Protein AF-A0A017SY78-F1 (afdb_monomer)

Foldseek 3Di:
DVVCVVLVVLVVVLLVQLVVFNFLLVNLVSVLVSCLPPNDDDVHVLLSVQLCVQCVVLCVDPVSVRGTRPRSVVVSVVSSVVGDDDDDDVPPPDDDDDALVVCPPPAEQEDEAEAQFPCVALPDQDADPVDGPPDPPPPSNVVSVVSVVRRVVSHNHYYHYDHDQADPVRDGTHGHPVVVVVCVVVVHDDDDDDPDPDDDDDDPDPPDDDPDDDDDDDDDDDDDDPVLLVVLLVVVLVCLVVLHPQDQQDPPRPDFQQAFFPPHHAQELVLLLQCLLFLQSSCCCVTSPDDQPPPDCPDLADDLVRLLVLLLVLVQVLCVVCVQVLLQLVDDLVVSLVVSLVSLVVSLVVVCVVVVPHDDVRSVVSSVLSSQLNSLLSVLVCVVVDHWGWDDAFAKFWDFDDQPPGTTIYIYTFGGWIHDPQETETEDEDADDDDADDPDADACSPLLVQLVRQVRCCVVCVVVNGHYWTKYFYTDDPDGGIHTRGPPSVSSNVVNNLSSNLSSLCSVSSRGAGQLDPVSVVPRSCCVSSDPCSNVRSVVCLVPDPDPSSVSSVVSRVPPPPDDDDPPDDDDDD

Nearest PDB structures (foldseek):
  3u4q-assembly1_B  TM=5.309E-01  e=1.267E-08  Bacillus subtilis
  4cej-assembly1_B  TM=5.384E-01  e=1.204E-08  Bacillus subtilis subsp. subtilis str. 168
  2pjr-assembly1_G  TM=7.571E-01  e=3.017E-03  Geobacillus stearothermophilus
  4ic1-assembly1_J  TM=6.313E-01  e=1.812E-03  Saccharolobus solfataricus P2

Structure (mmCIF, N/CA/C/O backbone):
data_AF-A0A017SY78-F1
#
_entry.id   AF-A0A017SY78-F1
#
loop_
_atom_site.group_PDB
_atom_site.id
_atom_site.type_symbol
_atom_site.label_atom_id
_atom_site.label_alt_id
_atom_site.label_comp_id
_atom_site.label_asym_id
_atom_site.label_entity_id
_atom_site.label_seq_id
_atom_site.pdbx_PDB_ins_code
_atom_site.Cartn_x
_atom_site.Cartn_y
_atom_site.Cartn_z
_atom_site.occupancy
_atom_site.B_iso_or_equiv
_atom_site.auth_seq_id
_atom_site.auth_comp_id
_atom_site.auth_asym_id
_atom_site.auth_atom_id
_atom_site.pdbx_PDB_model_num
ATOM 1 N N . MET A 1 1 ? 1.071 -18.488 -1.555 1.00 53.31 1 MET A N 1
ATOM 2 C CA . MET A 1 1 ? 2.518 -18.666 -1.246 1.00 53.31 1 MET A CA 1
ATOM 3 C C . MET A 1 1 ? 3.068 -20.098 -1.392 1.00 53.31 1 MET A C 1
ATOM 5 O O . MET A 1 1 ? 4.282 -20.227 -1.490 1.00 53.31 1 MET A O 1
ATOM 9 N N . ARG A 1 2 ? 2.257 -21.174 -1.434 1.00 58.50 2 ARG A N 1
ATOM 10 C CA . ARG A 1 2 ? 2.776 -22.561 -1.545 1.00 58.50 2 ARG A CA 1
ATOM 11 C C . ARG A 1 2 ? 3.514 -22.859 -2.867 1.00 58.50 2 ARG A C 1
ATOM 13 O O . ARG A 1 2 ? 4.493 -23.596 -2.843 1.00 58.50 2 ARG A O 1
ATOM 20 N N . ALA A 1 3 ? 3.123 -22.216 -3.972 1.00 72.38 3 ALA A N 1
ATOM 21 C CA . ALA A 1 3 ? 3.692 -22.454 -5.304 1.00 72.38 3 ALA A CA 1
ATOM 22 C C . ALA A 1 3 ? 5.183 -22.075 -5.457 1.00 72.38 3 ALA A C 1
ATOM 24 O O . ALA A 1 3 ? 5.888 -22.686 -6.250 1.00 72.38 3 ALA A O 1
ATOM 25 N N . THR A 1 4 ? 5.709 -21.117 -4.679 1.00 81.06 4 THR A N 1
ATOM 26 C CA . THR A 1 4 ? 7.106 -20.647 -4.827 1.00 81.06 4 THR A CA 1
ATOM 27 C C . THR A 1 4 ? 8.108 -21.372 -3.926 1.00 81.06 4 THR A C 1
ATOM 29 O O . THR A 1 4 ? 9.315 -21.140 -4.023 1.00 81.06 4 THR A O 1
ATOM 32 N N . LYS A 1 5 ? 7.638 -22.257 -3.035 1.00 84.69 5 LYS A N 1
ATOM 33 C CA . LYS A 1 5 ? 8.491 -22.988 -2.084 1.00 84.69 5 LYS A CA 1
ATOM 34 C C . LYS A 1 5 ? 9.565 -23.845 -2.784 1.00 84.69 5 LYS A C 1
ATOM 36 O O . LYS A 1 5 ? 10.715 -23.758 -2.350 1.00 84.69 5 LYS A O 1
ATOM 41 N N . PRO A 1 6 ? 9.267 -24.597 -3.863 1.00 89.50 6 PRO A N 1
ATOM 42 C CA . PRO A 1 6 ? 10.276 -25.423 -4.530 1.00 89.50 6 PRO A CA 1
ATOM 43 C C . PRO A 1 6 ? 11.361 -24.595 -5.233 1.00 89.50 6 PRO A C 1
ATOM 45 O O . PRO A 1 6 ? 12.546 -24.871 -5.056 1.00 89.50 6 PRO A O 1
ATOM 48 N N . ALA A 1 7 ? 10.976 -23.523 -5.937 1.00 86.56 7 ALA A N 1
ATOM 49 C CA . ALA A 1 7 ? 11.912 -22.604 -6.591 1.00 86.56 7 ALA A CA 1
ATOM 50 C C . ALA A 1 7 ? 12.882 -21.964 -5.585 1.00 86.56 7 ALA A C 1
ATOM 52 O O . ALA A 1 7 ? 14.093 -21.925 -5.798 1.00 86.56 7 ALA A O 1
ATOM 53 N N . ARG A 1 8 ? 12.356 -21.518 -4.435 1.00 88.62 8 ARG A N 1
ATOM 54 C CA . ARG A 1 8 ? 13.169 -20.967 -3.342 1.00 88.62 8 ARG A CA 1
ATOM 55 C C . ARG A 1 8 ? 14.121 -22.001 -2.749 1.00 88.62 8 ARG A C 1
ATOM 57 O O . ARG A 1 8 ? 15.247 -21.644 -2.422 1.00 88.62 8 ARG A O 1
ATOM 64 N N . GLY A 1 9 ? 13.679 -23.250 -2.608 1.00 90.75 9 GLY A N 1
ATOM 65 C CA . GLY A 1 9 ? 14.530 -24.350 -2.154 1.00 90.75 9 GLY A CA 1
ATOM 66 C C . GLY A 1 9 ? 15.686 -24.618 -3.117 1.00 90.75 9 GLY A C 1
ATOM 67 O O . GLY A 1 9 ? 16.827 -24.722 -2.679 1.00 90.75 9 GLY A O 1
ATOM 68 N N . ALA A 1 10 ? 15.415 -24.645 -4.424 1.00 90.69 10 ALA A N 1
ATOM 69 C CA . ALA A 1 10 ? 16.442 -24.823 -5.448 1.00 90.69 10 ALA A CA 1
ATOM 70 C C . ALA A 1 10 ? 17.461 -23.669 -5.454 1.00 90.69 10 ALA A C 1
ATOM 72 O O . ALA A 1 10 ? 18.665 -23.915 -5.473 1.00 90.69 10 ALA A O 1
ATOM 73 N N . LEU A 1 11 ? 16.991 -22.418 -5.359 1.00 94.50 11 LEU A N 1
ATOM 74 C CA . LEU A 1 11 ? 17.868 -21.248 -5.254 1.00 94.50 11 LEU A CA 1
ATOM 75 C C . LEU A 1 11 ? 18.733 -21.305 -3.987 1.00 94.50 11 LEU A C 1
ATOM 77 O O . LEU A 1 11 ? 19.927 -21.028 -4.042 1.00 94.50 11 LEU A O 1
ATOM 81 N N . TRP A 1 12 ? 18.145 -21.699 -2.854 1.00 93.88 12 TRP A N 1
ATOM 82 C CA . TRP A 1 12 ? 18.879 -21.875 -1.601 1.00 93.88 12 TRP A CA 1
ATOM 83 C C . TRP A 1 12 ? 19.937 -22.977 -1.701 1.00 93.88 12 TRP A C 1
ATOM 85 O O . TRP A 1 12 ? 21.027 -22.818 -1.165 1.00 93.88 12 TRP A O 1
ATOM 95 N N . GLY A 1 13 ? 19.644 -24.067 -2.414 1.00 93.44 13 GLY A N 1
ATOM 96 C CA . GLY A 1 13 ? 20.604 -25.139 -2.673 1.00 93.44 13 GLY A CA 1
ATOM 97 C C . GLY A 1 13 ? 21.842 -24.646 -3.422 1.00 93.44 13 GLY A C 1
ATOM 98 O O . GLY A 1 13 ? 22.957 -24.943 -3.006 1.00 93.44 13 GLY A O 1
ATOM 99 N N . VAL A 1 14 ? 21.652 -23.834 -4.468 1.00 95.19 14 VAL A N 1
ATOM 100 C CA . VAL A 1 14 ? 22.762 -23.194 -5.193 1.00 95.19 14 VAL A CA 1
ATOM 101 C C . VAL A 1 14 ? 23.525 -22.226 -4.289 1.00 95.19 14 VAL A C 1
ATOM 103 O O . VAL A 1 14 ? 24.747 -22.286 -4.227 1.00 95.19 14 VAL A O 1
ATOM 106 N N . ALA A 1 15 ? 22.819 -21.355 -3.561 1.00 93.44 15 ALA A N 1
ATOM 107 C CA . ALA A 1 15 ? 23.455 -20.379 -2.678 1.00 93.44 15 ALA A CA 1
ATOM 108 C C . ALA A 1 15 ? 24.309 -21.060 -1.600 1.00 93.44 15 ALA A C 1
ATOM 110 O O . ALA A 1 15 ? 25.441 -20.652 -1.359 1.00 93.44 15 ALA A O 1
ATOM 111 N N . ARG A 1 16 ? 23.789 -22.133 -0.994 1.00 94.00 16 ARG A N 1
ATOM 112 C CA . ARG A 1 16 ? 24.523 -22.939 -0.020 1.00 94.00 16 ARG A CA 1
ATOM 113 C C . ARG A 1 16 ? 25.763 -23.573 -0.647 1.00 94.00 16 ARG A C 1
ATOM 115 O O . ARG A 1 16 ? 26.831 -23.462 -0.065 1.00 94.00 16 ARG A O 1
ATOM 122 N N . LEU A 1 17 ? 25.638 -24.149 -1.845 1.00 94.12 17 LEU A N 1
ATOM 123 C CA . LEU A 1 17 ? 26.770 -24.721 -2.575 1.00 94.12 17 LEU A CA 1
ATOM 124 C C . LEU A 1 17 ? 27.873 -23.682 -2.830 1.00 94.12 17 LEU A C 1
ATOM 126 O O . LEU A 1 17 ? 29.045 -24.005 -2.689 1.00 94.12 17 LEU A O 1
ATOM 130 N N . CYS A 1 18 ? 27.524 -22.432 -3.147 1.00 94.50 18 CYS A N 1
ATOM 131 C CA . CYS A 1 18 ? 28.513 -21.361 -3.280 1.00 94.50 18 CYS A CA 1
ATOM 132 C C . CYS A 1 18 ? 29.163 -20.992 -1.932 1.00 94.50 18 CYS A C 1
ATOM 134 O O . CYS A 1 18 ? 30.381 -20.859 -1.861 1.00 94.50 18 CYS A O 1
ATOM 136 N N . VAL A 1 19 ? 28.376 -20.848 -0.859 1.00 93.62 19 VAL A N 1
ATOM 137 C CA . VAL A 1 19 ? 28.879 -20.473 0.481 1.00 93.62 19 VAL A CA 1
ATOM 138 C C . VAL A 1 19 ? 29.765 -21.561 1.091 1.00 93.62 19 VAL A C 1
ATOM 140 O O . VAL A 1 19 ? 30.759 -21.252 1.739 1.00 93.62 19 VAL A O 1
ATOM 143 N N . GLU A 1 20 ? 29.442 -22.831 0.857 1.00 95.62 20 GLU A N 1
ATOM 144 C CA . GLU A 1 20 ? 30.219 -23.989 1.320 1.00 95.62 20 GLU A CA 1
ATOM 145 C C . GLU A 1 20 ? 31.474 -24.247 0.464 1.00 95.62 20 GLU A C 1
ATOM 147 O O . GLU A 1 20 ? 32.174 -25.234 0.679 1.00 95.62 20 GLU A O 1
ATOM 152 N N . GLY A 1 21 ? 31.778 -23.379 -0.507 1.00 96.44 21 GLY A N 1
ATOM 153 C CA . GLY A 1 21 ? 32.965 -23.517 -1.347 1.00 96.44 21 GLY A CA 1
ATOM 154 C C . GLY A 1 21 ? 32.853 -24.642 -2.375 1.00 96.44 21 GLY A C 1
ATOM 155 O O . GLY A 1 21 ? 33.855 -25.249 -2.734 1.00 96.44 21 GLY A O 1
ATOM 156 N N . GLY A 1 22 ? 31.651 -24.940 -2.868 1.00 97.25 22 GLY A N 1
ATOM 157 C CA . GLY A 1 22 ? 31.447 -25.911 -3.938 1.00 97.25 22 GLY A CA 1
ATOM 158 C C . GLY A 1 22 ? 32.247 -25.545 -5.198 1.00 97.25 22 GLY A C 1
ATOM 159 O O . GLY A 1 22 ? 32.396 -24.361 -5.509 1.00 97.25 22 GLY A O 1
ATOM 160 N N . PRO A 1 23 ? 32.779 -26.528 -5.943 1.00 98.06 23 PRO A N 1
ATOM 161 C CA . PRO A 1 23 ? 33.560 -26.257 -7.139 1.00 98.06 23 PRO A CA 1
ATOM 162 C C . PRO A 1 23 ? 32.682 -25.848 -8.333 1.00 98.06 23 PRO A C 1
ATOM 164 O O . PRO A 1 23 ? 31.511 -26.234 -8.414 1.00 98.06 23 PRO A O 1
ATOM 167 N N . LEU A 1 24 ? 33.262 -25.158 -9.323 1.00 97.81 24 LEU A N 1
ATOM 168 C CA . LEU A 1 24 ? 32.583 -24.739 -10.562 1.00 97.81 24 LEU A CA 1
ATOM 169 C C . LEU A 1 24 ? 31.828 -25.893 -11.241 1.00 97.81 24 LEU A C 1
ATOM 171 O O . LEU A 1 24 ? 30.668 -25.733 -11.630 1.00 97.81 24 LEU A O 1
ATOM 175 N N . ARG A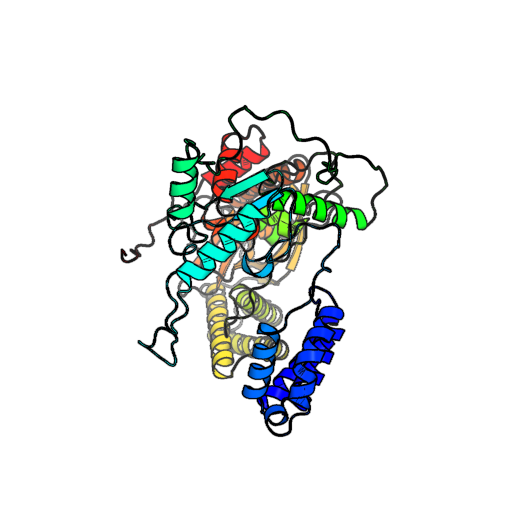 1 25 ? 32.449 -27.079 -11.300 1.00 97.69 25 ARG A N 1
ATOM 176 C CA . ARG A 1 25 ? 31.850 -28.300 -11.869 1.00 97.69 25 ARG A CA 1
ATOM 177 C C . ARG A 1 25 ? 30.569 -28.773 -11.169 1.00 97.69 25 ARG A C 1
ATOM 179 O O . ARG A 1 25 ? 29.834 -29.565 -11.742 1.00 97.69 25 ARG A O 1
ATOM 186 N N . GLN A 1 26 ? 30.301 -28.317 -9.943 1.00 97.56 26 GLN A N 1
ATOM 187 C CA . GLN A 1 26 ? 29.054 -28.579 -9.214 1.00 97.56 26 GLN A CA 1
ATOM 188 C C . GLN A 1 26 ? 28.109 -27.371 -9.256 1.00 97.56 26 GLN A C 1
ATOM 190 O O . GLN A 1 26 ? 26.899 -27.543 -9.425 1.00 97.56 26 GLN A O 1
ATOM 195 N N . ILE A 1 27 ? 28.651 -26.153 -9.148 1.00 97.44 27 ILE A N 1
ATOM 196 C CA . ILE A 1 27 ? 27.871 -24.909 -9.153 1.00 97.44 27 ILE A CA 1
ATOM 197 C C . ILE A 1 27 ? 27.130 -24.722 -10.480 1.00 97.44 27 ILE A C 1
ATOM 199 O O . ILE A 1 27 ? 25.926 -24.455 -10.468 1.00 97.44 27 ILE A O 1
ATOM 203 N N . TRP A 1 28 ? 27.800 -24.902 -11.625 1.00 97.19 28 TRP A N 1
ATOM 204 C CA . TRP A 1 28 ? 27.160 -24.685 -12.925 1.00 97.19 28 TRP A CA 1
ATOM 205 C C . TRP A 1 28 ? 25.981 -25.641 -13.189 1.00 97.19 28 TRP A C 1
ATOM 207 O O . TRP A 1 28 ? 24.894 -25.147 -13.495 1.00 97.19 28 TRP A O 1
ATOM 217 N N . PRO A 1 29 ? 26.097 -26.975 -13.017 1.00 97.06 29 PRO A N 1
ATOM 218 C CA . PRO A 1 29 ? 24.952 -27.873 -13.174 1.00 97.06 29 PRO A CA 1
ATOM 219 C C . PRO A 1 29 ? 23.761 -27.522 -12.271 1.00 97.06 29 PRO A C 1
ATOM 221 O O . PRO A 1 29 ? 22.610 -27.585 -12.715 1.00 97.06 29 PRO A O 1
ATOM 224 N N . ALA A 1 30 ? 24.020 -27.107 -11.025 1.00 96.94 30 ALA A N 1
ATOM 225 C CA . ALA A 1 30 ? 22.972 -26.694 -10.096 1.00 96.94 30 ALA A CA 1
ATOM 226 C C . ALA A 1 30 ? 22.263 -25.410 -10.572 1.00 96.94 30 ALA A C 1
ATOM 228 O O . ALA A 1 30 ? 21.029 -25.362 -10.599 1.00 96.94 30 ALA A O 1
ATOM 229 N N . LEU A 1 31 ? 23.027 -24.410 -11.027 1.00 96.50 31 LEU A N 1
ATOM 230 C CA . LEU A 1 31 ? 22.507 -23.182 -11.640 1.00 96.50 31 LEU A CA 1
ATOM 231 C C . LEU A 1 31 ? 21.716 -23.460 -12.922 1.00 96.50 31 LEU A C 1
ATOM 233 O O . LEU A 1 31 ? 20.608 -22.950 -13.076 1.00 96.50 31 LEU A O 1
ATOM 237 N N . ARG A 1 32 ? 22.234 -24.302 -13.822 1.00 95.62 32 ARG A N 1
ATOM 238 C CA . ARG A 1 32 ? 21.558 -24.691 -15.069 1.00 95.62 32 ARG A CA 1
ATOM 239 C C . ARG A 1 32 ? 20.220 -25.367 -14.784 1.00 95.62 32 ARG A C 1
ATOM 241 O O . ARG A 1 32 ? 19.211 -25.039 -15.404 1.00 95.62 32 ARG A O 1
ATOM 248 N N . SER A 1 33 ? 20.194 -26.279 -13.813 1.00 96.25 33 SER A N 1
ATOM 249 C CA . SER A 1 33 ? 18.973 -26.958 -13.374 1.00 96.25 33 SER A CA 1
ATOM 250 C C . SER A 1 33 ? 17.948 -25.990 -12.769 1.00 96.25 33 SER A C 1
ATOM 252 O O . SER A 1 33 ? 16.753 -26.117 -13.043 1.00 96.25 33 SER A O 1
ATOM 254 N N . LEU A 1 34 ? 18.397 -25.026 -11.956 1.00 95.94 34 LEU A N 1
ATOM 255 C CA . LEU A 1 34 ? 17.548 -23.958 -11.422 1.00 95.94 34 LEU A CA 1
ATOM 256 C C . LEU A 1 34 ? 16.959 -23.111 -12.559 1.00 95.94 34 LEU A C 1
ATOM 258 O O . LEU A 1 34 ? 15.746 -22.910 -12.599 1.00 95.94 34 LEU A O 1
ATOM 262 N N . ALA A 1 35 ? 17.809 -22.661 -13.485 1.00 94.06 35 ALA A N 1
ATOM 263 C CA . ALA A 1 35 ? 17.426 -21.810 -14.602 1.00 94.06 35 ALA A CA 1
ATOM 264 C C . ALA A 1 35 ? 16.384 -22.480 -15.500 1.00 94.06 35 ALA A C 1
ATOM 266 O O . ALA A 1 35 ? 15.338 -21.894 -15.753 1.00 94.06 35 ALA A O 1
ATOM 267 N N . ARG A 1 36 ? 16.623 -23.736 -15.895 1.00 94.88 36 ARG A N 1
ATOM 268 C CA . ARG A 1 36 ? 15.716 -24.494 -16.766 1.00 94.88 36 ARG A CA 1
ATOM 269 C C . ARG A 1 36 ? 14.320 -24.680 -16.171 1.00 94.88 36 ARG A C 1
ATOM 271 O O . ARG A 1 36 ? 13.343 -24.682 -16.905 1.00 94.88 36 ARG A O 1
ATOM 278 N N . ARG A 1 37 ? 14.226 -24.890 -14.854 1.00 94.62 37 ARG A N 1
ATOM 279 C CA . ARG A 1 37 ? 12.957 -25.237 -14.192 1.00 94.62 37 ARG A CA 1
ATOM 280 C C . ARG A 1 37 ? 12.163 -24.035 -13.700 1.00 94.62 37 ARG A C 1
ATOM 282 O O . ARG A 1 37 ? 10.947 -24.135 -13.586 1.00 94.62 37 ARG A O 1
ATOM 289 N N . TRP A 1 38 ? 12.839 -22.949 -13.331 1.00 94.25 38 TRP A N 1
ATOM 290 C CA . TRP A 1 38 ? 12.217 -21.892 -12.530 1.00 94.25 38 TRP A CA 1
ATOM 291 C C . TRP A 1 38 ? 12.416 -20.480 -13.073 1.00 94.25 38 TRP A C 1
ATOM 293 O O . TRP A 1 38 ? 11.776 -19.564 -12.559 1.00 94.25 38 TRP A O 1
ATOM 303 N N . LEU A 1 39 ? 13.289 -20.275 -14.066 1.00 90.25 39 LEU A N 1
ATOM 304 C CA . LEU A 1 39 ? 13.539 -18.954 -14.638 1.00 90.25 39 LEU A CA 1
ATOM 305 C C . LEU A 1 39 ? 12.921 -18.834 -16.030 1.00 90.25 39 LEU A C 1
ATOM 307 O O . LEU A 1 39 ? 13.012 -19.741 -16.852 1.00 90.25 39 LEU A O 1
ATOM 311 N N . ILE A 1 40 ? 12.340 -17.668 -16.304 1.00 88.00 40 ILE A N 1
ATOM 312 C CA . ILE A 1 40 ? 11.944 -17.271 -17.654 1.00 88.00 40 ILE A CA 1
ATOM 313 C C . ILE A 1 40 ? 13.179 -16.647 -18.303 1.00 88.00 40 ILE A C 1
ATOM 315 O O . ILE A 1 40 ? 13.631 -15.583 -17.880 1.00 88.00 40 ILE A O 1
ATOM 319 N N . LEU A 1 41 ? 13.754 -17.332 -19.291 1.00 83.75 41 LEU A N 1
ATOM 320 C CA . LEU A 1 41 ? 14.970 -16.890 -19.971 1.00 83.75 41 LEU A CA 1
ATOM 321 C C . LEU A 1 41 ? 14.626 -16.180 -21.290 1.00 83.75 41 LEU A C 1
ATOM 323 O O . LEU A 1 41 ? 13.850 -16.722 -22.083 1.00 83.75 41 LEU A O 1
ATOM 327 N N . PRO A 1 42 ? 15.215 -15.006 -21.577 1.00 75.00 42 PRO A N 1
ATOM 328 C CA . PRO A 1 42 ? 15.055 -14.361 -22.874 1.00 75.00 42 PRO A CA 1
ATOM 329 C C . PRO A 1 42 ? 15.690 -15.235 -23.967 1.00 75.00 42 PRO A C 1
ATOM 331 O O . PRO A 1 42 ? 16.898 -15.438 -23.993 1.00 75.00 42 PRO A O 1
ATOM 334 N N . GLY A 1 43 ? 14.869 -15.777 -24.871 1.00 78.25 43 GLY A N 1
ATOM 335 C CA . GLY A 1 43 ? 15.313 -16.748 -25.882 1.00 78.25 43 GLY A CA 1
ATOM 336 C C . GLY A 1 43 ? 15.237 -18.220 -25.448 1.00 78.25 43 GLY A C 1
ATOM 337 O O . GLY A 1 43 ? 15.692 -19.088 -26.191 1.00 78.25 43 GLY A O 1
ATOM 338 N N . GLY A 1 44 ? 14.648 -18.513 -24.283 1.00 86.88 44 GLY A N 1
ATOM 339 C CA . GLY A 1 44 ? 14.310 -19.872 -23.852 1.00 86.88 44 GLY A CA 1
ATOM 340 C C . GLY A 1 44 ? 15.517 -20.801 -23.672 1.00 86.88 44 GLY A C 1
ATOM 341 O O . GLY A 1 44 ? 16.589 -20.378 -23.237 1.00 86.88 44 GLY A O 1
ATOM 342 N N . GLU A 1 45 ? 15.341 -22.087 -24.002 1.00 87.88 45 GLU A N 1
ATOM 343 C CA . GLU A 1 45 ? 16.385 -23.115 -23.843 1.00 87.88 45 GLU A CA 1
ATOM 344 C C . GLU A 1 45 ? 17.630 -22.849 -24.704 1.00 87.88 45 GLU A C 1
ATOM 346 O O . GLU A 1 45 ? 18.739 -23.160 -24.275 1.00 87.88 45 GLU A O 1
ATOM 351 N N . ALA A 1 46 ? 17.486 -22.201 -25.865 1.00 86.56 46 ALA A N 1
ATOM 352 C CA . ALA A 1 46 ? 18.613 -21.896 -26.749 1.00 86.56 46 ALA A CA 1
ATOM 353 C C . ALA A 1 46 ? 19.671 -21.007 -26.071 1.00 86.56 46 ALA A C 1
ATOM 355 O O . ALA A 1 46 ? 20.870 -21.203 -26.271 1.00 86.56 46 ALA A O 1
ATOM 356 N N . MET A 1 47 ? 19.244 -20.060 -25.226 1.00 87.12 47 MET A N 1
ATOM 357 C CA . MET A 1 47 ? 20.164 -19.250 -24.421 1.00 87.12 47 MET A CA 1
ATOM 358 C C . MET A 1 47 ? 20.930 -20.120 -23.422 1.00 87.12 47 MET A C 1
ATOM 360 O O . MET A 1 47 ? 22.147 -19.997 -23.290 1.00 87.12 47 MET A O 1
ATOM 364 N N . LEU A 1 48 ? 20.227 -21.016 -22.726 1.00 90.88 48 LEU A N 1
ATOM 365 C CA . LEU A 1 48 ? 20.837 -21.883 -21.725 1.00 90.88 48 LEU A CA 1
ATOM 366 C C . LEU A 1 48 ? 21.849 -22.852 -22.353 1.00 90.88 48 LEU A C 1
ATOM 368 O O . LEU A 1 48 ? 22.902 -23.090 -21.763 1.00 90.88 48 LEU A O 1
ATOM 372 N N . GLU A 1 49 ? 21.572 -23.361 -23.554 1.00 91.12 49 GLU A N 1
ATOM 373 C CA . GLU A 1 49 ? 22.505 -24.210 -24.302 1.00 91.12 49 GLU A CA 1
ATOM 374 C C . GLU A 1 49 ? 23.726 -23.442 -24.819 1.00 91.12 49 GLU A C 1
ATOM 376 O O . GLU A 1 49 ? 24.846 -23.950 -24.732 1.00 91.12 49 GLU A O 1
ATOM 381 N N . ALA A 1 50 ? 23.557 -22.201 -25.283 1.00 89.44 50 ALA A N 1
ATOM 382 C CA . ALA A 1 50 ? 24.685 -21.357 -25.682 1.00 89.44 50 ALA A CA 1
ATOM 383 C C . ALA A 1 50 ? 25.635 -21.100 -24.500 1.00 89.44 50 ALA A C 1
ATOM 385 O O . ALA A 1 50 ? 26.851 -21.255 -24.617 1.00 89.44 50 ALA A O 1
ATOM 386 N N . VAL A 1 51 ? 25.075 -20.787 -23.328 1.00 91.06 51 VAL A N 1
ATOM 387 C CA . VAL A 1 51 ? 25.853 -20.622 -22.094 1.00 91.06 51 VAL A CA 1
ATOM 388 C C . VAL A 1 51 ? 26.509 -21.939 -21.677 1.00 91.06 51 VAL A C 1
ATOM 390 O O . VAL A 1 51 ? 27.684 -21.953 -21.314 1.00 91.06 51 VAL A O 1
ATOM 393 N N . ASN A 1 52 ? 25.787 -23.060 -21.760 1.00 94.62 52 ASN A N 1
ATOM 394 C CA . ASN A 1 52 ? 26.340 -24.372 -21.438 1.00 94.62 52 ASN A CA 1
ATOM 395 C C . ASN A 1 52 ? 27.507 -24.746 -22.361 1.00 94.62 52 ASN A C 1
ATOM 397 O O . ASN A 1 52 ? 28.496 -25.288 -21.886 1.00 94.62 52 ASN A O 1
ATOM 401 N N . THR A 1 53 ? 27.422 -24.417 -23.649 1.00 94.31 53 THR A N 1
ATOM 402 C CA . THR A 1 53 ? 28.498 -24.646 -24.625 1.00 94.31 53 THR A CA 1
ATOM 403 C C . THR A 1 53 ? 29.771 -23.890 -24.238 1.00 94.31 53 THR A C 1
ATOM 405 O O . THR A 1 53 ? 30.865 -24.432 -24.358 1.00 94.31 53 THR A O 1
ATOM 408 N N . ALA A 1 54 ? 29.636 -22.670 -23.707 1.00 94.31 54 ALA A N 1
ATOM 409 C CA . ALA A 1 54 ? 30.768 -21.880 -23.227 1.00 94.31 54 ALA A CA 1
ATOM 410 C C . ALA A 1 54 ? 31.325 -22.372 -21.873 1.00 94.31 54 ALA A C 1
ATOM 412 O O . ALA A 1 54 ? 32.535 -22.354 -21.661 1.00 94.31 54 ALA A O 1
ATOM 413 N N . LEU A 1 55 ? 30.461 -22.818 -20.952 1.00 95.81 55 LEU A N 1
ATOM 414 C CA . LEU A 1 55 ? 30.857 -23.218 -19.593 1.00 95.81 55 LEU A CA 1
ATOM 415 C C . LEU A 1 55 ? 31.288 -24.680 -19.456 1.00 95.81 55 LEU A C 1
ATOM 417 O O . LEU A 1 55 ? 32.072 -24.989 -18.558 1.00 95.81 55 LEU A O 1
ATOM 421 N N . ALA A 1 56 ? 30.795 -25.587 -20.300 1.00 96.00 56 ALA A N 1
ATOM 422 C CA . ALA A 1 56 ? 31.089 -27.014 -20.186 1.00 96.00 56 ALA A CA 1
ATOM 423 C C . ALA A 1 56 ? 32.598 -27.325 -20.258 1.00 96.00 56 ALA A C 1
ATOM 425 O O . ALA A 1 56 ? 33.066 -28.036 -19.365 1.00 96.00 56 ALA A O 1
ATOM 426 N N . PRO A 1 57 ? 33.388 -26.744 -21.190 1.00 97.06 57 PRO A N 1
ATOM 427 C CA . PRO A 1 57 ? 34.837 -26.953 -21.217 1.00 97.06 57 PRO A CA 1
ATOM 428 C C . PRO A 1 57 ? 35.528 -26.485 -19.929 1.00 97.06 57 PRO A C 1
ATOM 430 O O . PRO A 1 57 ? 36.404 -27.172 -19.408 1.00 97.06 57 PRO A O 1
ATOM 433 N N . LEU A 1 58 ? 35.085 -25.354 -19.365 1.00 96.94 58 LEU A N 1
ATOM 434 C CA . LEU A 1 58 ? 35.630 -24.801 -18.119 1.00 96.94 58 LEU A CA 1
ATOM 435 C C . LEU A 1 58 ? 35.296 -25.667 -16.899 1.00 96.94 58 LEU A C 1
ATOM 437 O O . LEU A 1 58 ? 36.075 -25.725 -15.953 1.00 96.94 58 LEU A O 1
ATOM 441 N N . CYS A 1 59 ? 34.153 -26.357 -16.913 1.00 96.75 59 CYS A N 1
ATOM 442 C CA . CYS A 1 59 ? 33.777 -27.295 -15.855 1.00 96.75 59 CYS A CA 1
ATOM 443 C C . CYS A 1 59 ? 34.621 -28.577 -15.887 1.00 96.75 59 CYS A C 1
ATOM 445 O O . CYS A 1 59 ? 34.838 -29.183 -14.838 1.00 96.75 59 CYS A O 1
ATOM 447 N N . THR A 1 60 ? 35.065 -28.998 -17.075 1.00 95.88 60 THR A N 1
ATOM 448 C CA . THR A 1 60 ? 35.913 -30.186 -17.265 1.00 95.88 60 THR A CA 1
ATOM 449 C C . THR A 1 60 ? 37.406 -29.896 -17.137 1.00 95.88 60 THR A C 1
ATOM 451 O O . THR A 1 60 ? 38.185 -30.823 -16.931 1.00 95.88 60 THR A O 1
ATOM 454 N N . ASP A 1 61 ? 37.814 -28.632 -17.244 1.00 97.31 61 ASP A N 1
ATOM 455 C CA . ASP A 1 61 ? 39.205 -28.227 -17.069 1.00 97.31 61 ASP A CA 1
ATOM 456 C C . ASP A 1 61 ? 39.671 -28.490 -15.619 1.00 97.31 61 ASP A C 1
ATOM 458 O O . ASP A 1 61 ? 38.996 -28.080 -14.670 1.00 97.31 61 ASP A O 1
ATOM 462 N N . PRO A 1 62 ? 40.820 -29.156 -15.401 1.00 94.75 62 PRO A N 1
ATOM 463 C CA . PRO A 1 62 ? 41.268 -29.533 -14.061 1.00 94.75 62 PRO A CA 1
ATOM 464 C C . PRO A 1 62 ? 41.639 -28.330 -13.175 1.00 94.75 62 PRO A C 1
ATOM 466 O O . PRO A 1 62 ? 41.515 -28.409 -11.951 1.00 94.75 62 PRO A O 1
ATOM 469 N N . LYS A 1 63 ? 42.064 -27.206 -13.764 1.00 94.50 63 LYS A N 1
ATOM 470 C CA . LYS A 1 63 ? 42.423 -25.980 -13.036 1.00 94.50 63 LYS A CA 1
ATOM 471 C C . LYS A 1 63 ? 41.216 -25.065 -12.841 1.00 94.50 63 LYS A C 1
ATOM 473 O O . LYS A 1 63 ? 41.015 -24.543 -11.752 1.00 94.50 63 LYS A O 1
ATOM 478 N N . VAL A 1 64 ? 40.397 -24.871 -13.871 1.00 94.62 64 VAL A N 1
ATOM 479 C CA . VAL A 1 64 ? 39.248 -23.949 -13.808 1.00 94.62 64 VAL A CA 1
ATOM 480 C C . VAL A 1 64 ? 38.035 -24.610 -13.148 1.00 94.62 64 VAL A C 1
ATOM 482 O O . VAL A 1 64 ? 37.338 -23.988 -12.347 1.00 94.62 64 VAL A O 1
ATOM 485 N N . GLY A 1 65 ? 37.814 -25.901 -13.389 1.00 94.06 65 GLY A N 1
ATOM 486 C CA . GLY A 1 65 ? 36.712 -26.671 -12.809 1.00 94.06 65 GLY A CA 1
ATOM 487 C C . GLY A 1 65 ? 36.828 -26.889 -11.295 1.00 94.06 65 GLY A C 1
ATOM 488 O O . GLY A 1 65 ? 35.877 -27.376 -10.672 1.00 94.06 65 GLY A O 1
ATOM 489 N N . THR A 1 66 ? 37.977 -26.551 -10.697 1.00 95.94 66 THR A N 1
ATOM 490 C CA . THR A 1 66 ? 38.253 -26.597 -9.251 1.00 95.94 66 THR A CA 1
ATOM 491 C C . THR A 1 66 ? 38.143 -25.237 -8.561 1.00 95.94 66 THR A C 1
ATOM 493 O O . THR A 1 66 ? 38.260 -25.202 -7.339 1.00 95.94 66 THR A O 1
ATOM 496 N N . LEU A 1 67 ? 37.851 -24.145 -9.284 1.00 96.81 67 LEU A N 1
ATOM 497 C CA . LEU A 1 67 ? 37.489 -22.868 -8.657 1.00 96.81 67 LEU A CA 1
ATOM 498 C C . LEU A 1 67 ? 36.336 -23.091 -7.673 1.00 96.81 67 LEU A C 1
ATOM 500 O O . LEU A 1 67 ? 35.407 -23.829 -8.000 1.00 96.81 67 LEU A O 1
ATOM 504 N N . LEU A 1 68 ? 36.400 -22.473 -6.492 1.00 97.69 68 LEU A N 1
ATOM 505 C CA . LEU A 1 68 ? 35.469 -22.709 -5.385 1.00 97.69 68 LEU A CA 1
ATOM 506 C C . LEU A 1 68 ? 34.592 -21.483 -5.120 1.00 97.69 68 LEU A C 1
ATOM 508 O O . LEU A 1 68 ? 35.040 -20.346 -5.273 1.00 97.69 68 LEU A O 1
ATOM 512 N N . GLY A 1 69 ? 33.356 -21.727 -4.684 1.00 95.50 69 GLY A N 1
ATOM 513 C CA . GLY A 1 69 ? 32.460 -20.721 -4.115 1.00 95.50 69 GLY A CA 1
ATOM 514 C C . GLY A 1 69 ? 32.290 -19.466 -4.973 1.00 95.50 69 GLY A C 1
ATOM 515 O O . GLY A 1 69 ? 31.810 -19.542 -6.105 1.00 95.50 69 GLY A O 1
ATOM 516 N N . GLU A 1 70 ? 32.673 -18.308 -4.431 1.00 93.44 70 GLU A N 1
ATOM 517 C CA . GLU A 1 70 ? 32.568 -17.008 -5.109 1.00 93.44 70 GLU A CA 1
ATOM 518 C C . GLU A 1 70 ? 33.414 -16.941 -6.388 1.00 93.44 70 GLU A C 1
ATOM 520 O O . GLU A 1 70 ? 32.906 -16.533 -7.426 1.00 93.44 70 GLU A O 1
ATOM 525 N N . ALA A 1 71 ? 34.646 -17.462 -6.381 1.00 95.19 71 ALA A N 1
ATOM 526 C CA . ALA A 1 71 ? 35.509 -17.453 -7.566 1.00 95.19 71 ALA A CA 1
ATOM 527 C C . ALA A 1 71 ? 34.928 -18.280 -8.729 1.00 95.19 71 ALA A C 1
ATOM 529 O O . ALA A 1 71 ? 35.071 -17.918 -9.901 1.00 95.19 71 ALA A O 1
ATOM 530 N N . ALA A 1 72 ? 34.249 -19.389 -8.415 1.00 96.31 72 ALA A N 1
ATOM 531 C CA . ALA A 1 72 ? 33.507 -20.167 -9.404 1.00 96.31 72 ALA A CA 1
ATOM 532 C C . ALA A 1 72 ? 32.294 -19.401 -9.940 1.00 96.31 72 ALA A C 1
ATOM 534 O O . ALA A 1 72 ? 32.055 -19.398 -11.149 1.00 96.31 72 ALA A O 1
ATOM 535 N N . LEU A 1 73 ? 31.537 -18.744 -9.059 1.00 95.12 73 LEU A N 1
ATOM 536 C CA . LEU A 1 73 ? 30.385 -17.940 -9.456 1.00 95.12 73 LEU A CA 1
ATOM 537 C C . LEU A 1 73 ? 30.805 -16.764 -10.348 1.00 95.12 73 LEU A C 1
ATOM 539 O O . LEU A 1 73 ? 30.188 -16.542 -11.388 1.00 95.12 73 LEU A O 1
ATOM 543 N N . ASP A 1 74 ? 31.898 -16.085 -10.015 1.00 94.94 74 ASP A N 1
ATOM 544 C CA . ASP A 1 74 ? 32.477 -15.023 -10.834 1.00 94.94 74 ASP A CA 1
ATOM 545 C C . ASP A 1 74 ? 32.890 -15.530 -12.214 1.00 94.94 74 ASP A C 1
ATOM 547 O O . ASP A 1 74 ? 32.683 -14.847 -13.216 1.00 94.94 74 ASP A O 1
ATOM 551 N N . GLN A 1 75 ? 33.433 -16.748 -12.304 1.00 95.88 75 GLN A N 1
ATOM 552 C CA . GLN A 1 75 ? 33.746 -17.351 -13.597 1.00 95.88 75 GLN A CA 1
ATOM 553 C C . GLN A 1 75 ? 32.481 -17.608 -14.427 1.00 95.88 75 GLN A C 1
ATOM 555 O O . GLN A 1 75 ? 32.490 -17.372 -15.640 1.00 95.88 75 GLN A O 1
ATOM 560 N N . VAL A 1 76 ? 31.382 -18.037 -13.795 1.00 95.00 76 VAL A N 1
ATOM 561 C CA . VAL A 1 76 ? 30.073 -18.159 -14.456 1.00 95.00 76 VAL A CA 1
ATOM 562 C C . VAL A 1 76 ? 29.596 -16.797 -14.954 1.00 95.00 76 VAL A C 1
ATOM 564 O O . VAL A 1 76 ? 29.243 -16.677 -16.125 1.00 95.00 76 VAL A O 1
ATOM 567 N N . VAL A 1 77 ? 29.644 -15.761 -14.113 1.00 94.94 77 VAL A N 1
ATOM 568 C CA . VAL A 1 77 ? 29.241 -14.389 -14.467 1.00 94.94 77 VAL A CA 1
ATOM 569 C C . VAL A 1 77 ? 30.079 -13.842 -15.625 1.00 94.94 77 VAL A C 1
ATOM 571 O O . VAL A 1 77 ? 29.521 -13.364 -16.613 1.00 94.94 77 VAL A O 1
ATOM 574 N N . ARG A 1 78 ? 31.409 -13.982 -15.573 1.00 93.50 78 ARG A N 1
ATOM 575 C CA . ARG A 1 78 ? 32.309 -13.592 -16.672 1.00 93.50 78 ARG A CA 1
ATOM 576 C C . ARG A 1 78 ? 31.956 -14.309 -17.972 1.00 93.50 78 ARG A C 1
ATOM 578 O O . ARG A 1 78 ? 31.878 -13.674 -19.022 1.00 93.50 78 ARG A O 1
ATOM 585 N N . THR A 1 79 ? 31.694 -15.612 -17.903 1.00 92.50 79 THR A N 1
ATOM 586 C CA . THR A 1 79 ? 31.332 -16.402 -19.088 1.00 92.50 79 THR A CA 1
ATOM 587 C C . THR A 1 79 ? 29.975 -15.980 -19.648 1.00 92.50 79 THR A C 1
ATOM 589 O O . THR A 1 79 ? 29.830 -15.871 -20.860 1.00 92.50 79 THR A O 1
ATOM 592 N N . LEU A 1 80 ? 29.000 -15.665 -18.791 1.00 89.75 80 LEU A N 1
ATOM 593 C CA . LEU A 1 80 ? 27.702 -15.121 -19.201 1.00 89.75 80 LEU A CA 1
ATOM 594 C C . LEU A 1 80 ? 27.841 -13.769 -19.918 1.00 89.75 80 LEU A C 1
ATOM 596 O O . LEU A 1 80 ? 27.210 -13.571 -20.952 1.00 89.75 80 LEU A O 1
ATOM 600 N N . HIS A 1 81 ? 28.690 -12.862 -19.423 1.00 88.56 81 HIS A N 1
ATOM 601 C CA . HIS A 1 81 ? 28.957 -11.576 -20.082 1.00 88.56 81 HIS A CA 1
ATOM 602 C C . HIS A 1 81 ? 29.703 -11.724 -21.420 1.00 88.56 81 HIS A C 1
ATOM 604 O O . HIS A 1 81 ? 29.492 -10.940 -22.353 1.00 88.56 81 HIS A O 1
ATOM 610 N N . ALA A 1 82 ? 30.570 -12.732 -21.531 1.00 87.69 82 ALA A N 1
ATOM 611 C CA . ALA A 1 82 ? 31.320 -13.024 -22.749 1.00 87.69 82 ALA A CA 1
ATOM 612 C C . ALA A 1 82 ? 30.509 -13.822 -23.783 1.00 87.69 82 ALA A C 1
ATOM 614 O O . ALA A 1 82 ? 30.789 -13.729 -24.979 1.00 87.69 82 ALA A O 1
ATOM 615 N N . ALA A 1 83 ? 29.498 -14.579 -23.350 1.00 86.88 83 ALA A N 1
ATOM 616 C CA . ALA A 1 83 ? 28.679 -15.391 -24.236 1.00 86.88 83 ALA A CA 1
ATOM 617 C C . ALA A 1 83 ? 28.019 -14.525 -25.320 1.00 86.88 83 ALA A C 1
ATOM 619 O O . ALA A 1 83 ? 27.570 -13.396 -25.090 1.00 86.88 83 ALA A O 1
ATOM 620 N N . ARG A 1 84 ? 27.979 -15.055 -26.541 1.00 84.38 84 ARG A N 1
ATOM 621 C CA . ARG A 1 84 ? 27.308 -14.435 -27.684 1.00 84.38 84 ARG A CA 1
ATOM 622 C C . ARG A 1 84 ? 26.288 -15.420 -28.219 1.00 84.38 84 ARG A C 1
ATOM 624 O O . ARG A 1 84 ? 26.609 -16.582 -28.450 1.00 84.38 84 ARG A O 1
ATOM 631 N N . MET A 1 85 ? 25.058 -14.953 -28.406 1.00 80.75 85 MET A N 1
ATOM 632 C CA . MET A 1 85 ? 24.024 -15.733 -29.071 1.00 80.75 85 MET A CA 1
ATOM 633 C C . MET A 1 85 ? 23.999 -15.362 -30.552 1.00 80.75 85 MET A C 1
ATOM 635 O O . MET A 1 85 ? 23.810 -14.182 -30.860 1.00 80.75 85 MET A O 1
ATOM 639 N N . PRO A 1 86 ? 24.156 -16.325 -31.472 1.00 72.06 86 PRO A N 1
ATOM 640 C CA . PRO A 1 86 ? 23.917 -16.050 -32.878 1.00 72.06 86 PRO A CA 1
ATOM 641 C C . PRO A 1 86 ? 22.441 -15.669 -33.066 1.00 72.06 86 PRO A C 1
ATOM 643 O O . PRO A 1 86 ? 21.543 -16.359 -32.579 1.00 72.06 86 PRO A O 1
ATOM 646 N N . ARG A 1 87 ? 22.184 -14.554 -33.754 1.00 71.69 87 ARG A N 1
ATOM 647 C CA . ARG A 1 87 ? 20.842 -14.140 -34.182 1.00 71.69 87 ARG A CA 1
ATOM 648 C C . ARG A 1 87 ? 20.861 -13.860 -35.679 1.00 71.69 87 ARG A C 1
ATOM 650 O O . ARG A 1 87 ? 21.600 -12.987 -36.121 1.00 71.69 87 ARG A O 1
ATOM 657 N N . GLY A 1 88 ? 20.031 -14.596 -36.417 1.00 71.31 88 GLY A N 1
ATOM 658 C CA . GLY A 1 88 ? 19.967 -14.545 -37.879 1.00 71.31 88 GLY A CA 1
ATOM 659 C C . GLY A 1 88 ? 21.148 -15.232 -38.570 1.00 71.31 88 GLY A C 1
ATOM 660 O O . GLY A 1 88 ? 22.124 -15.640 -37.935 1.00 71.31 88 GLY A O 1
ATOM 661 N N . ARG A 1 89 ? 21.040 -15.378 -39.888 1.00 73.62 89 ARG A N 1
ATOM 662 C CA . ARG A 1 89 ? 22.100 -15.835 -40.788 1.00 73.62 89 ARG A CA 1
ATOM 663 C C . ARG A 1 89 ? 22.376 -14.758 -41.830 1.00 73.62 89 ARG A C 1
ATOM 665 O O . ARG A 1 89 ? 21.487 -14.013 -42.239 1.00 73.62 89 ARG A O 1
ATOM 672 N N . CYS A 1 90 ? 23.625 -14.684 -42.281 1.00 67.44 90 CYS A N 1
ATOM 673 C CA . CYS A 1 90 ? 23.953 -13.868 -43.445 1.00 67.44 90 CYS A CA 1
ATOM 674 C C . CYS A 1 90 ? 23.170 -14.405 -44.654 1.00 67.44 90 CYS A C 1
ATOM 676 O O . CYS A 1 90 ? 23.255 -15.598 -44.946 1.00 67.44 90 CYS A O 1
ATOM 678 N N . GLY A 1 91 ? 22.398 -13.540 -45.315 1.00 70.00 91 GLY A N 1
ATOM 679 C CA . GLY A 1 91 ? 21.515 -13.907 -46.427 1.00 70.00 91 GLY A CA 1
ATOM 680 C C . GLY A 1 91 ? 20.030 -14.019 -46.069 1.00 70.00 91 GLY A C 1
ATOM 681 O O . GLY A 1 91 ? 19.211 -14.101 -46.981 1.00 70.00 91 GLY A O 1
ATOM 682 N N . ASP A 1 92 ? 19.663 -13.965 -44.785 1.00 79.38 92 ASP A N 1
ATOM 683 C CA . ASP A 1 92 ? 18.256 -13.832 -44.398 1.00 79.38 92 ASP A CA 1
ATOM 684 C C . ASP A 1 92 ? 17.688 -12.492 -44.904 1.00 79.38 92 ASP A C 1
ATOM 686 O O . ASP A 1 92 ? 18.408 -11.493 -45.002 1.00 79.38 92 ASP A O 1
ATOM 690 N N . ALA A 1 93 ? 16.384 -12.452 -45.202 1.00 82.31 93 ALA A N 1
ATOM 691 C CA . ALA A 1 93 ? 15.674 -11.236 -45.603 1.00 82.31 93 ALA A CA 1
ATOM 692 C C . ALA A 1 93 ? 15.534 -10.261 -44.415 1.00 82.31 93 ALA A C 1
ATOM 694 O O . ALA A 1 93 ? 14.471 -10.130 -43.811 1.00 82.31 93 ALA A O 1
ATOM 695 N N . ALA A 1 94 ? 16.636 -9.607 -44.054 1.00 84.38 94 ALA A N 1
ATOM 696 C CA . ALA A 1 94 ? 16.757 -8.748 -42.886 1.00 84.38 94 ALA A CA 1
ATOM 697 C C . ALA A 1 94 ? 17.631 -7.517 -43.169 1.00 84.38 94 ALA A C 1
ATOM 699 O O . ALA A 1 94 ? 18.387 -7.459 -44.139 1.00 84.38 94 ALA A O 1
ATOM 700 N N . VAL A 1 95 ? 17.543 -6.521 -42.285 1.00 87.94 95 VAL A N 1
ATOM 701 C CA . VAL A 1 95 ? 18.441 -5.362 -42.299 1.00 87.94 95 VAL A CA 1
ATOM 702 C C . VAL A 1 95 ? 19.757 -5.751 -41.632 1.00 87.94 95 VAL A C 1
ATOM 704 O O . VAL A 1 95 ? 19.771 -6.165 -40.472 1.00 87.94 95 VAL A O 1
ATOM 707 N N . PHE A 1 96 ? 20.868 -5.584 -42.347 1.00 87.31 96 PHE A N 1
ATOM 708 C CA . PHE A 1 96 ? 22.196 -5.729 -41.762 1.00 87.31 96 PHE A CA 1
ATOM 709 C C . PHE A 1 96 ? 22.492 -4.543 -40.834 1.00 87.31 96 PHE A C 1
ATOM 711 O O . PHE A 1 96 ? 22.481 -3.390 -41.264 1.00 87.31 96 PHE A O 1
ATOM 718 N N . VAL A 1 97 ? 22.776 -4.834 -39.564 1.00 90.81 97 VAL A N 1
ATOM 719 C CA . VAL A 1 97 ? 23.222 -3.852 -38.569 1.00 90.81 97 VAL A CA 1
ATOM 720 C C . VAL A 1 97 ? 24.542 -4.344 -37.991 1.00 90.81 97 VAL A C 1
ATOM 722 O O . VAL A 1 97 ? 24.587 -5.375 -37.322 1.00 90.81 97 VAL A O 1
ATOM 725 N N . GLY A 1 98 ? 25.619 -3.614 -38.259 1.00 89.62 98 GLY A N 1
ATOM 726 C CA . GLY A 1 98 ? 26.965 -3.989 -37.846 1.00 89.62 98 GLY A CA 1
ATOM 727 C C . GLY A 1 98 ? 27.943 -2.828 -37.962 1.00 89.62 98 GLY A C 1
ATOM 728 O O . GLY A 1 98 ? 27.567 -1.706 -38.301 1.00 89.62 98 GLY A O 1
ATOM 729 N N . THR A 1 99 ? 29.209 -3.097 -37.663 1.00 90.69 99 THR A N 1
ATOM 730 C CA . THR A 1 99 ? 30.290 -2.122 -37.832 1.00 90.69 99 THR A CA 1
ATOM 731 C C . THR A 1 99 ? 30.749 -2.063 -39.295 1.00 90.69 99 THR A C 1
ATOM 733 O O . THR A 1 99 ? 30.599 -3.051 -40.019 1.00 90.69 99 THR A O 1
ATOM 736 N N . PRO A 1 100 ? 31.373 -0.957 -39.745 1.00 88.50 100 PRO A N 1
ATOM 737 C CA . PRO A 1 100 ? 31.943 -0.863 -41.095 1.00 88.50 100 PRO A CA 1
ATOM 738 C C . PRO A 1 100 ? 32.890 -2.026 -41.419 1.00 88.50 100 PRO A C 1
ATOM 740 O O . PRO A 1 100 ? 32.794 -2.645 -42.473 1.00 88.50 100 PRO A O 1
ATOM 743 N N . ARG A 1 101 ? 33.711 -2.434 -40.443 1.00 86.94 101 ARG A N 1
ATOM 744 C CA . ARG A 1 101 ? 34.603 -3.595 -40.562 1.00 86.94 101 ARG A CA 1
ATOM 745 C C . ARG A 1 101 ? 33.856 -4.911 -40.811 1.00 86.94 101 ARG A C 1
ATOM 747 O O . ARG A 1 101 ? 34.360 -5.770 -41.527 1.00 86.94 101 ARG A O 1
ATOM 754 N N . GLN A 1 102 ? 32.680 -5.098 -40.208 1.00 88.00 102 GLN A N 1
ATOM 755 C CA . GLN A 1 102 ? 31.842 -6.282 -40.438 1.00 88.00 102 GLN A CA 1
ATOM 756 C C . GLN A 1 102 ? 31.144 -6.250 -41.803 1.00 88.00 102 GLN A C 1
ATOM 758 O O . GLN A 1 102 ? 30.786 -7.304 -42.316 1.00 88.00 102 GLN A O 1
ATOM 763 N N . ALA A 1 103 ? 30.960 -5.064 -42.388 1.00 87.50 103 ALA A N 1
ATOM 764 C CA . ALA A 1 103 ? 30.364 -4.888 -43.709 1.00 87.50 103 ALA A CA 1
ATOM 765 C C . ALA A 1 103 ? 31.342 -5.166 -44.865 1.00 87.50 103 ALA A C 1
ATOM 767 O O . ALA A 1 103 ? 30.937 -5.155 -46.025 1.00 87.50 103 ALA A O 1
ATOM 768 N N . ARG A 1 104 ? 32.627 -5.410 -44.577 1.00 84.19 104 ARG A N 1
ATOM 769 C CA . ARG A 1 104 ? 33.669 -5.578 -45.594 1.00 84.19 104 ARG A CA 1
ATOM 770 C C . ARG A 1 104 ? 33.321 -6.681 -46.600 1.00 84.19 104 ARG A C 1
ATOM 772 O O . ARG A 1 104 ? 33.159 -7.841 -46.229 1.00 84.19 104 ARG A O 1
ATOM 779 N N . GLY A 1 105 ? 33.302 -6.318 -47.884 1.00 84.62 105 GLY A N 1
ATOM 780 C CA . GLY A 1 105 ? 33.000 -7.235 -48.988 1.00 84.62 105 GLY A CA 1
ATOM 781 C C . GLY A 1 105 ? 31.504 -7.487 -49.202 1.00 84.62 105 GLY A C 1
ATOM 782 O O . GLY A 1 105 ? 31.145 -8.313 -50.039 1.00 84.62 105 GLY A O 1
ATOM 783 N N . LEU A 1 106 ? 30.636 -6.789 -48.467 1.00 87.94 106 LEU A N 1
ATOM 784 C CA . LEU A 1 106 ? 29.193 -6.793 -48.677 1.00 87.94 106 LEU A CA 1
ATOM 785 C C . LEU A 1 106 ? 28.795 -5.536 -49.452 1.00 87.94 106 LEU A C 1
ATOM 787 O O . LEU A 1 106 ? 29.320 -4.457 -49.208 1.00 87.94 106 LEU A O 1
ATOM 791 N N . SER A 1 107 ? 27.827 -5.667 -50.359 1.00 89.81 107 SER A N 1
ATOM 792 C CA . SER A 1 107 ? 27.269 -4.523 -51.091 1.00 89.81 107 SER A CA 1
ATOM 793 C C . SER A 1 107 ? 25.786 -4.376 -50.793 1.00 89.81 107 SER A C 1
ATOM 795 O O . SER A 1 107 ? 25.057 -5.372 -50.781 1.00 89.81 107 SER A O 1
ATOM 797 N N . PHE A 1 108 ? 25.334 -3.141 -50.589 1.00 89.69 108 PHE A N 1
ATOM 798 C CA . PHE A 1 108 ? 23.960 -2.845 -50.193 1.00 89.69 108 PHE A CA 1
ATOM 799 C C . PHE A 1 108 ? 23.308 -1.876 -51.176 1.00 89.69 108 PHE A C 1
ATOM 801 O O . PHE A 1 108 ? 23.939 -0.955 -51.696 1.00 89.69 108 PHE A O 1
ATOM 808 N N . ALA A 1 109 ? 22.010 -2.059 -51.436 1.00 92.25 109 ALA A N 1
ATOM 809 C CA . ALA A 1 109 ? 21.248 -1.081 -52.210 1.00 92.25 109 ALA A CA 1
ATOM 810 C C . ALA A 1 109 ? 21.185 0.266 -51.473 1.00 92.25 109 ALA A C 1
ATOM 812 O O . ALA A 1 109 ? 21.339 1.316 -52.093 1.00 92.25 109 ALA A O 1
ATOM 813 N N . ALA A 1 110 ? 21.013 0.232 -50.152 1.00 95.06 110 ALA A N 1
ATOM 814 C CA . ALA A 1 110 ? 21.013 1.407 -49.300 1.00 95.06 110 ALA A CA 1
ATOM 815 C C . ALA A 1 110 ? 21.829 1.155 -48.028 1.00 95.06 110 ALA A C 1
ATOM 817 O O . ALA A 1 110 ? 21.722 0.083 -47.434 1.00 95.06 110 ALA A O 1
ATOM 818 N N . THR A 1 111 ? 22.584 2.164 -47.599 1.00 94.44 111 THR A N 1
ATOM 819 C CA . THR A 1 111 ? 23.431 2.126 -46.403 1.00 94.44 111 THR A CA 1
ATOM 820 C C . THR A 1 111 ? 23.147 3.348 -45.547 1.00 94.44 111 THR A C 1
ATOM 822 O O . THR A 1 111 ? 23.097 4.476 -46.042 1.00 94.44 111 THR A O 1
ATOM 825 N N . ARG A 1 112 ? 22.989 3.136 -44.238 1.00 95.94 112 ARG A N 1
ATOM 826 C CA . ARG A 1 112 ? 22.893 4.217 -43.260 1.00 95.94 112 ARG A CA 1
ATOM 827 C C . ARG A 1 112 ? 24.014 4.103 -42.240 1.00 95.94 112 ARG A C 1
ATOM 829 O O . ARG A 1 112 ? 24.068 3.130 -41.497 1.00 95.94 112 ARG A O 1
ATOM 836 N N . VAL A 1 113 ? 24.860 5.125 -42.172 1.00 94.06 113 VAL A N 1
ATOM 837 C CA . VAL A 1 113 ? 25.905 5.248 -41.156 1.00 94.06 113 VAL A CA 1
ATOM 838 C C . VAL A 1 113 ? 25.351 6.064 -39.989 1.00 94.06 113 VAL A C 1
ATOM 840 O O . VAL A 1 113 ? 24.921 7.214 -40.142 1.00 94.06 113 VAL A O 1
ATOM 843 N N . LEU A 1 114 ? 25.295 5.426 -38.823 1.00 93.81 114 LEU A N 1
ATOM 844 C CA . LEU A 1 114 ? 24.762 5.995 -37.588 1.00 93.81 114 LEU A CA 1
ATOM 845 C C . LEU A 1 114 ? 25.905 6.469 -36.689 1.00 93.81 114 LEU A C 1
ATOM 847 O O . LEU A 1 114 ? 26.964 5.851 -36.654 1.00 93.81 114 LEU A O 1
ATOM 851 N N . GLY A 1 115 ? 25.655 7.522 -35.909 1.00 91.25 115 GLY A N 1
ATOM 852 C CA . GLY A 1 115 ? 26.553 7.928 -34.828 1.00 91.25 115 GLY A CA 1
ATOM 853 C C . GLY A 1 115 ? 27.854 8.588 -35.283 1.00 91.25 115 GLY A C 1
ATOM 854 O O . GLY A 1 115 ? 28.844 8.485 -34.568 1.00 91.25 115 GLY A O 1
ATOM 855 N N . LEU A 1 116 ? 27.857 9.282 -36.427 1.00 93.06 116 LEU A N 1
ATOM 856 C CA . LEU A 1 116 ? 28.994 10.078 -36.909 1.00 93.06 116 LEU A CA 1
ATOM 857 C C . LEU A 1 116 ? 29.208 11.331 -36.050 1.00 93.06 116 LEU A C 1
ATOM 859 O O . LEU A 1 116 ? 28.974 12.450 -36.497 1.00 93.06 116 LEU A O 1
ATOM 863 N N . ALA A 1 117 ? 29.617 11.137 -34.803 1.00 92.88 117 ALA A N 1
ATOM 864 C CA . ALA A 1 117 ? 29.955 12.190 -33.857 1.00 92.88 117 ALA A CA 1
ATOM 865 C C . ALA A 1 117 ? 31.476 12.281 -33.663 1.00 92.88 117 ALA A C 1
ATOM 867 O O . ALA A 1 117 ? 32.203 11.309 -33.887 1.00 92.88 117 ALA A O 1
ATOM 868 N N . GLU A 1 118 ? 31.947 13.447 -33.233 1.00 90.19 118 GLU A N 1
ATOM 869 C CA . GLU A 1 118 ? 33.338 13.661 -32.833 1.00 90.19 118 GLU A CA 1
ATOM 870 C C . GLU A 1 118 ? 33.763 12.653 -31.748 1.00 90.19 118 GLU A C 1
ATOM 872 O O . GLU A 1 118 ? 32.972 12.286 -30.875 1.00 90.19 118 GLU A O 1
ATOM 877 N N . GLY A 1 119 ? 34.992 12.138 -31.852 1.00 87.25 119 GLY A N 1
ATOM 878 C CA . GLY A 1 119 ? 35.542 11.104 -30.965 1.00 87.25 119 GLY A CA 1
ATOM 879 C C . GLY A 1 119 ? 34.986 9.688 -31.180 1.00 87.25 119 GLY A C 1
ATOM 880 O O . GLY A 1 119 ? 35.578 8.729 -30.688 1.00 87.25 119 GLY A O 1
ATOM 881 N N . VAL A 1 120 ? 33.883 9.534 -31.927 1.00 88.69 120 VAL A N 1
ATOM 882 C CA . VAL A 1 120 ? 33.365 8.228 -32.380 1.00 88.69 120 VAL A CA 1
ATOM 883 C C . VAL A 1 120 ? 33.947 7.870 -33.742 1.00 88.69 120 VAL A C 1
ATOM 885 O O . VAL A 1 120 ? 34.349 6.728 -33.955 1.00 88.69 120 VAL A O 1
ATOM 888 N N . LEU A 1 121 ? 34.000 8.843 -34.658 1.00 87.81 121 LEU A N 1
ATOM 889 C CA . LEU A 1 121 ? 34.694 8.700 -35.930 1.00 87.81 121 LEU A CA 1
ATOM 890 C C . LEU A 1 121 ? 35.441 9.991 -36.325 1.00 87.81 121 LEU A C 1
ATOM 892 O O . LEU A 1 121 ? 34.790 11.028 -36.479 1.00 87.81 121 LEU A O 1
ATOM 896 N N . PRO A 1 122 ? 36.758 9.922 -36.586 1.00 85.06 122 PRO A N 1
ATOM 897 C CA . PRO A 1 122 ? 37.625 8.807 -36.205 1.00 85.06 122 PRO A CA 1
ATOM 898 C C . PRO A 1 122 ? 37.553 8.556 -34.691 1.00 85.06 122 PRO A C 1
ATOM 900 O O . PRO A 1 122 ? 37.337 9.488 -33.913 1.00 85.06 122 PRO A O 1
ATOM 903 N N . ALA A 1 123 ? 37.673 7.292 -34.283 1.00 85.31 123 ALA A N 1
ATOM 904 C CA . ALA A 1 123 ? 37.720 6.957 -32.867 1.00 85.31 123 ALA A CA 1
ATOM 905 C C . ALA A 1 123 ? 38.983 7.565 -32.244 1.00 85.31 123 ALA A C 1
ATOM 907 O O . ALA A 1 123 ? 40.040 7.589 -32.882 1.00 85.31 123 ALA A O 1
ATOM 908 N N . ALA A 1 124 ? 38.885 8.043 -31.003 1.00 83.12 124 ALA A N 1
ATOM 909 C CA . ALA A 1 124 ? 40.079 8.416 -30.253 1.00 83.12 124 ALA A CA 1
ATOM 910 C C . ALA A 1 124 ? 41.025 7.200 -30.148 1.00 83.12 124 ALA A C 1
ATOM 912 O O . ALA A 1 124 ? 40.540 6.072 -30.002 1.00 83.12 124 ALA A O 1
ATOM 913 N N . PRO A 1 125 ? 42.353 7.391 -30.240 1.00 79.50 125 PRO A N 1
ATOM 914 C CA . PRO A 1 125 ? 43.295 6.296 -30.054 1.00 79.50 125 PRO A CA 1
ATOM 915 C C . PRO A 1 125 ? 43.108 5.699 -28.655 1.00 79.50 125 PRO A C 1
ATOM 917 O O . PRO A 1 125 ? 43.190 6.405 -27.652 1.00 79.50 125 PRO A O 1
ATOM 920 N N . GLU A 1 126 ? 42.816 4.401 -28.596 1.00 76.69 126 GLU A N 1
ATOM 921 C CA . GLU A 1 126 ? 42.715 3.665 -27.338 1.00 76.69 126 GLU A CA 1
ATOM 922 C C . GLU A 1 126 ? 44.131 3.319 -26.865 1.00 76.69 126 GLU A C 1
ATOM 924 O O . GLU A 1 126 ? 44.893 2.672 -27.589 1.00 76.69 126 GLU A O 1
ATOM 929 N N . GLU A 1 127 ? 44.503 3.778 -25.670 1.00 75.19 127 GLU A N 1
ATOM 930 C CA . GLU A 1 127 ? 45.754 3.362 -25.039 1.00 75.19 127 GLU A CA 1
ATOM 931 C C . GLU A 1 127 ? 45.592 1.958 -24.456 1.00 75.19 127 GLU A C 1
ATOM 933 O O . GLU A 1 127 ? 44.650 1.687 -23.709 1.00 75.19 127 GLU A O 1
ATOM 938 N N . ASP A 1 128 ? 46.525 1.061 -24.780 1.00 74.06 128 ASP A N 1
ATOM 939 C CA . ASP A 1 128 ? 46.572 -0.258 -24.155 1.00 74.06 128 ASP A CA 1
ATOM 940 C C . ASP A 1 128 ? 46.945 -0.091 -22.668 1.00 74.06 128 ASP A C 1
ATOM 942 O O . ASP A 1 128 ? 48.052 0.369 -22.366 1.00 74.06 128 ASP A O 1
ATOM 946 N N . PRO A 1 129 ? 46.067 -0.477 -21.722 1.00 73.62 129 PRO A N 1
ATOM 947 C CA . PRO A 1 129 ? 46.322 -0.290 -20.297 1.00 73.62 129 PRO A CA 1
ATOM 948 C C . PRO A 1 129 ? 47.480 -1.153 -19.773 1.00 73.62 129 PRO A C 1
ATOM 950 O O . PRO A 1 129 ? 48.021 -0.868 -18.706 1.00 73.62 129 PRO A O 1
ATOM 953 N N . VAL A 1 130 ? 47.862 -2.215 -20.491 1.00 78.50 130 VAL A N 1
ATOM 954 C CA . VAL A 1 130 ? 48.996 -3.084 -20.148 1.00 78.50 130 VAL A CA 1
ATOM 955 C C . VAL A 1 130 ? 50.304 -2.536 -20.727 1.00 78.50 130 VAL A C 1
ATOM 957 O O . VAL A 1 130 ? 51.369 -2.755 -20.149 1.00 78.50 130 VAL A O 1
ATOM 960 N N . LEU A 1 131 ? 50.242 -1.804 -21.844 1.00 78.62 131 LEU A N 1
ATOM 961 C CA . LEU A 1 131 ? 51.402 -1.259 -22.556 1.00 78.62 131 LEU A CA 1
ATOM 962 C C . LEU A 1 131 ? 51.264 0.257 -22.808 1.00 78.62 131 LEU A C 1
ATOM 964 O O . LEU A 1 131 ? 51.203 0.690 -23.964 1.00 78.62 131 LEU A O 1
ATOM 968 N N . PRO A 1 132 ? 51.274 1.086 -21.747 1.00 71.00 132 PRO A N 1
ATOM 969 C CA . PRO A 1 132 ? 51.117 2.531 -21.877 1.00 71.00 132 PRO A CA 1
ATOM 970 C C . PRO A 1 132 ? 52.262 3.144 -22.697 1.00 71.00 132 PRO A C 1
ATOM 972 O O . PRO A 1 132 ? 53.430 2.781 -22.544 1.00 71.00 132 PRO A O 1
ATOM 975 N N . GLY A 1 133 ? 51.935 4.072 -23.598 1.00 66.69 133 GLY A N 1
ATOM 976 C CA . GLY A 1 133 ? 52.912 4.785 -24.432 1.00 66.69 133 GLY A CA 1
ATOM 977 C C . GLY A 1 133 ? 53.494 3.991 -25.611 1.00 66.69 133 GLY A C 1
ATOM 978 O O . GLY A 1 133 ? 54.206 4.565 -26.435 1.00 66.69 133 GLY A O 1
ATOM 979 N N . ARG A 1 134 ? 53.178 2.696 -25.757 1.00 59.00 134 ARG A N 1
ATOM 980 C CA . ARG A 1 134 ? 53.418 1.957 -27.004 1.00 59.00 134 ARG A CA 1
ATOM 981 C C . ARG A 1 134 ? 52.142 1.968 -27.829 1.00 59.00 134 ARG A C 1
ATOM 983 O O . ARG A 1 134 ? 51.346 1.038 -27.767 1.00 59.00 134 ARG A O 1
ATOM 990 N N . ALA A 1 135 ? 51.974 3.013 -28.637 1.00 55.09 135 ALA A N 1
ATOM 991 C CA . ALA A 1 135 ? 51.025 2.964 -29.737 1.00 55.09 135 ALA A CA 1
ATOM 992 C C . ALA A 1 135 ? 51.398 1.757 -30.610 1.00 55.09 135 ALA A C 1
ATOM 994 O O . ALA A 1 135 ? 52.428 1.763 -31.288 1.00 55.09 135 ALA A O 1
ATOM 995 N N . TYR A 1 136 ? 50.604 0.685 -30.572 1.00 55.69 136 TYR A N 1
ATOM 996 C CA . TYR A 1 136 ? 50.666 -0.298 -31.643 1.00 55.69 136 TYR A CA 1
ATOM 997 C C . TYR A 1 136 ? 50.452 0.479 -32.944 1.00 55.69 136 TYR A C 1
ATOM 999 O O . TYR A 1 136 ? 49.461 1.190 -33.078 1.00 55.69 136 TYR A O 1
ATOM 1007 N N . ALA A 1 137 ? 51.414 0.380 -33.865 1.00 52.56 137 ALA A N 1
ATOM 1008 C CA . ALA A 1 137 ? 51.556 1.173 -35.092 1.00 52.56 137 ALA A CA 1
ATOM 1009 C C . ALA A 1 137 ? 50.440 0.963 -36.139 1.00 52.56 137 ALA A C 1
ATOM 1011 O O . ALA A 1 137 ? 50.638 1.161 -37.336 1.00 52.56 137 ALA A O 1
ATOM 1012 N N . VAL A 1 138 ? 49.267 0.519 -35.705 1.00 63.16 138 VAL A N 1
ATOM 1013 C CA . VAL A 1 138 ? 48.066 0.492 -36.514 1.00 63.16 138 VAL A CA 1
ATOM 1014 C C . VAL A 1 138 ? 47.336 1.792 -36.225 1.00 63.16 138 VAL A C 1
ATOM 1016 O O . VAL A 1 138 ? 46.705 1.926 -35.181 1.00 63.16 138 VAL A O 1
ATOM 1019 N N . ASP A 1 139 ? 47.446 2.742 -37.151 1.00 77.19 139 ASP A N 1
ATOM 1020 C CA . ASP A 1 139 ? 46.680 3.986 -37.151 1.00 77.19 139 ASP A CA 1
ATOM 1021 C C . ASP A 1 139 ? 45.180 3.650 -37.216 1.00 77.19 139 ASP A C 1
ATOM 1023 O O . ASP A 1 139 ? 44.578 3.470 -38.278 1.00 77.19 139 ASP A O 1
ATOM 1027 N N . ARG A 1 140 ? 44.606 3.414 -36.035 1.00 78.44 140 ARG A N 1
ATOM 1028 C CA . ARG A 1 140 ? 43.228 2.981 -35.837 1.00 78.44 140 ARG A CA 1
ATOM 1029 C C . ARG A 1 140 ? 42.237 4.012 -36.392 1.00 78.44 140 ARG A C 1
ATOM 1031 O O . ARG A 1 140 ? 41.352 3.573 -37.129 1.00 78.44 140 ARG A O 1
ATOM 1038 N N . PRO A 1 141 ? 42.416 5.331 -36.154 1.00 83.50 141 PRO A N 1
ATOM 1039 C CA . PRO A 1 141 ? 41.689 6.381 -36.865 1.00 83.50 141 PRO A CA 1
ATOM 1040 C C . PRO A 1 141 ? 41.671 6.184 -38.382 1.00 83.50 141 PRO A C 1
ATOM 1042 O O . PRO A 1 141 ? 40.598 6.159 -38.986 1.00 83.50 141 PRO A O 1
ATOM 1045 N N . LEU A 1 142 ? 42.840 5.983 -38.996 1.00 85.56 142 LEU A N 1
ATOM 1046 C CA . LEU A 1 142 ? 42.944 5.807 -40.443 1.00 85.56 142 LEU A CA 1
ATOM 1047 C C . LEU A 1 142 ? 42.262 4.522 -40.928 1.00 85.56 142 LEU A C 1
ATOM 1049 O O . LEU A 1 142 ? 41.602 4.521 -41.967 1.00 85.56 142 LEU A O 1
ATOM 1053 N N . LEU A 1 143 ? 42.382 3.422 -40.180 1.00 85.69 143 LEU A N 1
ATOM 1054 C CA . LEU A 1 143 ? 41.662 2.190 -40.500 1.00 85.69 143 LEU A CA 1
ATOM 1055 C C . LEU A 1 143 ? 40.145 2.375 -40.437 1.00 85.69 143 LEU A C 1
ATOM 1057 O O . LEU A 1 143 ? 39.452 1.902 -41.333 1.00 85.69 143 LEU A O 1
ATOM 1061 N N . ASP A 1 144 ? 39.625 3.046 -39.411 1.00 86.00 144 ASP A N 1
ATOM 1062 C CA . ASP A 1 144 ? 38.185 3.267 -39.272 1.00 86.00 144 ASP A CA 1
ATOM 1063 C C . ASP A 1 144 ? 37.651 4.163 -40.411 1.00 86.00 144 ASP A C 1
ATOM 1065 O O . ASP A 1 144 ? 36.577 3.885 -40.954 1.00 86.00 144 ASP A O 1
ATOM 1069 N N . LEU A 1 145 ? 38.432 5.160 -40.855 1.00 89.31 145 LEU A N 1
ATOM 1070 C CA . LEU A 1 145 ? 38.134 5.953 -42.057 1.00 89.31 145 LEU A CA 1
ATOM 1071 C C . LEU A 1 145 ? 38.123 5.096 -43.331 1.00 89.31 145 LEU A C 1
ATOM 1073 O O . LEU A 1 145 ? 37.183 5.194 -44.119 1.00 89.31 145 LEU A O 1
ATOM 1077 N N . HIS A 1 146 ? 39.111 4.217 -43.523 1.00 89.44 146 HIS A N 1
ATOM 1078 C CA . HIS A 1 146 ? 39.153 3.319 -44.681 1.00 89.44 146 HIS A CA 1
ATOM 1079 C C . HIS A 1 146 ? 37.996 2.312 -44.705 1.00 89.44 146 HIS A C 1
ATOM 1081 O O . HIS A 1 146 ? 37.454 2.019 -45.772 1.00 89.44 146 HIS A O 1
ATOM 1087 N N . GLU A 1 147 ? 37.607 1.758 -43.556 1.00 89.25 147 GLU A N 1
ATOM 1088 C CA . GLU A 1 147 ? 36.481 0.820 -43.495 1.00 89.25 147 GLU A CA 1
ATOM 1089 C C . GLU A 1 147 ? 35.148 1.525 -43.798 1.00 89.25 147 GLU A C 1
ATOM 1091 O O . GLU A 1 147 ? 34.261 0.932 -44.413 1.00 89.25 147 GLU A O 1
ATOM 1096 N N . ILE A 1 148 ? 35.010 2.806 -43.441 1.00 89.44 148 ILE A N 1
ATOM 1097 C CA . ILE A 1 148 ? 33.825 3.599 -43.792 1.00 89.44 148 ILE A CA 1
ATOM 1098 C C . ILE A 1 148 ? 33.825 4.025 -45.252 1.00 89.44 148 ILE A C 1
ATOM 1100 O O . ILE A 1 148 ? 32.784 3.892 -45.891 1.00 89.44 148 ILE A O 1
ATOM 1104 N N . ASP A 1 149 ? 34.957 4.469 -45.804 1.00 90.31 149 ASP A N 1
ATOM 1105 C CA . ASP A 1 149 ? 35.078 4.761 -47.239 1.00 90.31 149 ASP A CA 1
ATOM 1106 C C . ASP A 1 149 ? 34.655 3.546 -48.077 1.00 90.31 149 ASP A C 1
ATOM 1108 O O . ASP A 1 149 ? 33.853 3.679 -49.001 1.00 90.31 149 ASP A O 1
ATOM 1112 N N . ARG A 1 150 ? 35.081 2.337 -47.692 1.00 87.00 150 ARG A N 1
ATOM 1113 C CA . ARG A 1 150 ? 34.630 1.098 -48.343 1.00 87.00 150 ARG A CA 1
ATOM 1114 C C . ARG A 1 150 ? 33.124 0.888 -48.233 1.00 87.00 150 ARG A C 1
ATOM 1116 O O . ARG A 1 150 ? 32.472 0.704 -49.256 1.00 87.00 150 ARG A O 1
ATOM 1123 N N . ALA A 1 151 ? 32.557 0.971 -47.027 1.00 87.56 151 ALA A N 1
ATOM 1124 C CA . ALA A 1 151 ? 31.114 0.811 -46.831 1.00 87.56 151 ALA A CA 1
ATOM 1125 C C . ALA A 1 151 ? 30.297 1.839 -47.642 1.00 87.56 151 ALA A C 1
ATOM 1127 O O . ALA A 1 151 ? 29.227 1.526 -48.169 1.00 87.56 151 ALA A O 1
ATOM 1128 N N . VAL A 1 152 ? 30.815 3.062 -47.778 1.00 89.44 152 VAL A N 1
ATOM 1129 C CA . VAL A 1 152 ? 30.235 4.119 -48.612 1.00 89.44 152 VAL A CA 1
ATOM 1130 C C . VAL A 1 152 ? 30.314 3.753 -50.096 1.00 89.44 152 VAL A C 1
ATOM 1132 O O . VAL A 1 152 ? 29.289 3.801 -50.775 1.00 89.44 152 VAL A O 1
ATOM 1135 N N . ARG A 1 153 ? 31.480 3.335 -50.601 1.00 89.94 153 ARG A N 1
ATOM 1136 C CA . ARG A 1 153 ? 31.675 2.956 -52.014 1.00 89.94 153 ARG A CA 1
ATOM 1137 C C . ARG A 1 153 ? 30.866 1.732 -52.434 1.00 89.94 153 ARG A C 1
ATOM 1139 O O . ARG A 1 153 ? 30.396 1.679 -53.566 1.00 89.94 153 ARG A O 1
ATOM 1146 N N . ASP A 1 154 ? 30.651 0.788 -51.523 1.00 89.81 154 ASP A N 1
ATOM 1147 C CA . ASP A 1 154 ? 29.871 -0.428 -51.778 1.00 89.81 154 ASP A CA 1
ATOM 1148 C C . ASP A 1 154 ? 28.340 -0.188 -51.742 1.00 89.81 154 ASP A C 1
ATOM 1150 O O . ASP A 1 154 ? 27.538 -1.111 -51.951 1.00 89.81 154 ASP A O 1
ATOM 1154 N N . THR A 1 155 ? 27.907 1.058 -51.506 1.00 91.69 155 THR A N 1
ATOM 1155 C CA . THR A 1 155 ? 26.498 1.474 -51.498 1.00 91.69 155 THR A CA 1
ATOM 1156 C C . THR A 1 155 ? 26.012 1.823 -52.905 1.00 91.69 155 THR A C 1
ATOM 1158 O O . THR A 1 155 ? 26.524 2.736 -53.543 1.00 91.69 155 THR A O 1
ATOM 1161 N N . ARG A 1 156 ? 24.969 1.139 -53.396 1.00 93.25 156 ARG A N 1
ATOM 1162 C CA . ARG A 1 156 ? 24.558 1.240 -54.813 1.00 93.25 156 ARG A CA 1
ATOM 1163 C C . ARG A 1 156 ? 23.543 2.335 -55.139 1.00 93.25 156 ARG A C 1
ATOM 1165 O O . ARG A 1 156 ? 23.524 2.802 -56.272 1.00 93.25 156 ARG A O 1
ATOM 1172 N N . ARG A 1 157 ? 22.632 2.681 -54.221 1.00 93.88 157 ARG A N 1
ATOM 1173 C CA . ARG A 1 157 ? 21.528 3.624 -54.505 1.00 93.88 157 ARG A CA 1
ATOM 1174 C C . ARG A 1 157 ? 21.428 4.761 -53.506 1.00 93.88 157 ARG A C 1
ATOM 1176 O O . ARG A 1 157 ? 21.276 5.907 -53.912 1.00 93.88 157 ARG A O 1
ATOM 1183 N N . THR A 1 158 ? 21.451 4.461 -52.210 1.00 93.50 158 THR A N 1
ATOM 1184 C CA . THR A 1 158 ? 21.129 5.468 -51.190 1.00 93.50 158 THR A CA 1
ATOM 1185 C C . THR A 1 158 ? 22.090 5.399 -50.020 1.00 93.50 158 THR A C 1
ATOM 1187 O O . THR A 1 158 ? 22.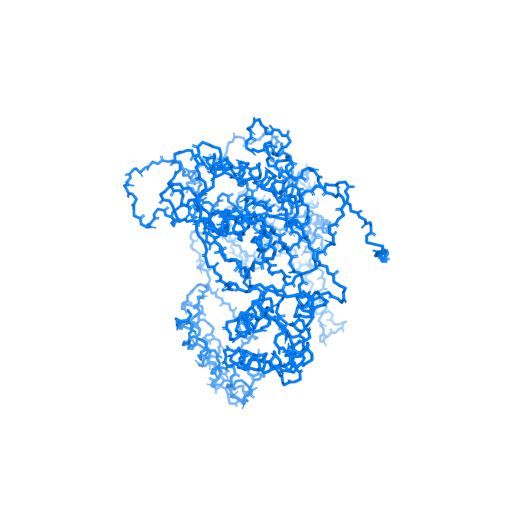155 4.385 -49.334 1.00 93.50 158 THR A O 1
ATOM 1190 N N . LEU A 1 159 ? 22.783 6.504 -49.761 1.00 92.12 159 LEU A N 1
ATOM 1191 C CA . LEU A 1 159 ? 23.624 6.681 -48.586 1.00 92.12 159 LEU A CA 1
ATOM 1192 C C . LEU A 1 159 ? 22.989 7.706 -47.646 1.00 92.12 159 LEU A C 1
ATOM 1194 O O . LEU A 1 159 ? 22.644 8.810 -48.066 1.00 92.12 159 LEU A O 1
ATOM 1198 N N . VAL A 1 160 ? 22.868 7.351 -46.369 1.00 92.94 160 VAL A N 1
ATOM 1199 C CA . VAL A 1 160 ? 22.431 8.262 -45.307 1.00 92.94 160 VAL A CA 1
ATOM 1200 C C . VAL A 1 160 ? 23.506 8.327 -44.234 1.00 92.94 160 VAL A C 1
ATOM 1202 O O . VAL A 1 160 ? 23.873 7.310 -43.654 1.00 92.94 160 VAL A O 1
ATOM 1205 N N . LEU A 1 161 ? 23.977 9.531 -43.933 1.00 91.88 161 LEU A N 1
ATOM 1206 C CA . LEU A 1 161 ? 24.948 9.789 -42.876 1.00 91.88 161 LEU A CA 1
ATOM 1207 C C . LEU A 1 161 ? 24.253 10.550 -41.745 1.00 91.88 161 LEU A C 1
ATOM 1209 O O . LEU A 1 161 ? 23.498 11.485 -42.004 1.00 91.88 161 LEU A O 1
ATOM 1213 N N . SER A 1 162 ? 24.448 10.133 -40.494 1.00 93.06 162 SER A N 1
ATOM 1214 C CA . SER A 1 162 ? 23.746 10.751 -39.363 1.00 93.06 162 SER A CA 1
ATOM 1215 C C . SER A 1 162 ? 24.563 10.774 -38.078 1.00 93.06 162 SER A C 1
ATOM 1217 O O . SER A 1 162 ? 25.305 9.839 -37.779 1.00 93.06 162 SER A O 1
ATOM 1219 N N . ALA A 1 163 ? 24.367 11.835 -37.296 1.00 92.00 163 ALA A N 1
ATOM 1220 C CA . ALA A 1 163 ? 24.991 12.069 -36.001 1.00 92.00 163 ALA A CA 1
ATOM 1221 C C . ALA A 1 163 ? 23.919 12.448 -34.970 1.00 92.00 163 ALA A C 1
ATOM 1223 O O . ALA A 1 163 ? 22.997 13.203 -35.284 1.00 92.00 163 ALA A O 1
ATOM 1224 N N . ALA A 1 164 ? 24.026 11.934 -33.743 1.00 89.31 164 ALA A N 1
ATOM 1225 C CA . ALA A 1 164 ? 23.173 12.373 -32.641 1.00 89.31 164 ALA A CA 1
ATOM 1226 C C . ALA A 1 164 ? 23.744 13.666 -32.044 1.00 89.31 164 ALA A C 1
ATOM 1228 O O . ALA A 1 164 ? 24.931 13.711 -31.738 1.00 89.31 164 ALA A O 1
ATOM 1229 N N . ARG A 1 165 ? 22.906 14.697 -31.858 1.00 85.56 165 ARG A N 1
ATOM 1230 C CA . ARG A 1 165 ? 23.320 15.965 -31.222 1.00 85.56 165 ARG A CA 1
ATOM 1231 C C . ARG A 1 165 ? 23.388 15.892 -29.700 1.00 85.56 165 ARG A C 1
ATOM 1233 O O . ARG A 1 165 ? 24.006 16.755 -29.091 1.00 85.56 165 ARG A O 1
ATOM 1240 N N . LEU A 1 166 ? 22.734 14.897 -29.106 1.00 84.50 166 LEU A N 1
ATOM 1241 C CA . LEU A 1 166 ? 22.678 14.681 -27.666 1.00 84.50 166 LEU A CA 1
ATOM 1242 C C . LEU A 1 166 ? 23.059 13.231 -27.358 1.00 84.50 166 LEU A C 1
ATOM 1244 O O . LEU A 1 166 ? 22.632 12.310 -28.060 1.00 84.50 166 LEU A O 1
ATOM 1248 N N . GLY A 1 167 ? 23.879 13.040 -26.329 1.00 79.94 167 GLY A N 1
ATOM 1249 C CA . GLY A 1 167 ? 24.141 11.741 -25.725 1.00 79.94 167 GLY A CA 1
ATOM 1250 C C . GLY A 1 167 ? 22.940 11.226 -24.929 1.00 79.94 167 GLY A C 1
ATOM 1251 O O . GLY A 1 167 ? 21.957 11.932 -24.715 1.00 79.94 167 GLY A O 1
ATOM 1252 N N . VAL A 1 168 ? 23.027 9.975 -24.471 1.00 77.69 168 VAL A N 1
ATOM 1253 C CA . VAL A 1 168 ? 22.001 9.355 -23.604 1.00 77.69 168 VAL A CA 1
ATOM 1254 C C . VAL A 1 168 ? 21.904 10.070 -22.247 1.00 77.69 168 VAL A C 1
ATOM 1256 O O . VAL A 1 168 ? 20.857 10.074 -21.614 1.00 77.69 168 VAL A O 1
ATOM 1259 N N . ASP A 1 169 ? 22.993 10.706 -21.831 1.00 75.38 169 ASP A N 1
ATOM 1260 C CA . ASP A 1 169 ? 23.129 11.576 -20.662 1.00 75.38 169 ASP A CA 1
ATOM 1261 C C . ASP A 1 169 ? 22.660 13.023 -20.909 1.00 75.38 169 ASP A C 1
ATOM 1263 O O . ASP A 1 169 ? 22.715 13.851 -20.005 1.00 75.38 169 ASP A O 1
ATOM 1267 N N . GLY A 1 170 ? 22.212 13.346 -22.127 1.00 77.75 170 GLY A N 1
ATOM 1268 C CA . GLY A 1 170 ? 21.841 14.702 -22.526 1.00 77.75 170 GLY A CA 1
ATOM 1269 C C . GLY A 1 170 ? 23.029 15.612 -22.847 1.00 77.75 170 GLY A C 1
ATOM 1270 O O . GLY A 1 170 ? 22.811 16.774 -23.187 1.00 77.75 170 GLY A O 1
ATOM 1271 N N . ALA A 1 171 ? 24.272 15.118 -22.793 1.00 77.19 171 ALA A N 1
ATOM 1272 C CA . ALA A 1 171 ? 25.440 15.913 -23.152 1.00 77.19 171 ALA A CA 1
ATOM 1273 C C . ALA A 1 171 ? 25.427 16.254 -24.649 1.00 77.19 171 ALA A C 1
ATOM 1275 O O . ALA A 1 171 ? 25.124 15.402 -25.492 1.00 77.19 171 ALA A O 1
ATOM 1276 N N . ALA A 1 172 ? 25.770 17.496 -24.993 1.00 84.94 172 ALA A N 1
ATOM 1277 C CA . ALA A 1 172 ? 25.879 17.910 -26.385 1.00 84.94 172 ALA A CA 1
ATOM 1278 C C . ALA A 1 172 ? 26.998 17.131 -27.094 1.00 84.94 172 ALA A C 1
ATOM 1280 O O . ALA A 1 172 ? 28.085 16.941 -26.554 1.00 84.94 172 ALA A O 1
ATOM 1281 N N . ARG A 1 173 ? 26.726 16.690 -28.322 1.00 87.44 173 ARG A N 1
ATOM 1282 C CA . ARG A 1 173 ? 27.682 16.004 -29.194 1.00 87.44 173 ARG A CA 1
ATOM 1283 C C . ARG A 1 173 ? 27.840 16.762 -30.499 1.00 87.44 173 ARG A C 1
ATOM 1285 O O . ARG A 1 173 ? 26.854 17.163 -31.123 1.00 87.44 173 ARG A O 1
ATOM 1292 N N . MET A 1 174 ? 29.090 16.913 -30.916 1.00 90.94 174 MET A N 1
ATOM 1293 C CA . MET A 1 174 ? 29.435 17.530 -32.188 1.00 90.94 174 MET A CA 1
ATOM 1294 C C . MET A 1 174 ? 29.397 16.495 -33.320 1.00 90.94 174 MET A C 1
ATOM 1296 O O . MET A 1 174 ? 29.758 15.333 -33.100 1.00 90.94 174 MET A O 1
ATOM 1300 N N . PRO A 1 175 ? 28.954 16.877 -34.531 1.00 90.31 175 PRO A N 1
ATOM 1301 C CA . PRO A 1 175 ? 29.135 16.065 -35.728 1.00 90.31 175 PRO A CA 1
ATOM 1302 C C . PRO A 1 175 ? 30.606 15.711 -35.968 1.00 90.31 175 PRO A C 1
ATOM 1304 O O . PRO A 1 175 ? 31.493 16.524 -35.734 1.00 90.31 175 PRO A O 1
ATOM 1307 N N . SER A 1 176 ? 30.853 14.508 -36.480 1.00 92.12 176 SER A N 1
ATOM 1308 C CA . SER A 1 176 ? 32.177 14.072 -36.924 1.00 92.12 176 SER A CA 1
ATOM 1309 C C . SER A 1 176 ? 32.704 14.982 -38.047 1.00 92.12 176 SER A C 1
ATOM 1311 O O . SER A 1 176 ? 31.915 15.354 -38.927 1.00 92.12 176 SER A O 1
ATOM 1313 N N . PRO A 1 177 ? 34.024 15.256 -38.101 1.00 87.69 177 PRO A N 1
ATOM 1314 C CA . PRO A 1 177 ? 34.657 15.932 -39.234 1.00 87.69 177 PRO A CA 1
ATOM 1315 C C . PRO A 1 177 ? 34.319 15.287 -40.583 1.00 87.69 177 PRO A C 1
ATOM 1317 O O . PRO A 1 177 ? 34.062 15.995 -41.548 1.00 87.69 177 PRO A O 1
ATOM 1320 N N . VAL A 1 178 ? 34.183 13.957 -40.631 1.00 87.19 178 VAL A N 1
ATOM 1321 C CA . VAL A 1 178 ? 33.805 13.218 -41.849 1.00 87.19 178 VAL A CA 1
ATOM 1322 C C . VAL A 1 178 ? 32.432 13.653 -42.363 1.00 87.19 178 VAL A C 1
ATOM 1324 O O . VAL A 1 178 ? 32.230 13.817 -43.563 1.00 87.19 178 VAL A O 1
ATOM 1327 N N . LEU A 1 179 ? 31.465 13.862 -41.463 1.00 89.69 179 LEU A N 1
ATOM 1328 C CA . LEU A 1 179 ? 30.130 14.313 -41.858 1.00 89.69 179 LEU A CA 1
ATOM 1329 C C . LEU A 1 179 ? 30.166 15.750 -42.395 1.00 89.69 179 LEU A C 1
ATOM 1331 O O . LEU A 1 179 ? 29.461 16.053 -43.356 1.00 89.69 179 LEU A O 1
ATOM 1335 N N . LEU A 1 180 ? 30.988 16.610 -41.786 1.00 84.69 180 LEU A N 1
ATOM 1336 C CA . LEU A 1 180 ? 31.180 17.998 -42.208 1.00 84.69 180 LEU A CA 1
ATOM 1337 C C . LEU A 1 180 ? 31.860 18.077 -43.581 1.00 84.69 180 LEU A C 1
ATOM 1339 O O . LEU A 1 180 ? 31.401 18.826 -44.439 1.00 84.69 180 LEU A O 1
ATOM 1343 N N . GLU A 1 181 ? 32.890 17.266 -43.820 1.00 85.38 181 GLU A N 1
ATOM 1344 C CA . GLU A 1 181 ? 33.578 17.180 -45.111 1.00 85.38 181 GLU A CA 1
ATOM 1345 C C . GLU A 1 181 ? 32.655 16.677 -46.221 1.00 85.38 181 GLU A C 1
ATOM 1347 O O . GLU A 1 181 ? 32.617 17.265 -47.299 1.00 85.38 181 GLU A O 1
ATOM 1352 N N . VAL A 1 182 ? 31.851 15.638 -45.963 1.00 84.62 182 VAL A N 1
ATOM 1353 C CA . VAL A 1 182 ? 30.875 15.142 -46.946 1.00 84.62 182 VAL A CA 1
ATOM 1354 C C . VAL A 1 182 ? 29.799 16.191 -47.234 1.00 84.62 182 VAL A C 1
ATOM 1356 O O . VAL A 1 182 ? 29.438 16.398 -48.392 1.00 84.62 182 VAL A O 1
ATOM 1359 N N . ALA A 1 183 ? 29.288 16.868 -46.204 1.00 77.50 183 ALA A N 1
ATOM 1360 C CA . ALA A 1 183 ? 28.318 17.949 -46.363 1.00 77.50 183 ALA A CA 1
ATOM 1361 C C . ALA A 1 183 ? 28.888 19.087 -47.229 1.00 77.50 183 ALA A C 1
ATOM 1363 O O . ALA A 1 183 ? 28.246 19.505 -48.196 1.00 77.50 183 ALA A O 1
ATOM 1364 N N . ALA A 1 184 ? 30.124 19.509 -46.946 1.00 78.88 184 ALA A N 1
ATOM 1365 C CA . ALA A 1 184 ? 30.838 20.520 -47.717 1.00 78.88 184 ALA A CA 1
ATOM 1366 C C . ALA A 1 184 ? 31.078 20.080 -49.170 1.00 78.88 184 ALA A C 1
ATOM 1368 O O . ALA A 1 184 ? 30.753 20.823 -50.094 1.00 78.88 184 ALA A O 1
ATOM 1369 N N . ALA A 1 185 ? 31.570 18.857 -49.389 1.00 79.56 185 ALA A N 1
ATOM 1370 C CA . ALA A 1 185 ? 31.840 18.312 -50.720 1.00 79.56 185 ALA A CA 1
ATOM 1371 C C . ALA A 1 185 ? 30.574 18.180 -51.582 1.00 79.56 185 ALA A C 1
ATOM 1373 O O . ALA A 1 185 ? 30.630 18.339 -52.799 1.00 79.56 185 ALA A O 1
ATOM 1374 N N . LEU A 1 186 ? 29.423 17.906 -50.961 1.00 80.88 186 LEU A N 1
ATOM 1375 C CA . LEU A 1 186 ? 28.130 17.818 -51.644 1.00 80.88 186 LEU A CA 1
ATOM 1376 C C . LEU A 1 186 ? 27.409 19.168 -51.768 1.00 80.88 186 LEU A C 1
ATOM 1378 O O . LEU A 1 186 ? 26.337 19.211 -52.375 1.00 80.88 186 LEU A O 1
ATOM 1382 N N . GLY A 1 187 ? 27.938 20.242 -51.172 1.00 82.81 187 GLY A N 1
ATOM 1383 C CA . GLY A 1 187 ? 27.259 21.537 -51.090 1.00 82.81 187 GLY A CA 1
ATOM 1384 C C . GLY A 1 187 ? 25.909 21.456 -50.369 1.00 82.81 187 GLY A C 1
ATOM 1385 O O . GLY A 1 187 ? 24.960 22.135 -50.754 1.00 82.81 187 GLY A O 1
ATOM 1386 N N . ARG A 1 188 ? 25.783 20.571 -49.372 1.00 81.69 188 ARG A N 1
ATOM 1387 C CA . ARG A 1 188 ? 24.536 20.325 -48.634 1.00 81.69 188 ARG A CA 1
ATOM 1388 C C . ARG A 1 188 ? 24.680 20.734 -47.181 1.00 81.69 188 ARG A C 1
ATOM 1390 O O . ARG A 1 188 ? 25.650 20.377 -46.525 1.00 81.69 188 ARG A O 1
ATOM 1397 N N . GLU A 1 189 ? 23.661 21.398 -46.651 1.00 77.81 189 GLU A N 1
ATOM 1398 C CA . GLU A 1 189 ? 23.570 21.651 -45.215 1.00 77.81 189 GLU A CA 1
ATOM 1399 C C . GLU A 1 189 ? 23.191 20.377 -44.445 1.00 77.81 189 GLU A C 1
ATOM 1401 O O . GLU A 1 189 ? 22.440 19.521 -44.927 1.00 77.81 189 GLU A O 1
ATOM 1406 N N . ILE A 1 190 ? 23.693 20.256 -43.213 1.00 78.94 190 ILE A N 1
ATOM 1407 C CA . ILE A 1 190 ? 23.328 19.156 -42.316 1.00 78.94 190 ILE A CA 1
ATOM 1408 C C . ILE A 1 190 ? 21.944 19.445 -41.731 1.00 78.94 190 ILE A C 1
ATOM 1410 O O . ILE A 1 190 ? 21.787 20.278 -40.840 1.00 78.94 190 ILE A O 1
ATOM 1414 N N . ALA A 1 191 ? 20.935 18.719 -42.209 1.00 80.62 191 ALA A N 1
ATOM 1415 C CA . ALA A 1 191 ? 19.565 18.863 -41.732 1.00 80.62 191 ALA A CA 1
ATOM 1416 C C . ALA A 1 191 ? 19.424 18.451 -40.253 1.00 80.62 191 ALA A C 1
ATOM 1418 O O . ALA A 1 191 ? 19.551 17.274 -39.894 1.00 80.62 191 ALA A O 1
ATOM 1419 N N . VAL A 1 192 ? 19.094 19.412 -39.388 1.00 72.94 192 VAL A N 1
ATOM 1420 C CA . VAL A 1 192 ? 18.845 19.175 -37.960 1.00 72.94 192 VAL A CA 1
ATOM 1421 C C . VAL A 1 192 ? 17.390 18.767 -37.752 1.00 72.94 192 VAL A C 1
ATOM 1423 O O . VAL A 1 192 ? 16.477 19.571 -37.911 1.00 72.94 192 VAL A O 1
ATOM 1426 N N . HIS A 1 193 ? 17.173 17.518 -37.347 1.00 69.81 193 HIS A N 1
ATOM 1427 C CA . HIS A 1 193 ? 15.848 17.023 -36.983 1.00 69.81 193 HIS A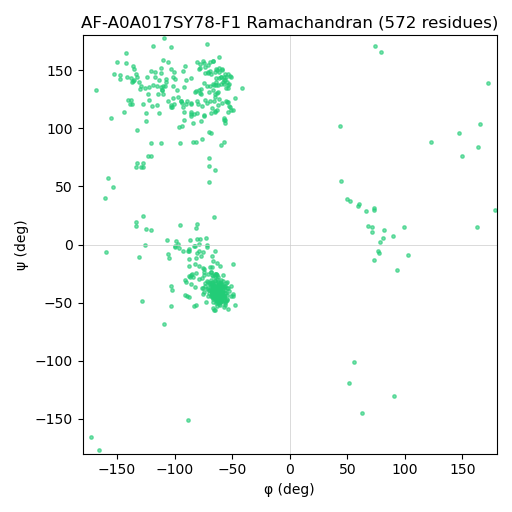 CA 1
ATOM 1428 C C . HIS A 1 193 ? 15.696 17.117 -35.461 1.00 69.81 193 HIS A C 1
ATOM 1430 O O . HIS A 1 193 ? 16.265 16.313 -34.723 1.00 69.81 193 HIS A O 1
ATOM 1436 N N . GLY A 1 194 ? 14.987 18.143 -34.986 1.00 48.94 194 GLY A N 1
ATOM 1437 C CA . GLY A 1 194 ? 14.657 18.291 -33.569 1.00 48.94 194 GLY A CA 1
ATOM 1438 C C . GLY A 1 194 ? 13.648 17.227 -33.137 1.00 48.94 194 GLY A C 1
ATOM 1439 O O . GLY A 1 194 ? 12.679 16.973 -33.848 1.00 48.94 194 GLY A O 1
ATOM 1440 N N . GLY A 1 195 ? 13.864 16.614 -31.971 1.00 46.16 195 GLY A N 1
ATOM 1441 C CA . GLY A 1 195 ? 12.927 15.688 -31.324 1.00 46.16 195 GLY A CA 1
ATOM 1442 C C . GLY A 1 195 ? 11.680 16.393 -30.784 1.00 46.16 195 GLY A C 1
ATOM 1443 O O . GLY A 1 195 ? 11.379 16.289 -29.602 1.00 46.16 195 GLY A O 1
ATOM 1444 N N . GLY A 1 196 ? 10.988 17.150 -31.633 1.00 39.22 196 GLY A N 1
ATOM 1445 C CA . GLY A 1 196 ? 9.675 17.706 -31.346 1.00 39.22 196 GLY A CA 1
ATOM 1446 C C . GLY A 1 196 ? 8.600 16.720 -31.782 1.00 39.22 196 GLY A C 1
ATOM 1447 O O . GLY A 1 196 ? 8.547 16.319 -32.947 1.00 39.22 196 GLY A O 1
ATOM 1448 N N . ALA A 1 197 ? 7.731 16.336 -30.851 1.00 43.94 197 ALA A N 1
ATOM 1449 C CA . ALA A 1 197 ? 6.439 15.773 -31.201 1.00 43.94 197 ALA A CA 1
ATOM 1450 C C . ALA A 1 197 ? 5.717 16.737 -32.164 1.00 43.94 197 ALA A C 1
ATOM 1452 O O . ALA A 1 197 ? 5.538 17.905 -31.846 1.00 43.94 197 ALA A O 1
ATOM 1453 N N . GLY A 1 198 ? 5.357 16.224 -33.344 1.00 47.56 198 GLY A N 1
ATOM 1454 C CA . GLY A 1 198 ? 4.321 16.724 -34.253 1.00 47.56 198 GLY A CA 1
ATOM 1455 C C . GLY A 1 198 ? 4.238 18.231 -34.523 1.00 47.56 198 GLY A C 1
ATOM 1456 O O . GLY A 1 198 ? 3.572 18.960 -33.799 1.00 47.56 198 GLY A O 1
ATOM 1457 N N . GLY A 1 199 ? 4.736 18.663 -35.683 1.00 43.16 199 GLY A N 1
ATOM 1458 C CA . GLY A 1 199 ? 4.309 19.929 -36.284 1.00 43.16 199 GLY A CA 1
ATOM 1459 C C . GLY A 1 199 ? 5.240 20.412 -37.390 1.00 43.16 199 GLY A C 1
ATOM 1460 O O . GLY A 1 199 ? 6.303 20.942 -37.101 1.00 43.16 199 GLY A O 1
ATOM 1461 N N . GLY A 1 200 ? 4.837 20.248 -38.654 1.00 32.41 200 GLY A N 1
ATOM 1462 C CA . GLY A 1 200 ? 5.528 20.856 -39.799 1.00 32.41 200 GLY A CA 1
ATOM 1463 C C . GLY A 1 200 ? 5.476 19.990 -41.052 1.00 32.41 200 GLY A C 1
ATOM 1464 O O . GLY A 1 200 ? 6.257 19.056 -41.199 1.00 32.41 200 GLY A O 1
ATOM 1465 N N . GLY A 1 201 ? 4.511 20.267 -41.932 1.00 43.00 201 GLY A N 1
ATOM 1466 C CA . GLY A 1 201 ? 4.274 19.537 -43.175 1.00 43.00 201 GLY A CA 1
ATOM 1467 C C . GLY A 1 201 ? 5.445 19.586 -44.159 1.00 43.00 201 GLY A C 1
ATOM 1468 O O . GLY A 1 201 ? 6.102 20.608 -44.313 1.00 43.00 201 GLY A O 1
ATOM 1469 N N . GLY A 1 202 ? 5.662 18.470 -44.857 1.00 33.16 202 GLY A N 1
ATOM 1470 C CA . GLY A 1 202 ? 6.639 18.409 -45.947 1.00 33.16 202 GLY A CA 1
ATOM 1471 C C . GLY A 1 202 ? 7.086 17.016 -46.394 1.00 33.16 202 GLY A C 1
ATOM 1472 O O . GLY A 1 202 ? 8.098 16.919 -47.065 1.00 33.16 202 GLY A O 1
ATOM 1473 N N . ALA A 1 203 ? 6.396 15.928 -46.032 1.00 35.66 203 ALA A N 1
ATOM 1474 C CA . ALA A 1 203 ? 6.654 14.598 -46.605 1.00 35.66 203 ALA A CA 1
ATOM 1475 C C . ALA A 1 203 ? 5.426 13.678 -46.463 1.00 35.66 203 ALA A C 1
ATOM 1477 O O . ALA A 1 203 ? 5.479 12.607 -45.858 1.00 35.66 203 ALA A O 1
ATOM 1478 N N . ARG A 1 204 ? 4.271 14.103 -46.993 1.00 38.03 204 ARG A N 1
ATOM 1479 C CA . ARG A 1 204 ? 3.123 13.204 -47.201 1.00 38.03 204 ARG A CA 1
ATOM 1480 C C . ARG A 1 204 ? 3.349 12.434 -48.501 1.00 38.03 204 ARG A C 1
ATOM 1482 O O . ARG A 1 204 ? 2.937 12.885 -49.560 1.00 38.03 204 ARG A O 1
ATOM 1489 N N . GLY A 1 205 ? 4.034 11.298 -48.418 1.00 35.94 205 GLY A N 1
ATOM 1490 C CA . GLY A 1 205 ? 4.234 10.451 -49.595 1.00 35.94 205 GLY A CA 1
ATOM 1491 C C . GLY A 1 205 ? 5.072 9.196 -49.382 1.00 35.94 205 GLY A C 1
ATOM 1492 O O . GLY A 1 205 ? 5.758 8.798 -50.308 1.00 35.94 205 GLY A O 1
ATOM 1493 N N . ALA A 1 206 ? 5.089 8.593 -48.188 1.00 37.16 206 ALA A N 1
ATOM 1494 C CA . ALA A 1 206 ? 5.746 7.291 -47.982 1.00 37.16 206 ALA A CA 1
ATOM 1495 C C . ALA A 1 206 ? 5.264 6.562 -46.711 1.00 37.16 206 ALA A C 1
ATOM 1497 O O . ALA A 1 206 ? 6.057 5.983 -45.974 1.00 37.16 206 ALA A O 1
ATOM 1498 N N . ARG A 1 207 ? 3.961 6.606 -46.410 1.00 37.72 207 ARG A N 1
ATOM 1499 C CA . ARG A 1 207 ? 3.347 5.699 -45.424 1.00 37.72 207 ARG A CA 1
ATOM 1500 C C . ARG A 1 207 ? 2.258 4.888 -46.110 1.00 37.72 207 ARG A C 1
ATOM 1502 O O . ARG A 1 207 ? 1.077 5.179 -45.985 1.00 37.72 207 ARG A O 1
ATOM 1509 N N . GLY A 1 208 ? 2.702 3.903 -46.876 1.00 37.62 208 GLY A N 1
ATOM 1510 C CA . GLY A 1 208 ? 1.888 2.809 -47.380 1.00 37.62 208 GLY A CA 1
ATOM 1511 C C . GLY A 1 208 ? 2.757 1.559 -47.380 1.00 37.62 208 GLY A C 1
ATOM 1512 O O . GLY A 1 208 ? 3.754 1.523 -48.096 1.00 37.62 208 GLY A O 1
ATOM 1513 N N . GLY A 1 209 ? 2.408 0.583 -46.542 1.00 34.25 209 GLY A N 1
ATOM 1514 C CA . GLY A 1 209 ? 3.054 -0.730 -46.487 1.00 34.25 209 GLY A CA 1
ATOM 1515 C C . GLY A 1 209 ? 3.616 -1.075 -45.111 1.00 34.25 209 GLY A C 1
ATOM 1516 O O . GLY A 1 209 ? 4.783 -0.814 -44.836 1.00 34.25 209 GLY A O 1
ATOM 1517 N N . GLY A 1 210 ? 2.783 -1.681 -44.263 1.00 29.00 210 GLY A N 1
ATOM 1518 C CA . GLY A 1 210 ? 3.205 -2.292 -43.005 1.00 29.00 210 GLY A CA 1
ATOM 1519 C C . GLY A 1 210 ? 2.121 -2.232 -41.939 1.00 29.00 210 GLY A C 1
ATOM 1520 O O . GLY A 1 210 ? 2.202 -1.405 -41.033 1.00 29.00 210 GLY A O 1
ATOM 1521 N N . ASP A 1 211 ? 1.111 -3.093 -42.054 1.00 37.72 211 ASP A N 1
ATOM 1522 C CA . ASP A 1 211 ? 0.152 -3.358 -40.984 1.00 37.72 211 ASP A CA 1
ATOM 1523 C C . ASP A 1 211 ? 0.902 -3.822 -39.726 1.00 37.72 211 ASP A C 1
ATOM 1525 O O . ASP A 1 211 ? 1.455 -4.919 -39.669 1.00 37.72 211 ASP A O 1
ATOM 1529 N N . GLY A 1 212 ? 0.965 -2.946 -38.725 1.00 31.03 212 GLY A N 1
ATOM 1530 C CA . GLY A 1 212 ? 1.576 -3.226 -37.421 1.00 31.03 212 GLY A CA 1
ATOM 1531 C C . GLY A 1 212 ? 1.114 -2.303 -36.291 1.00 31.03 212 GLY A C 1
ATOM 1532 O O . GLY A 1 212 ? 1.427 -2.548 -35.132 1.00 31.03 212 GLY A O 1
ATOM 1533 N N . HIS A 1 213 ? 0.319 -1.277 -36.600 1.00 29.62 213 HIS A N 1
ATOM 1534 C CA . HIS A 1 213 ? -0.365 -0.447 -35.611 1.00 29.62 213 HIS A CA 1
ATOM 1535 C C . HIS A 1 213 ? -1.846 -0.354 -35.978 1.00 29.62 213 HIS A C 1
ATOM 1537 O O . HIS A 1 213 ? -2.348 0.696 -36.372 1.00 29.62 213 HIS A O 1
ATOM 1543 N N . ALA A 1 214 ? -2.542 -1.488 -35.893 1.00 27.98 214 ALA A N 1
ATOM 1544 C CA . ALA A 1 214 ? -3.994 -1.480 -35.877 1.00 27.98 214 ALA A CA 1
ATOM 1545 C C . ALA A 1 214 ? -4.450 -0.987 -34.498 1.00 27.98 214 ALA A C 1
ATOM 1547 O O . ALA A 1 214 ? -4.273 -1.664 -33.486 1.00 27.98 214 ALA A O 1
ATOM 1548 N N . ALA A 1 215 ? -5.017 0.217 -34.482 1.00 31.03 215 ALA A N 1
ATOM 1549 C CA . ALA A 1 215 ? -5.894 0.677 -33.421 1.00 31.03 215 ALA A CA 1
ATOM 1550 C C . ALA A 1 215 ? -6.994 -0.375 -33.206 1.00 31.03 215 ALA A C 1
ATOM 1552 O O . ALA A 1 215 ? -7.767 -0.664 -34.120 1.00 31.03 215 ALA A O 1
ATOM 1553 N N . VAL A 1 216 ? -7.061 -0.967 -32.013 1.00 29.72 216 VAL A N 1
ATOM 1554 C CA . VAL A 1 216 ? -8.140 -1.896 -31.662 1.00 29.72 216 VAL A CA 1
ATOM 1555 C C . VAL A 1 216 ? -9.330 -1.076 -31.173 1.00 29.72 216 VAL A C 1
ATOM 1557 O O . VAL A 1 216 ? -9.471 -0.778 -29.989 1.00 29.72 216 VAL A O 1
ATOM 1560 N N . GLY A 1 217 ? -10.165 -0.680 -32.134 1.00 27.55 217 GLY A N 1
ATOM 1561 C CA . GLY A 1 217 ? -11.547 -0.267 -31.918 1.00 27.55 217 GLY A CA 1
ATOM 1562 C C . GLY A 1 217 ? -12.468 -1.479 -31.729 1.00 27.55 217 GLY A C 1
ATOM 1563 O O . GLY A 1 217 ? -12.195 -2.576 -32.208 1.00 27.55 217 GLY A O 1
ATOM 1564 N N . ALA A 1 218 ? -13.543 -1.252 -30.980 1.00 32.25 218 ALA A N 1
ATOM 1565 C CA . ALA A 1 218 ? -14.502 -2.215 -30.449 1.00 32.25 218 ALA A CA 1
ATOM 1566 C C . ALA A 1 218 ? -15.163 -3.173 -31.461 1.00 32.25 218 ALA A C 1
ATOM 1568 O O . ALA A 1 218 ? -15.533 -2.781 -32.563 1.00 32.25 218 ALA A O 1
ATOM 1569 N N . SER A 1 219 ? -15.445 -4.402 -31.017 1.00 30.16 219 SER A N 1
ATOM 1570 C CA . SER A 1 219 ? -16.799 -4.994 -30.952 1.00 30.16 219 SER A CA 1
ATOM 1571 C C . SER A 1 219 ? -16.714 -6.481 -30.585 1.00 30.16 219 SER A C 1
ATOM 1573 O O . SER A 1 219 ? -15.841 -7.202 -31.054 1.00 30.16 219 SER A O 1
ATOM 1575 N N . GLY A 1 220 ? -17.614 -6.941 -29.716 1.00 28.20 220 GLY A N 1
ATOM 1576 C CA . GLY A 1 220 ? -17.717 -8.351 -29.341 1.00 28.20 220 GLY A CA 1
ATOM 1577 C C . GLY A 1 220 ? -18.536 -8.528 -28.073 1.00 28.20 220 GLY A C 1
ATOM 1578 O O . GLY A 1 220 ? -17.981 -8.574 -26.981 1.00 28.20 220 GLY A O 1
ATOM 1579 N N . GLY A 1 221 ? -19.861 -8.565 -28.225 1.00 35.09 221 GLY A N 1
ATOM 1580 C CA . GLY A 1 221 ? -20.787 -8.888 -27.147 1.00 35.09 221 GLY A CA 1
ATOM 1581 C C . GLY A 1 221 ? -20.699 -10.366 -26.765 1.00 35.09 221 GLY A C 1
ATOM 1582 O O . GLY A 1 221 ? -20.754 -11.242 -27.625 1.00 35.09 221 GLY A O 1
ATOM 1583 N N . GLY A 1 222 ? -20.590 -10.621 -25.466 1.00 27.94 222 GLY A N 1
ATOM 1584 C CA . GLY A 1 222 ? -20.663 -11.939 -24.847 1.00 27.94 222 GLY A CA 1
ATOM 1585 C C . GLY A 1 222 ? -20.774 -11.774 -23.331 1.00 27.94 222 GLY A C 1
ATOM 1586 O O . GLY A 1 222 ? -20.076 -10.946 -22.753 1.00 27.94 222 GLY A O 1
ATOM 1587 N N . ALA A 1 223 ? -21.709 -12.492 -22.708 1.00 30.67 223 ALA A N 1
ATOM 1588 C CA . ALA A 1 223 ? -22.073 -12.368 -21.293 1.00 30.67 223 ALA A CA 1
ATOM 1589 C C . ALA A 1 223 ? -20.889 -12.631 -20.327 1.00 30.67 223 ALA A C 1
ATOM 1591 O O . ALA A 1 223 ? -20.006 -13.424 -20.660 1.00 30.67 223 ALA A O 1
ATOM 1592 N N . PRO A 1 224 ? -20.851 -12.011 -19.127 1.00 37.03 224 PRO A N 1
ATOM 1593 C CA . PRO A 1 224 ? -19.642 -11.976 -18.316 1.00 37.03 224 PRO A CA 1
ATOM 1594 C C . PRO A 1 224 ? -19.498 -13.214 -17.420 1.00 37.03 224 PRO A C 1
ATOM 1596 O O . PRO A 1 224 ? -20.317 -13.478 -16.541 1.00 37.03 224 PRO A O 1
ATOM 1599 N N . GLY A 1 225 ? -18.393 -13.932 -17.615 1.00 33.91 225 GLY A N 1
ATOM 1600 C CA . GLY A 1 225 ? -17.720 -14.736 -16.593 1.00 33.91 225 GLY A CA 1
ATOM 1601 C C . GLY A 1 225 ? -16.394 -14.075 -16.194 1.00 33.91 225 GLY A C 1
ATOM 1602 O O . GLY A 1 225 ? -16.016 -13.050 -16.758 1.00 33.91 225 GLY A O 1
ATOM 1603 N N . ALA A 1 226 ? -15.675 -14.661 -15.232 1.00 38.22 226 ALA A N 1
ATOM 1604 C CA . ALA A 1 226 ? -14.454 -14.126 -14.606 1.00 38.22 226 ALA A CA 1
ATOM 1605 C C . ALA A 1 226 ? -13.338 -13.628 -15.564 1.00 38.22 226 ALA A C 1
ATOM 1607 O O . ALA A 1 226 ? -12.487 -12.849 -15.142 1.00 38.22 226 ALA A O 1
ATOM 1608 N N . GLU A 1 227 ? -13.371 -14.002 -16.846 1.00 39.66 227 GLU A N 1
ATOM 1609 C CA . GLU A 1 227 ? -12.486 -13.508 -17.914 1.00 39.66 227 GLU A CA 1
ATOM 1610 C C . GLU A 1 227 ? -12.648 -12.000 -18.209 1.00 39.66 227 GLU A C 1
ATOM 1612 O O . GLU A 1 227 ? -11.700 -11.342 -18.640 1.00 39.66 227 GLU A O 1
ATOM 1617 N N . GLY A 1 228 ? -13.813 -11.403 -17.922 1.00 41.62 228 GLY A N 1
ATOM 1618 C CA . GLY A 1 228 ? -14.071 -9.981 -18.195 1.00 41.62 228 GLY A CA 1
ATOM 1619 C C . GLY A 1 228 ? -13.198 -9.010 -17.386 1.00 41.62 228 GLY A C 1
ATOM 1620 O O . GLY A 1 228 ? -12.843 -7.938 -17.879 1.00 41.62 228 GLY A O 1
ATOM 1621 N N . ALA A 1 229 ? -12.800 -9.393 -16.169 1.00 43.22 229 ALA A N 1
ATOM 1622 C CA . ALA A 1 229 ? -11.935 -8.574 -15.317 1.00 43.22 229 ALA A CA 1
ATOM 1623 C C . ALA A 1 229 ? -10.478 -8.554 -15.814 1.00 43.22 229 ALA A C 1
ATOM 1625 O O . ALA A 1 229 ? -9.799 -7.533 -15.705 1.00 43.22 229 ALA A O 1
ATOM 1626 N N . GLU A 1 230 ? -10.009 -9.659 -16.398 1.00 44.81 230 GLU A N 1
ATOM 1627 C CA . GLU A 1 230 ? -8.639 -9.801 -16.899 1.00 44.81 230 GLU A CA 1
ATOM 1628 C C . GLU A 1 230 ? -8.447 -9.013 -18.208 1.00 44.81 230 GLU A C 1
ATOM 1630 O O . GLU A 1 230 ? -7.490 -8.249 -18.342 1.00 44.81 230 GLU A O 1
ATOM 1635 N N . VAL A 1 231 ? -9.440 -9.060 -19.107 1.00 46.31 231 VAL A N 1
ATOM 1636 C CA . VAL A 1 231 ? -9.471 -8.257 -20.345 1.00 46.31 231 VAL A CA 1
ATOM 1637 C C . VAL A 1 231 ? -9.604 -6.753 -20.054 1.00 46.31 231 VAL A C 1
ATOM 1639 O O . VAL A 1 231 ? -9.020 -5.922 -20.755 1.00 46.31 231 VAL A O 1
ATOM 1642 N N . ALA A 1 232 ? -10.346 -6.370 -19.009 1.00 52.19 232 ALA A N 1
ATOM 1643 C CA . ALA A 1 232 ? -10.431 -4.978 -18.567 1.00 52.19 232 ALA A CA 1
ATOM 1644 C C . ALA A 1 232 ? -9.092 -4.476 -17.998 1.00 52.19 232 ALA A C 1
ATOM 1646 O O . ALA A 1 232 ? -8.670 -3.363 -18.317 1.00 52.19 232 ALA A O 1
ATOM 1647 N N . ALA A 1 233 ? -8.392 -5.303 -17.214 1.00 52.06 233 ALA A N 1
ATOM 1648 C CA . ALA A 1 233 ? -7.080 -4.967 -16.670 1.00 52.06 233 ALA A CA 1
ATOM 1649 C C . ALA A 1 233 ? -6.026 -4.772 -17.773 1.00 52.06 233 ALA A C 1
ATOM 1651 O O . ALA A 1 233 ? -5.238 -3.833 -17.692 1.00 52.06 233 ALA A O 1
ATOM 1652 N N . GLU A 1 234 ? -6.039 -5.594 -18.826 1.00 50.34 234 GLU A N 1
ATOM 1653 C CA . GLU A 1 234 ? -5.102 -5.488 -19.954 1.00 50.34 234 GLU A CA 1
ATOM 1654 C C . GLU A 1 234 ? -5.329 -4.213 -20.791 1.00 50.34 234 GLU A C 1
ATOM 1656 O O . GLU A 1 234 ? -4.376 -3.507 -21.130 1.00 50.34 234 GLU A O 1
ATOM 1661 N N . LYS A 1 235 ? -6.593 -3.835 -21.033 1.00 53.09 235 LYS A N 1
ATOM 1662 C CA . LYS A 1 235 ? -6.945 -2.566 -21.700 1.00 53.09 235 LYS A CA 1
ATOM 1663 C C . LYS A 1 235 ? -6.584 -1.340 -20.859 1.00 53.09 235 LYS A C 1
ATOM 1665 O O . LYS A 1 235 ? -6.077 -0.356 -21.393 1.00 53.09 235 LYS A O 1
ATOM 1670 N N . VAL A 1 236 ? -6.802 -1.397 -19.545 1.00 53.50 236 VAL A N 1
ATOM 1671 C CA . VAL A 1 236 ? -6.399 -0.323 -18.624 1.00 53.50 236 VAL A CA 1
ATOM 1672 C C . VAL A 1 236 ? -4.874 -0.230 -18.520 1.00 53.50 236 VAL A C 1
ATOM 1674 O O . VAL A 1 236 ? -4.339 0.873 -18.466 1.00 53.50 236 VAL A O 1
ATOM 1677 N N . LEU A 1 237 ? -4.153 -1.354 -18.566 1.00 52.94 237 LEU A N 1
ATOM 1678 C CA . LEU A 1 237 ? -2.688 -1.388 -18.621 1.00 52.94 237 LEU A CA 1
ATOM 1679 C C . LEU A 1 237 ? -2.135 -0.740 -19.891 1.00 52.94 237 LEU A C 1
ATOM 1681 O O . LEU A 1 237 ? -1.167 0.011 -19.798 1.00 52.94 237 LEU A O 1
ATOM 1685 N N . ALA A 1 238 ? -2.757 -0.982 -21.047 1.00 50.62 238 ALA A N 1
ATOM 1686 C CA . ALA A 1 238 ? -2.395 -0.315 -22.296 1.00 50.62 238 ALA A CA 1
ATOM 1687 C C . ALA A 1 238 ? -2.620 1.210 -22.214 1.00 50.62 238 ALA A C 1
ATOM 1689 O O . ALA A 1 238 ? -1.723 1.979 -22.547 1.00 50.62 238 ALA A O 1
ATOM 1690 N N . LEU A 1 239 ? -3.757 1.653 -21.659 1.00 50.91 239 LEU A N 1
ATOM 1691 C CA . LEU A 1 239 ? -4.071 3.078 -21.450 1.00 50.91 239 LEU A CA 1
ATOM 1692 C C . LEU A 1 239 ? -3.155 3.761 -20.414 1.00 50.91 239 LEU A C 1
ATOM 1694 O O . LEU A 1 239 ? -2.806 4.933 -20.553 1.00 50.91 239 LEU A O 1
ATOM 1698 N N . LEU A 1 240 ? -2.752 3.035 -19.368 1.00 52.06 240 LEU A N 1
ATOM 1699 C CA . LEU A 1 240 ? -1.789 3.500 -18.367 1.00 52.06 240 LEU A CA 1
ATOM 1700 C C . LEU A 1 240 ? -0.366 3.593 -18.940 1.00 52.06 240 LEU A C 1
ATOM 1702 O O . LEU A 1 240 ? 0.363 4.522 -18.597 1.00 52.06 240 LEU A O 1
ATOM 1706 N N . ALA A 1 241 ? 0.030 2.659 -19.812 1.00 47.47 241 ALA A N 1
ATOM 1707 C CA . ALA A 1 241 ? 1.350 2.635 -20.446 1.00 47.47 241 ALA A CA 1
ATOM 1708 C C . ALA A 1 241 ? 1.569 3.801 -21.426 1.00 47.47 241 ALA A C 1
ATOM 1710 O O . ALA A 1 241 ? 2.702 4.244 -21.604 1.00 47.47 241 ALA A O 1
ATOM 1711 N N . GLU A 1 242 ? 0.494 4.343 -22.001 1.00 48.44 242 GLU A N 1
ATOM 1712 C CA . GLU A 1 242 ? 0.519 5.549 -22.839 1.00 48.44 242 GLU A CA 1
ATOM 1713 C C . GLU A 1 242 ? 0.545 6.857 -22.020 1.00 48.44 242 GLU A C 1
ATOM 1715 O O . GLU A 1 242 ? 0.508 7.950 -22.582 1.00 48.44 242 GLU A O 1
ATOM 1720 N N . GLY A 1 243 ? 0.633 6.772 -20.685 1.00 44.69 243 GLY A N 1
ATOM 1721 C CA . GLY A 1 243 ? 0.763 7.932 -19.795 1.00 44.69 243 GLY A CA 1
ATOM 1722 C C . GLY A 1 243 ? -0.503 8.788 -19.675 1.00 44.69 243 GLY A C 1
ATOM 1723 O O . GLY A 1 243 ? -0.439 9.880 -19.110 1.00 44.69 243 GLY A O 1
ATOM 1724 N N . GLY A 1 244 ? -1.640 8.303 -20.189 1.00 47.94 244 GLY A N 1
ATOM 1725 C CA . GLY A 1 244 ? -2.816 9.124 -20.480 1.00 47.94 244 GLY A CA 1
ATOM 1726 C C . GLY A 1 244 ? -4.124 8.682 -19.833 1.00 47.94 244 GLY A C 1
ATOM 1727 O O . GLY A 1 244 ? -5.178 9.161 -20.251 1.00 47.94 244 GLY A O 1
ATOM 1728 N N . TRP A 1 245 ? -4.125 7.777 -18.846 1.00 57.94 245 TRP A N 1
ATOM 1729 C CA . TRP A 1 245 ? -5.405 7.371 -18.263 1.00 57.94 245 TRP A CA 1
ATOM 1730 C C . TRP A 1 245 ? -5.975 8.426 -17.308 1.00 57.94 245 TRP A C 1
ATOM 1732 O O . TRP A 1 245 ? -5.706 8.456 -16.107 1.00 57.94 245 TRP A O 1
ATOM 1742 N N . GLU A 1 246 ? -6.774 9.306 -17.904 1.00 54.16 246 GLU A N 1
ATOM 1743 C CA . GLU A 1 246 ? -7.554 10.369 -17.272 1.00 54.16 246 GLU A CA 1
ATOM 1744 C C . GLU A 1 246 ? -8.992 10.385 -17.803 1.00 54.16 246 GLU A C 1
ATOM 1746 O O . GLU A 1 246 ? -9.703 11.378 -17.685 1.00 54.16 246 GLU A O 1
ATOM 1751 N N . GLY A 1 247 ? -9.447 9.288 -18.404 1.00 53.12 247 GLY A N 1
ATOM 1752 C CA . GLY A 1 247 ? -10.842 9.133 -18.803 1.00 53.12 247 GLY A CA 1
ATOM 1753 C C . GLY A 1 247 ? -11.717 8.773 -17.608 1.00 53.12 247 GLY A C 1
ATOM 1754 O O . GLY A 1 247 ? -11.259 8.148 -16.652 1.00 53.12 247 GLY A O 1
ATOM 1755 N N . GLU A 1 248 ? -12.985 9.168 -17.643 1.00 58.50 248 GLU A N 1
ATOM 1756 C CA . GLU A 1 248 ? -14.002 8.364 -16.965 1.00 58.50 248 GLU A CA 1
ATOM 1757 C C . GLU A 1 248 ? -14.026 6.980 -17.598 1.00 58.50 248 GLU A C 1
ATOM 1759 O O . GLU A 1 248 ? -13.746 6.818 -18.791 1.00 58.50 248 GLU A O 1
ATOM 1764 N N . ILE A 1 249 ? -14.353 5.973 -16.801 1.00 60.59 249 ILE A N 1
ATOM 1765 C CA . ILE A 1 249 ? -14.582 4.650 -17.359 1.00 60.59 249 ILE A CA 1
ATOM 1766 C C . ILE A 1 249 ? -15.936 4.722 -18.042 1.00 60.59 249 ILE A C 1
ATOM 1768 O O . ILE A 1 249 ? -16.950 4.914 -17.371 1.00 60.59 249 ILE A O 1
ATOM 1772 N N . ALA A 1 250 ? -15.913 4.648 -19.373 1.00 55.91 250 ALA A N 1
ATOM 1773 C CA . ALA A 1 250 ? -17.089 4.860 -20.195 1.00 55.91 250 ALA A CA 1
ATOM 1774 C C . ALA A 1 250 ? -18.259 3.971 -19.712 1.00 55.91 250 ALA A C 1
ATOM 1776 O O . ALA A 1 250 ? -18.018 2.859 -19.227 1.00 55.91 250 ALA A O 1
ATOM 1777 N N . PRO A 1 251 ? -19.518 4.439 -19.786 1.00 54.84 251 PRO A N 1
ATOM 1778 C CA . PRO A 1 251 ? -20.667 3.701 -19.251 1.00 54.84 251 PRO A CA 1
ATOM 1779 C C . PRO A 1 251 ? -20.833 2.299 -19.859 1.00 54.84 251 PRO A C 1
ATOM 1781 O O . PRO A 1 251 ? -21.388 1.416 -19.217 1.00 54.84 251 PRO A O 1
ATOM 1784 N N . ASP A 1 252 ? -20.338 2.109 -21.082 1.00 53.16 252 ASP A N 1
ATOM 1785 C CA . ASP A 1 252 ? -20.327 0.876 -21.871 1.00 53.16 252 ASP A CA 1
ATOM 1786 C C . ASP A 1 252 ? -19.108 -0.029 -21.606 1.00 53.16 252 ASP A C 1
ATOM 1788 O O . ASP A 1 252 ? -19.023 -1.135 -22.146 1.00 53.16 252 ASP A O 1
ATOM 1792 N N . ALA A 1 253 ? -18.163 0.401 -20.766 1.00 58.94 253 ALA A N 1
ATOM 1793 C CA . ALA A 1 253 ? -17.079 -0.452 -20.301 1.00 58.94 253 ALA A CA 1
ATOM 1794 C C . ALA A 1 253 ? -17.630 -1.609 -19.442 1.00 58.94 253 ALA A C 1
ATOM 1796 O O . ALA A 1 253 ? -18.623 -1.419 -18.729 1.00 58.94 253 ALA A O 1
ATOM 1797 N N . PRO A 1 254 ? -16.977 -2.791 -19.467 1.00 62.75 254 PRO A N 1
ATOM 1798 C CA . PRO A 1 254 ? -17.398 -3.944 -18.674 1.00 62.75 254 PRO A CA 1
ATOM 1799 C C . PRO A 1 254 ? -17.601 -3.562 -17.206 1.00 62.75 254 PRO A C 1
ATOM 1801 O O . PRO A 1 254 ? -16.863 -2.731 -16.670 1.00 62.75 254 PRO A O 1
ATOM 1804 N N . ASP A 1 255 ? -18.604 -4.168 -16.566 1.00 72.81 255 ASP A N 1
ATOM 1805 C CA . ASP A 1 255 ? -18.944 -3.870 -15.178 1.00 72.81 255 ASP A CA 1
ATOM 1806 C C . ASP A 1 255 ? -17.743 -4.100 -14.264 1.00 72.81 255 ASP A C 1
ATOM 1808 O O . ASP A 1 255 ? -17.315 -5.227 -14.008 1.00 72.81 255 ASP A O 1
ATOM 1812 N N . LEU A 1 256 ? -17.190 -2.994 -13.769 1.00 79.31 256 LEU A N 1
ATOM 1813 C CA . LEU A 1 256 ? -16.152 -3.034 -12.759 1.00 79.31 256 LEU A CA 1
ATOM 1814 C C . LEU A 1 256 ? -16.806 -3.302 -11.404 1.00 79.31 256 LEU A C 1
ATOM 1816 O O . LEU A 1 256 ? -17.755 -2.601 -11.039 1.00 79.31 256 LEU A O 1
ATOM 1820 N N . PRO A 1 257 ? -16.301 -4.275 -10.631 1.00 85.38 257 PRO A N 1
ATOM 1821 C CA . PRO A 1 257 ? -16.788 -4.508 -9.285 1.00 85.38 257 PRO A CA 1
ATOM 1822 C C . PRO A 1 257 ? -16.341 -3.339 -8.408 1.00 85.38 257 PRO A C 1
ATOM 1824 O O . PRO A 1 257 ? -15.201 -3.299 -7.952 1.00 85.38 257 PRO A O 1
ATOM 1827 N N . LEU A 1 258 ? -17.223 -2.358 -8.211 1.00 91.62 258 LEU A N 1
ATOM 1828 C CA . LEU A 1 258 ? -16.967 -1.182 -7.382 1.00 91.62 258 LEU A CA 1
ATOM 1829 C C . LEU A 1 258 ? -17.432 -1.451 -5.946 1.00 91.62 258 LEU A C 1
ATOM 1831 O O . LEU A 1 258 ? -18.641 -1.477 -5.695 1.00 91.62 258 LEU A O 1
ATOM 1835 N N . PRO A 1 259 ? -16.504 -1.650 -4.991 1.00 93.44 259 PRO A N 1
ATOM 1836 C CA . PRO A 1 259 ? -16.862 -1.894 -3.603 1.00 93.44 259 PRO A CA 1
ATOM 1837 C C . PRO A 1 259 ? -17.727 -0.767 -3.039 1.00 93.44 259 PRO A C 1
ATOM 1839 O O . PRO A 1 259 ? -17.497 0.411 -3.305 1.00 93.44 259 PRO A O 1
ATOM 1842 N N . GLY A 1 260 ? -18.706 -1.142 -2.226 1.00 92.94 260 GLY A N 1
ATOM 1843 C CA . GLY A 1 260 ? -19.622 -0.241 -1.539 1.00 92.94 260 GLY A CA 1
ATOM 1844 C C . GLY A 1 260 ? -20.921 0.036 -2.289 1.00 92.94 260 GLY A C 1
ATOM 1845 O O . GLY A 1 260 ? -21.906 0.371 -1.635 1.00 92.94 260 GLY A O 1
ATOM 1846 N N . LEU A 1 261 ? -20.976 -0.144 -3.613 1.00 93.81 261 LEU A N 1
ATOM 1847 C CA . LEU A 1 261 ? -22.225 0.012 -4.366 1.00 93.81 261 LEU A CA 1
ATOM 1848 C C . LEU A 1 261 ? -23.189 -1.176 -4.143 1.00 93.81 261 LEU A C 1
ATOM 1850 O O . LEU A 1 261 ? -22.750 -2.279 -3.793 1.00 93.81 261 LEU A O 1
ATOM 1854 N N . PRO A 1 262 ? -24.510 -0.989 -4.348 1.00 90.19 262 PRO A N 1
ATOM 1855 C CA . PRO A 1 262 ? -25.487 -2.073 -4.255 1.00 90.19 262 PRO A CA 1
ATOM 1856 C C . PRO A 1 262 ? -25.114 -3.278 -5.131 1.00 90.19 262 PRO A C 1
ATOM 1858 O O . PRO A 1 262 ? -24.663 -3.124 -6.263 1.00 90.19 262 PRO A O 1
ATOM 1861 N N . GLY A 1 263 ? -25.287 -4.490 -4.598 1.00 87.88 263 GLY A N 1
ATOM 1862 C CA . GLY A 1 263 ? -24.930 -5.735 -5.293 1.00 87.88 263 GLY A CA 1
ATOM 1863 C C . GLY A 1 263 ? -23.433 -6.075 -5.305 1.00 87.88 263 GLY A C 1
ATOM 1864 O O . GLY A 1 263 ? -23.077 -7.183 -5.691 1.00 87.88 263 GLY A O 1
ATOM 1865 N N . GLN A 1 264 ? -22.560 -5.177 -4.836 1.00 92.62 264 GLN A N 1
ATOM 1866 C CA . GLN A 1 264 ? -21.120 -5.414 -4.693 1.00 92.62 264 GLN A CA 1
ATOM 1867 C C . GLN A 1 264 ? -20.744 -5.684 -3.228 1.00 92.62 264 GLN A C 1
ATOM 1869 O O . GLN A 1 264 ? -21.553 -5.499 -2.311 1.00 92.62 264 GLN A O 1
ATOM 1874 N N . ARG A 1 265 ? -19.502 -6.127 -2.983 1.00 94.44 265 ARG A N 1
ATOM 1875 C CA . ARG A 1 265 ? -18.964 -6.234 -1.613 1.00 94.44 265 ARG A CA 1
ATOM 1876 C C . ARG A 1 265 ? -18.931 -4.861 -0.936 1.00 94.44 265 ARG A C 1
ATOM 1878 O O . ARG A 1 265 ? -18.756 -3.856 -1.620 1.00 94.44 265 ARG A O 1
ATOM 1885 N N . ALA A 1 266 ? -19.026 -4.812 0.390 1.00 96.19 266 ALA A N 1
ATOM 1886 C CA . ALA A 1 266 ? -18.836 -3.567 1.131 1.00 96.19 266 ALA A CA 1
ATOM 1887 C C . ALA A 1 266 ? -17.426 -2.982 0.897 1.00 96.19 266 ALA A C 1
ATOM 1889 O O . ALA A 1 266 ? -16.444 -3.724 0.756 1.00 96.19 266 ALA A O 1
ATOM 1890 N N . ILE A 1 267 ? -17.333 -1.651 0.839 1.00 96.75 267 ILE A N 1
ATOM 1891 C CA . ILE A 1 267 ? -16.055 -0.935 0.816 1.00 96.75 267 ILE A CA 1
ATOM 1892 C C . ILE A 1 267 ? -15.506 -0.869 2.237 1.00 96.75 267 ILE A C 1
ATOM 1894 O O . ILE A 1 267 ? -16.230 -0.553 3.179 1.00 96.75 267 ILE A O 1
ATOM 1898 N N . THR A 1 268 ? -14.232 -1.190 2.423 1.00 96.38 268 THR A N 1
ATOM 1899 C CA . THR A 1 268 ? -13.628 -1.105 3.756 1.00 96.38 268 THR A CA 1
ATOM 1900 C C . THR A 1 268 ? -13.298 0.343 4.125 1.00 96.38 268 THR A C 1
ATOM 1902 O O . THR A 1 268 ? -13.032 1.168 3.250 1.00 96.38 268 THR A O 1
ATOM 1905 N N . VAL A 1 269 ? -13.229 0.669 5.420 1.00 93.88 269 VAL A N 1
ATOM 1906 C CA . VAL A 1 269 ? -12.779 2.004 5.880 1.00 93.88 269 VAL A CA 1
ATOM 1907 C C . VAL A 1 269 ? -11.395 2.370 5.316 1.00 93.88 269 VAL A C 1
ATOM 1909 O O . VAL A 1 269 ? -11.160 3.513 4.931 1.00 93.88 269 VAL A O 1
ATOM 1912 N N . ALA A 1 270 ? -10.482 1.401 5.201 1.00 91.62 270 ALA A N 1
ATOM 1913 C CA . ALA A 1 270 ? -9.164 1.622 4.602 1.00 91.62 270 ALA A CA 1
ATOM 1914 C C . ALA A 1 270 ? -9.248 1.956 3.101 1.00 91.62 270 ALA A C 1
ATOM 1916 O O . ALA A 1 270 ? -8.536 2.833 2.622 1.00 91.62 270 ALA A O 1
ATOM 1917 N N . GLU A 1 271 ? -10.139 1.294 2.364 1.00 94.69 271 GLU A N 1
ATOM 1918 C CA . GLU A 1 271 ? -10.382 1.589 0.950 1.00 94.69 271 GLU A CA 1
ATOM 1919 C C . GLU A 1 271 ? -11.055 2.948 0.745 1.00 94.69 271 GLU A C 1
ATOM 1921 O O . GLU A 1 271 ? -10.734 3.649 -0.213 1.00 94.69 271 GLU A O 1
ATOM 1926 N N . LEU A 1 272 ? -11.935 3.360 1.662 1.00 95.69 272 LEU A N 1
ATOM 1927 C CA . LEU A 1 272 ? -12.496 4.711 1.669 1.00 95.69 272 LEU A CA 1
ATOM 1928 C C . LEU A 1 272 ? -11.420 5.775 1.878 1.00 95.69 272 LEU A C 1
ATOM 1930 O O . LEU A 1 272 ? -11.426 6.778 1.172 1.00 95.69 272 LEU A O 1
ATOM 1934 N N . LEU A 1 273 ? -10.476 5.553 2.798 1.00 93.38 273 LEU A N 1
ATOM 1935 C CA . LEU A 1 273 ? -9.311 6.430 2.952 1.00 93.38 273 LEU A CA 1
ATOM 1936 C C . LEU A 1 273 ? -8.435 6.437 1.693 1.00 93.38 273 LEU A C 1
ATOM 1938 O O . LEU A 1 273 ? -7.885 7.477 1.326 1.00 93.38 273 LEU A O 1
ATOM 1942 N N . ASP A 1 274 ? -8.304 5.298 1.008 1.00 93.38 274 ASP A N 1
ATOM 1943 C CA . ASP A 1 274 ? -7.584 5.238 -0.261 1.00 93.38 274 ASP A CA 1
ATOM 1944 C C . ASP A 1 274 ? -8.270 6.087 -1.335 1.00 93.38 274 ASP A C 1
ATOM 1946 O O . ASP A 1 274 ? -7.575 6.878 -1.977 1.00 93.38 274 ASP A O 1
ATOM 1950 N N . LEU A 1 275 ? -9.597 5.974 -1.467 1.00 95.31 275 LEU A N 1
ATOM 1951 C CA . LEU A 1 275 ? -10.437 6.731 -2.401 1.00 95.31 275 LEU A CA 1
ATOM 1952 C C . LEU A 1 275 ? -10.429 8.231 -2.080 1.00 95.31 275 LEU A C 1
ATOM 1954 O O . LEU A 1 275 ? -10.226 9.044 -2.975 1.00 95.31 275 LEU A O 1
ATOM 1958 N N . LEU A 1 276 ? -10.580 8.595 -0.805 1.00 95.06 276 LEU A N 1
ATOM 1959 C CA . LEU A 1 276 ? -10.486 9.972 -0.322 1.00 95.06 276 LEU A CA 1
ATOM 1960 C C . LEU A 1 276 ? -9.091 10.562 -0.565 1.00 95.06 276 LEU A C 1
ATOM 1962 O O . LEU A 1 276 ? -8.955 11.716 -0.962 1.00 95.06 276 LEU A O 1
ATOM 1966 N N . GLY A 1 277 ? -8.036 9.784 -0.321 1.00 93.06 277 GLY A N 1
ATOM 1967 C CA . GLY A 1 277 ? -6.659 10.204 -0.554 1.00 93.06 277 GLY A CA 1
ATOM 1968 C C . GLY A 1 277 ? -6.383 10.435 -2.038 1.00 93.06 277 GLY A C 1
ATOM 1969 O O . GLY A 1 277 ? -5.986 11.522 -2.440 1.00 93.06 277 GLY A O 1
ATOM 1970 N N . CYS A 1 278 ? -6.615 9.420 -2.867 1.00 93.75 278 CYS A N 1
ATOM 1971 C CA . CYS A 1 278 ? -6.420 9.495 -4.308 1.00 93.75 278 CYS A CA 1
ATOM 1972 C C . CYS A 1 278 ? -7.323 8.462 -5.005 1.00 93.75 278 CYS A C 1
ATOM 1974 O O . CYS A 1 278 ? -7.022 7.265 -4.946 1.00 93.75 278 CYS A O 1
ATOM 1976 N N . PRO A 1 279 ? -8.383 8.887 -5.715 1.00 94.81 279 PRO A N 1
ATOM 1977 C CA . PRO A 1 279 ? -9.278 7.969 -6.411 1.00 94.81 279 PRO A CA 1
ATOM 1978 C C . PRO A 1 279 ? -8.565 7.062 -7.413 1.00 94.81 279 PRO A C 1
ATOM 1980 O O . PRO A 1 279 ? -8.877 5.875 -7.501 1.00 94.81 279 PRO A O 1
ATOM 1983 N N . GLN A 1 280 ? -7.532 7.577 -8.086 1.00 91.62 280 GLN A N 1
ATOM 1984 C CA . GLN A 1 280 ? -6.673 6.764 -8.945 1.00 91.62 280 GLN A CA 1
ATOM 1985 C C . GLN A 1 280 ? -5.953 5.640 -8.182 1.00 91.62 280 GLN A C 1
ATOM 1987 O O . GLN A 1 280 ? -5.821 4.525 -8.686 1.00 91.62 280 GLN A O 1
ATOM 1992 N N . ARG A 1 281 ? -5.486 5.896 -6.953 1.00 91.50 281 ARG A N 1
ATOM 1993 C CA . ARG A 1 281 ? -4.860 4.860 -6.118 1.00 91.50 281 ARG A CA 1
ATOM 1994 C C . ARG A 1 281 ? -5.869 3.773 -5.763 1.00 91.50 281 ARG A C 1
ATOM 1996 O O . ARG A 1 281 ? -5.534 2.603 -5.901 1.00 91.50 281 ARG A O 1
ATOM 2003 N N . PHE A 1 282 ? -7.074 4.159 -5.344 1.00 94.00 282 PHE A N 1
ATOM 2004 C CA . PHE A 1 282 ? -8.155 3.218 -5.040 1.00 94.00 282 PHE A CA 1
ATOM 2005 C C . PHE A 1 282 ? -8.522 2.352 -6.246 1.00 94.00 282 PHE A C 1
ATOM 2007 O O . PHE A 1 282 ? -8.694 1.144 -6.114 1.00 94.00 282 PHE A O 1
ATOM 2014 N N . LEU A 1 283 ? -8.590 2.945 -7.434 1.00 91.12 283 LEU A N 1
ATOM 2015 C CA . LEU A 1 283 ? -8.852 2.212 -8.665 1.00 91.12 283 LEU A CA 1
ATOM 2016 C C . LEU A 1 283 ? -7.778 1.161 -8.945 1.00 91.12 283 LEU A C 1
ATOM 2018 O O . LEU A 1 283 ? -8.100 0.008 -9.214 1.00 91.12 283 LEU A O 1
ATOM 2022 N N . LEU A 1 284 ? -6.502 1.528 -8.817 1.00 87.62 284 LEU A N 1
ATOM 2023 C CA . LEU A 1 284 ? -5.397 0.593 -9.008 1.00 87.62 284 LEU A CA 1
ATOM 2024 C C . LEU A 1 284 ? -5.421 -0.533 -7.962 1.00 87.62 284 LEU A C 1
ATOM 2026 O O . LEU A 1 284 ? -5.352 -1.701 -8.333 1.00 87.62 284 LEU A O 1
ATOM 2030 N N . SER A 1 285 ? -5.530 -0.220 -6.669 1.00 88.38 285 SER A N 1
ATOM 2031 C CA . SER A 1 285 ? -5.432 -1.229 -5.606 1.00 88.38 285 SER A CA 1
ATOM 2032 C C . SER A 1 285 ? -6.738 -1.981 -5.338 1.00 88.38 285 SER A C 1
ATOM 2034 O O . SER A 1 285 ? -6.744 -3.210 -5.324 1.00 88.38 285 SER A O 1
ATOM 2036 N N . GLY A 1 286 ? -7.829 -1.256 -5.097 1.00 85.88 286 GLY A N 1
ATOM 2037 C CA . GLY A 1 286 ? -9.098 -1.780 -4.587 1.00 85.88 286 GLY A CA 1
ATOM 2038 C C . GLY A 1 286 ? -10.043 -2.322 -5.657 1.00 85.88 286 GLY A C 1
ATOM 2039 O O . GLY A 1 286 ? -10.839 -3.214 -5.356 1.00 85.88 286 GLY A O 1
ATOM 2040 N N . VAL A 1 287 ? -9.942 -1.820 -6.894 1.00 88.44 287 VAL A N 1
ATOM 2041 C CA . VAL A 1 287 ? -10.786 -2.254 -8.025 1.00 88.44 287 VAL A CA 1
ATOM 2042 C C . VAL A 1 287 ? -10.016 -3.187 -8.959 1.00 88.44 287 VAL A C 1
ATOM 2044 O O . VAL A 1 287 ? -10.466 -4.295 -9.231 1.00 88.44 287 VAL A O 1
ATOM 2047 N N . LEU A 1 288 ? -8.833 -2.774 -9.419 1.00 84.62 288 LEU A N 1
ATOM 2048 C CA . LEU A 1 288 ? -8.030 -3.530 -10.389 1.00 84.62 288 LEU A CA 1
ATOM 2049 C C . LEU A 1 288 ? -7.076 -4.546 -9.739 1.00 84.62 288 LEU A C 1
ATOM 2051 O O . LEU A 1 288 ? -6.414 -5.309 -10.438 1.00 84.62 288 LEU A O 1
ATOM 2055 N N . GLY A 1 289 ? -6.978 -4.565 -8.407 1.00 83.50 289 GLY A N 1
ATOM 2056 C CA . GLY A 1 289 ? -6.197 -5.562 -7.672 1.00 83.50 289 GLY A CA 1
ATOM 2057 C C . GLY A 1 289 ? -4.677 -5.411 -7.797 1.00 83.50 289 GLY A C 1
ATOM 2058 O O . GLY A 1 289 ? -3.936 -6.333 -7.433 1.00 83.50 289 GLY A O 1
ATOM 2059 N N . PHE A 1 290 ? -4.170 -4.268 -8.275 1.00 82.25 290 PHE A N 1
ATOM 2060 C CA . PHE A 1 290 ? -2.733 -4.026 -8.305 1.00 82.25 290 PHE A CA 1
ATOM 2061 C C . PHE A 1 290 ? -2.185 -4.005 -6.885 1.00 82.25 290 PHE A C 1
ATOM 2063 O O . PHE A 1 290 ? -2.461 -3.120 -6.077 1.00 82.25 290 PHE A O 1
ATOM 2070 N N . THR A 1 291 ? -1.325 -4.971 -6.596 1.00 77.56 291 THR A N 1
ATOM 2071 C CA . THR A 1 291 ? -0.561 -4.976 -5.356 1.00 77.56 291 THR A CA 1
ATOM 2072 C C . THR A 1 291 ? 0.783 -4.315 -5.631 1.00 77.56 291 THR A C 1
ATOM 2074 O O . THR A 1 291 ? 1.530 -4.810 -6.485 1.00 77.56 291 THR A O 1
ATOM 2077 N N . PRO A 1 292 ? 1.146 -3.229 -4.923 1.00 70.31 292 PRO A N 1
ATOM 2078 C CA . PRO A 1 292 ? 2.473 -2.663 -5.060 1.00 70.31 292 PRO A CA 1
ATOM 2079 C C . PRO A 1 292 ? 3.510 -3.750 -4.819 1.00 70.31 292 PRO A C 1
ATOM 2081 O O . PRO A 1 292 ? 3.390 -4.508 -3.850 1.00 70.31 292 PRO A O 1
ATOM 2084 N N . LYS A 1 293 ? 4.540 -3.835 -5.671 1.00 61.94 293 LYS A N 1
ATOM 2085 C CA . LYS A 1 293 ? 5.670 -4.728 -5.403 1.00 61.94 293 LYS A CA 1
ATOM 2086 C C . LYS A 1 293 ? 6.227 -4.333 -4.045 1.00 61.94 293 LYS A C 1
ATOM 2088 O O . LYS A 1 293 ? 6.855 -3.284 -3.905 1.00 61.94 293 LYS A O 1
ATOM 2093 N N . GLY A 1 294 ? 5.940 -5.151 -3.031 1.00 55.69 294 GLY A N 1
ATOM 2094 C CA . GLY A 1 294 ? 6.432 -4.918 -1.688 1.00 55.69 294 GLY A CA 1
ATOM 2095 C C . GLY A 1 294 ? 7.935 -4.754 -1.799 1.00 55.69 294 GLY A C 1
ATOM 2096 O O . GLY A 1 294 ? 8.605 -5.655 -2.307 1.00 55.69 294 GLY A O 1
ATOM 2097 N N . ALA A 1 295 ? 8.452 -3.587 -1.400 1.00 48.75 295 ALA A N 1
ATOM 2098 C CA . ALA A 1 295 ? 9.889 -3.387 -1.346 1.00 48.75 295 ALA A CA 1
ATOM 2099 C C . ALA A 1 295 ? 10.473 -4.611 -0.639 1.00 48.75 295 ALA A C 1
ATOM 2101 O O . ALA A 1 295 ? 9.993 -4.967 0.447 1.00 48.75 295 ALA A O 1
ATOM 2102 N N . MET A 1 296 ? 11.448 -5.274 -1.276 1.00 42.84 296 MET A N 1
ATOM 2103 C CA . MET A 1 296 ? 12.215 -6.333 -0.625 1.00 42.84 296 MET A CA 1
ATOM 2104 C C . MET A 1 296 ? 12.519 -5.854 0.798 1.00 42.84 296 MET A C 1
ATOM 2106 O O . MET A 1 296 ? 12.857 -4.674 0.925 1.00 42.84 296 MET A O 1
ATOM 2110 N N . PRO A 1 297 ? 12.357 -6.675 1.853 1.00 50.12 297 PRO A N 1
ATOM 2111 C CA . PRO A 1 297 ? 12.649 -6.255 3.218 1.00 50.12 297 PRO A CA 1
ATOM 2112 C C . PRO A 1 297 ? 14.109 -5.787 3.312 1.00 50.12 297 PRO A C 1
ATOM 2114 O O . PRO A 1 297 ? 15.017 -6.573 3.547 1.00 50.12 297 PRO A O 1
ATOM 2117 N N . ARG A 1 298 ? 14.349 -4.502 3.039 1.00 42.56 298 ARG A N 1
ATOM 2118 C CA . ARG A 1 298 ? 15.668 -3.864 3.085 1.00 42.56 298 ARG A CA 1
ATOM 2119 C C . ARG A 1 298 ? 16.002 -3.468 4.522 1.00 42.56 298 ARG A C 1
ATOM 2121 O O . ARG A 1 298 ? 17.159 -3.244 4.844 1.00 42.56 298 ARG A O 1
ATOM 2128 N N . GLY A 1 299 ? 14.992 -3.419 5.391 1.00 50.53 299 GLY A N 1
ATOM 2129 C CA . GLY A 1 299 ? 15.127 -3.097 6.803 1.00 50.53 299 GLY A CA 1
ATOM 2130 C C . GLY A 1 299 ? 15.081 -4.336 7.687 1.00 50.53 299 GLY A C 1
ATOM 2131 O O . GLY A 1 299 ? 14.202 -5.183 7.549 1.00 50.53 299 GLY A O 1
ATOM 2132 N N . ARG A 1 300 ? 15.992 -4.376 8.659 1.00 59.31 300 ARG A N 1
ATOM 2133 C CA . ARG A 1 300 ? 16.006 -5.320 9.785 1.00 59.31 300 ARG A CA 1
ATOM 2134 C C . ARG A 1 300 ? 14.910 -5.012 10.835 1.00 59.31 300 ARG A C 1
ATOM 2136 O O . ARG A 1 300 ? 14.873 -5.682 11.854 1.00 59.31 300 ARG A O 1
ATOM 2143 N N . HIS A 1 301 ? 14.021 -4.037 10.592 1.00 64.81 301 HIS A N 1
ATOM 2144 C CA . HIS A 1 301 ? 12.978 -3.545 11.511 1.00 64.81 301 HIS A CA 1
ATOM 2145 C C . HIS A 1 301 ? 11.553 -3.886 11.038 1.00 64.81 301 HIS A C 1
ATOM 2147 O O . HIS A 1 301 ? 11.292 -3.945 9.833 1.00 64.81 301 HIS A O 1
ATOM 2153 N N . LEU A 1 302 ? 10.604 -4.020 11.977 1.00 72.88 302 LEU A N 1
ATOM 2154 C CA . LEU A 1 302 ? 9.175 -4.078 11.652 1.00 72.88 302 LEU A CA 1
ATOM 2155 C C . LEU A 1 302 ? 8.728 -2.736 11.055 1.00 72.88 302 LEU A C 1
ATOM 2157 O O . LEU A 1 302 ? 8.939 -1.670 11.636 1.00 72.88 302 LEU A O 1
ATOM 2161 N N . ARG A 1 303 ? 8.095 -2.783 9.878 1.00 75.19 303 ARG A N 1
ATOM 2162 C CA . ARG A 1 303 ? 7.495 -1.593 9.251 1.00 75.19 303 ARG A CA 1
ATOM 2163 C C . ARG A 1 303 ? 6.352 -1.070 10.124 1.00 75.19 303 ARG A C 1
ATOM 2165 O O . ARG A 1 303 ? 5.660 -1.865 10.751 1.00 75.19 303 ARG A O 1
ATOM 2172 N N . THR A 1 304 ? 6.091 0.237 10.084 1.00 78.12 304 THR A N 1
ATOM 2173 C CA . THR A 1 304 ? 5.043 0.901 10.887 1.00 78.12 304 THR A CA 1
ATOM 2174 C C . THR A 1 304 ? 3.685 0.203 10.815 1.00 78.12 304 THR A C 1
ATOM 2176 O O . THR A 1 304 ? 3.077 -0.034 11.849 1.00 78.12 304 THR A O 1
ATOM 2179 N N . VAL A 1 305 ? 3.245 -0.211 9.621 1.00 79.50 305 VAL A N 1
ATOM 2180 C CA . VAL A 1 305 ? 1.969 -0.931 9.443 1.00 79.50 305 VAL A CA 1
ATOM 2181 C C . VAL A 1 305 ? 1.971 -2.290 10.152 1.00 79.50 305 VAL A C 1
ATOM 2183 O O . VAL A 1 305 ? 0.995 -2.649 10.800 1.00 79.50 305 VAL A O 1
ATOM 2186 N N . ALA A 1 306 ? 3.068 -3.049 10.057 1.00 82.12 306 ALA A N 1
ATOM 2187 C CA . ALA A 1 306 ? 3.183 -4.348 10.722 1.00 82.12 306 ALA A CA 1
ATOM 2188 C C . ALA A 1 306 ? 3.233 -4.193 12.249 1.00 82.12 306 ALA A C 1
ATOM 2190 O O . ALA A 1 306 ? 2.573 -4.945 12.959 1.00 82.12 306 ALA A O 1
ATOM 2191 N N . HIS A 1 307 ? 3.961 -3.183 12.737 1.00 86.50 307 HIS A N 1
ATOM 2192 C CA . HIS A 1 307 ? 3.991 -2.817 14.155 1.00 86.50 307 HIS A CA 1
ATOM 2193 C C . HIS A 1 307 ? 2.602 -2.433 14.671 1.00 86.50 307 HIS A C 1
ATOM 2195 O O . HIS A 1 3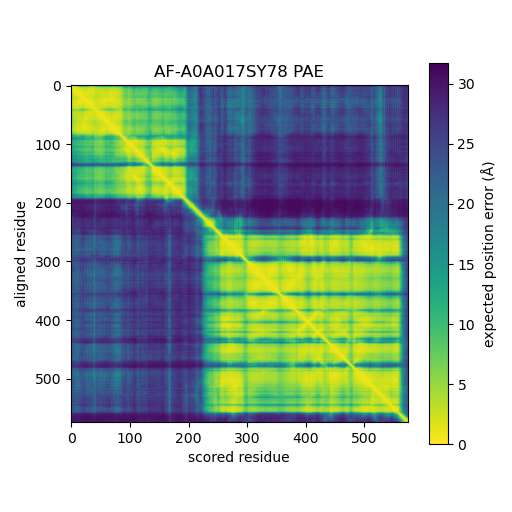07 ? 2.174 -2.942 15.697 1.00 86.50 307 HIS A O 1
ATOM 2201 N N . GLY A 1 308 ? 1.869 -1.601 13.928 1.00 86.69 308 GLY A N 1
ATOM 2202 C CA . GLY A 1 308 ? 0.515 -1.184 14.289 1.00 86.69 308 GLY A CA 1
ATOM 2203 C C . GLY A 1 308 ? -0.470 -2.348 14.407 1.00 86.69 308 GLY A C 1
ATOM 2204 O O . GLY A 1 308 ? -1.215 -2.417 15.377 1.00 86.69 308 GLY A O 1
ATOM 2205 N N . LYS A 1 309 ? -0.422 -3.310 13.475 1.00 88.44 309 LYS A N 1
ATOM 2206 C CA . LYS A 1 309 ? -1.228 -4.542 13.562 1.00 88.44 309 LYS A CA 1
ATOM 2207 C C . LYS A 1 309 ? -0.885 -5.373 14.797 1.00 88.44 309 LYS A C 1
ATOM 2209 O O . LYS A 1 309 ? -1.778 -5.901 15.447 1.00 88.44 309 LYS A O 1
ATOM 2214 N N . LEU A 1 310 ? 0.404 -5.487 15.113 1.00 91.19 310 LEU A N 1
ATOM 2215 C CA . LEU A 1 310 ? 0.866 -6.240 16.277 1.00 91.19 310 LEU A CA 1
ATOM 2216 C C . LEU A 1 310 ? 0.435 -5.576 17.591 1.00 91.19 310 LEU A C 1
ATOM 2218 O O . LEU A 1 310 ? 0.013 -6.266 18.514 1.00 91.19 310 LEU A O 1
ATOM 2222 N N . LEU A 1 311 ? 0.491 -4.245 17.648 1.00 91.75 311 LEU A N 1
ATOM 2223 C CA . LEU A 1 311 ? -0.014 -3.458 18.768 1.00 91.75 311 LEU A CA 1
ATOM 2224 C C . LEU A 1 311 ? -1.520 -3.639 18.962 1.00 91.75 311 LEU A C 1
ATOM 2226 O O . LEU A 1 311 ? -1.944 -3.954 20.069 1.00 91.75 311 LEU A O 1
ATOM 2230 N N . ARG A 1 312 ? -2.309 -3.503 17.890 1.00 91.94 312 ARG A N 1
ATOM 2231 C CA . ARG A 1 312 ? -3.762 -3.698 17.926 1.00 91.94 312 ARG A CA 1
ATOM 2232 C C . ARG A 1 312 ? -4.125 -5.085 18.462 1.00 91.94 312 ARG A C 1
ATOM 2234 O O . ARG A 1 312 ? -4.835 -5.176 19.452 1.00 91.94 312 ARG A O 1
ATOM 2241 N N . ARG A 1 313 ? -3.507 -6.136 17.913 1.00 94.25 313 ARG A N 1
ATOM 2242 C CA . ARG A 1 313 ? -3.675 -7.527 18.370 1.00 94.25 313 ARG A CA 1
ATOM 2243 C C . ARG A 1 313 ? -3.288 -7.739 19.842 1.00 94.25 313 ARG A C 1
ATOM 2245 O O . ARG A 1 313 ? -3.899 -8.536 20.540 1.00 94.25 313 ARG A O 1
ATOM 2252 N N . THR A 1 314 ? -2.248 -7.051 20.313 1.00 95.69 314 THR A N 1
ATOM 2253 C CA . THR A 1 314 ? -1.816 -7.128 21.719 1.00 95.69 314 THR A CA 1
ATOM 2254 C C . THR A 1 314 ? -2.867 -6.530 22.651 1.00 95.69 314 THR A C 1
ATOM 2256 O O . THR A 1 314 ? -3.185 -7.115 23.681 1.00 95.69 314 THR A O 1
ATOM 2259 N N . LEU A 1 315 ? -3.408 -5.366 22.290 1.00 95.00 315 LEU A N 1
ATOM 2260 C CA . LEU A 1 315 ? -4.425 -4.693 23.093 1.00 95.00 315 LEU A CA 1
ATOM 2261 C C . LEU A 1 315 ? -5.774 -5.419 23.031 1.00 95.00 315 LEU A C 1
ATOM 2263 O O . LEU A 1 315 ? -6.434 -5.534 24.054 1.00 95.00 315 LEU A O 1
ATOM 2267 N N . GLU A 1 316 ? -6.149 -5.953 21.869 1.00 95.69 316 GLU A N 1
ATOM 2268 C CA . GLU A 1 316 ? -7.303 -6.844 21.707 1.00 95.69 316 GLU A CA 1
ATOM 2269 C C . GLU A 1 316 ? -7.225 -8.020 22.683 1.00 95.69 316 GLU A C 1
ATOM 2271 O O . GLU A 1 316 ? -8.122 -8.187 23.503 1.00 95.69 316 GLU A O 1
ATOM 2276 N N . ALA A 1 317 ? -6.124 -8.782 22.658 1.00 97.25 317 ALA A N 1
ATOM 2277 C CA . ALA A 1 317 ? -5.931 -9.919 23.557 1.00 97.25 317 ALA A CA 1
ATOM 2278 C C . ALA A 1 317 ? -6.042 -9.510 25.036 1.00 97.25 317 ALA A C 1
ATOM 2280 O O . ALA A 1 317 ? -6.705 -10.186 25.818 1.00 97.25 317 ALA A O 1
ATOM 2281 N N . PHE A 1 318 ? -5.463 -8.363 25.404 1.00 97.88 318 PHE A N 1
ATOM 2282 C CA . PHE A 1 318 ? -5.578 -7.826 26.758 1.00 97.88 318 PHE A CA 1
ATOM 2283 C C . PHE A 1 318 ? -7.030 -7.490 27.137 1.00 97.88 318 PHE A C 1
ATOM 2285 O O . PHE A 1 318 ? -7.476 -7.852 28.223 1.00 97.88 318 PHE A O 1
ATOM 2292 N N . TYR A 1 319 ? -7.783 -6.800 26.278 1.00 96.69 319 TYR A N 1
ATOM 2293 C CA . TYR A 1 319 ? -9.153 -6.390 26.597 1.00 96.69 319 TYR A CA 1
ATOM 2294 C C . TYR A 1 319 ? -10.163 -7.535 26.513 1.00 96.69 319 TYR A C 1
ATOM 2296 O O . TYR A 1 319 ? -11.124 -7.524 27.275 1.00 96.69 319 TYR A O 1
ATOM 2304 N N . LEU A 1 320 ? -9.942 -8.540 25.666 1.00 96.62 320 LEU A N 1
ATOM 2305 C CA . LEU A 1 320 ? -10.765 -9.751 25.666 1.00 96.62 320 LEU A CA 1
ATOM 2306 C C . LEU A 1 320 ? -10.683 -10.479 27.012 1.00 96.62 320 LEU A C 1
ATOM 2308 O O . LEU A 1 320 ? -11.697 -10.952 27.516 1.00 96.62 320 LEU A O 1
ATOM 2312 N N . GLU A 1 321 ? -9.495 -10.542 27.616 1.00 97.44 321 GLU A N 1
ATOM 2313 C CA . GLU A 1 321 ? -9.301 -11.232 28.894 1.00 97.44 321 GLU A CA 1
ATOM 2314 C C . GLU A 1 321 ? -9.617 -10.351 30.113 1.00 97.44 321 GLU A C 1
ATOM 2316 O O . GLU A 1 321 ? -10.073 -10.836 31.151 1.00 97.44 321 GLU A O 1
ATOM 2321 N N . HIS A 1 322 ? -9.347 -9.047 30.029 1.00 97.56 322 HIS A N 1
ATOM 2322 C CA . HIS A 1 322 ? -9.348 -8.159 31.194 1.00 97.56 322 HIS A CA 1
ATOM 2323 C C . HIS A 1 322 ? -10.244 -6.926 31.057 1.00 97.56 322 HIS A C 1
ATOM 2325 O O . HIS A 1 322 ? -10.309 -6.139 32.000 1.00 97.56 322 HIS A O 1
ATOM 2331 N N . GLY A 1 323 ? -10.931 -6.728 29.930 1.00 95.50 323 GLY A N 1
ATOM 2332 C CA . GLY A 1 323 ? -11.648 -5.493 29.596 1.00 95.50 323 GLY A CA 1
ATOM 2333 C C . GLY A 1 323 ? -12.655 -5.055 30.654 1.00 95.50 323 GLY A C 1
ATOM 2334 O O . GLY A 1 323 ? -12.612 -3.905 31.092 1.00 95.50 323 GLY A O 1
ATOM 2335 N N . GLU A 1 324 ? -13.492 -5.974 31.139 1.00 96.81 324 GLU A N 1
ATOM 2336 C CA . GLU A 1 324 ? -14.498 -5.696 32.172 1.00 96.81 324 GLU A CA 1
ATOM 2337 C C . GLU A 1 324 ? -13.862 -5.261 33.502 1.00 96.81 324 GLU A C 1
ATOM 2339 O O . GLU A 1 324 ? -14.149 -4.177 34.015 1.00 96.81 324 GLU A O 1
ATOM 2344 N N . ALA A 1 325 ? -12.925 -6.055 34.030 1.00 97.06 325 ALA A N 1
ATOM 2345 C CA . ALA A 1 325 ? -12.238 -5.751 35.285 1.00 97.06 325 ALA A CA 1
ATOM 2346 C C . ALA A 1 325 ? -11.358 -4.490 35.187 1.00 97.06 325 ALA A C 1
ATOM 2348 O O . ALA A 1 325 ? -11.255 -3.715 36.144 1.00 97.06 325 ALA A O 1
ATOM 2349 N N . PHE A 1 326 ? -10.737 -4.264 34.028 1.00 96.12 326 PHE A N 1
ATOM 2350 C CA . PHE A 1 326 ? -9.964 -3.064 33.739 1.00 96.12 326 PHE A CA 1
ATOM 2351 C C . PHE A 1 326 ? -10.867 -1.826 33.681 1.00 96.12 326 PHE A C 1
ATOM 2353 O O . PHE A 1 326 ? -10.554 -0.813 34.313 1.00 96.12 326 PHE A O 1
ATOM 2360 N N . GLY A 1 327 ? -11.996 -1.900 32.969 1.00 93.50 327 GLY A N 1
ATOM 2361 C CA . GLY A 1 327 ? -12.998 -0.836 32.870 1.00 93.50 327 GLY A CA 1
ATOM 2362 C C . GLY A 1 327 ? -13.595 -0.471 34.230 1.00 93.50 327 GLY A C 1
ATOM 2363 O O . GLY A 1 327 ? -13.649 0.709 34.584 1.00 93.50 327 GLY A O 1
ATOM 2364 N N . GLY A 1 328 ? -13.910 -1.483 35.043 1.00 94.75 328 GLY A N 1
ATOM 2365 C CA . GLY A 1 328 ? -14.363 -1.339 36.430 1.00 94.75 328 GLY A CA 1
ATOM 2366 C C . GLY A 1 328 ? -13.278 -0.911 37.425 1.00 94.75 328 GLY A C 1
ATOM 2367 O O . GLY A 1 328 ? -13.580 -0.702 38.596 1.00 94.75 328 GLY A O 1
ATOM 2368 N N . ARG A 1 329 ? -12.022 -0.751 36.978 1.00 94.69 329 ARG A N 1
ATOM 2369 C CA . ARG A 1 329 ? -10.878 -0.299 37.795 1.00 94.69 329 ARG A CA 1
ATOM 2370 C C . ARG A 1 329 ? -10.576 -1.216 38.983 1.00 94.69 329 ARG A C 1
ATOM 2372 O O . ARG A 1 329 ? -10.112 -0.759 40.022 1.00 94.69 329 ARG A O 1
ATOM 2379 N N . ALA A 1 330 ? -10.767 -2.524 38.813 1.00 96.38 330 ALA A N 1
ATOM 2380 C CA . ALA A 1 330 ? -10.646 -3.512 39.889 1.00 96.38 330 ALA A CA 1
ATOM 2381 C C . ALA A 1 330 ? -9.232 -3.635 40.501 1.00 96.38 330 ALA A C 1
ATOM 2383 O O . ALA A 1 330 ? -9.063 -4.239 41.558 1.00 96.38 330 ALA A O 1
ATOM 2384 N N . ARG A 1 331 ? -8.199 -3.110 39.828 1.00 96.25 331 ARG A N 1
ATOM 2385 C CA . ARG A 1 331 ? -6.785 -3.142 40.249 1.00 96.25 331 ARG A CA 1
ATOM 2386 C C . ARG A 1 331 ? -6.099 -1.822 39.877 1.00 96.25 331 ARG A C 1
ATOM 2388 O O . ARG A 1 331 ? -6.560 -1.173 38.938 1.00 96.25 331 ARG A O 1
ATOM 2395 N N . PRO A 1 332 ? -5.007 -1.414 40.549 1.00 95.88 332 PRO A N 1
ATOM 2396 C CA . PRO A 1 332 ? -4.281 -0.197 40.191 1.00 95.88 332 PRO A CA 1
ATOM 2397 C C . PRO A 1 332 ? -3.519 -0.360 38.863 1.00 95.88 332 PRO A C 1
ATOM 2399 O O . PRO A 1 332 ? -3.132 -1.468 38.486 1.00 95.88 332 PRO A O 1
ATOM 2402 N N . LEU A 1 333 ? -3.263 0.756 38.169 1.00 94.75 333 LEU A N 1
ATOM 2403 C CA . LEU A 1 333 ? -2.621 0.773 36.846 1.00 94.75 333 LEU A CA 1
ATOM 2404 C C . LEU A 1 333 ? -1.306 -0.040 36.760 1.00 94.75 333 LEU A C 1
ATOM 2406 O O . LEU A 1 333 ? -1.193 -0.829 35.824 1.00 94.75 333 LEU A O 1
ATOM 2410 N N . PRO A 1 334 ? -0.358 0.027 37.722 1.00 96.88 334 PRO A N 1
ATOM 2411 C CA . PRO A 1 334 ? 0.879 -0.764 37.649 1.00 96.88 334 PRO A CA 1
ATOM 2412 C C . PRO A 1 334 ? 0.652 -2.284 37.601 1.00 96.88 334 PRO A C 1
ATOM 2414 O O . PRO A 1 334 ? 1.422 -3.028 36.988 1.00 96.88 334 PRO A O 1
ATOM 2417 N N . THR A 1 335 ? -0.426 -2.768 38.227 1.00 97.56 335 THR A N 1
ATOM 2418 C CA . THR A 1 335 ? -0.810 -4.182 38.157 1.00 97.56 335 THR A CA 1
ATOM 2419 C C . THR A 1 335 ? -1.311 -4.544 36.761 1.00 97.56 335 THR A C 1
ATOM 2421 O O . THR A 1 335 ? -0.931 -5.588 36.234 1.00 97.56 335 THR A O 1
ATOM 2424 N N . TRP A 1 336 ? -2.106 -3.677 36.129 1.00 97.75 336 TRP A N 1
ATOM 2425 C CA . TRP A 1 336 ? -2.555 -3.886 34.750 1.00 97.75 336 TRP A CA 1
ATOM 2426 C C . TRP A 1 336 ? -1.408 -3.821 33.741 1.00 97.75 336 TRP A C 1
ATOM 2428 O O . TRP A 1 336 ? -1.365 -4.642 32.831 1.00 97.75 336 TRP A O 1
ATOM 2438 N N . GLU A 1 337 ? -0.439 -2.923 33.930 1.00 96.75 337 GLU A N 1
ATOM 2439 C CA . GLU A 1 337 ? 0.770 -2.866 33.095 1.00 96.75 337 GLU A CA 1
ATOM 2440 C C . GLU A 1 337 ? 1.587 -4.164 33.163 1.00 96.75 337 GLU A C 1
ATOM 2442 O O . GLU A 1 337 ? 2.152 -4.596 32.161 1.00 96.75 337 GLU A O 1
ATOM 2447 N N . THR A 1 338 ? 1.631 -4.812 34.330 1.00 97.81 338 THR A N 1
ATOM 2448 C CA . THR A 1 338 ? 2.319 -6.102 34.499 1.00 97.81 338 THR A CA 1
ATOM 2449 C C . THR A 1 338 ? 1.601 -7.223 33.743 1.00 97.81 338 THR A C 1
ATOM 2451 O O . THR A 1 338 ? 2.254 -8.053 33.112 1.00 97.81 338 THR A O 1
ATOM 2454 N N . LEU A 1 339 ? 0.264 -7.236 33.763 1.00 98.06 339 LEU A N 1
ATOM 2455 C CA . LEU A 1 339 ? -0.533 -8.193 32.987 1.00 98.06 339 LEU A CA 1
ATOM 2456 C C . LEU A 1 339 ? -0.375 -7.957 31.480 1.00 98.06 339 LEU A C 1
ATOM 2458 O O . LEU A 1 339 ? -0.122 -8.898 30.731 1.00 98.06 339 LEU A O 1
ATOM 2462 N N . LEU A 1 340 ? -0.417 -6.694 31.048 1.00 97.88 340 LEU A N 1
ATOM 2463 C CA . LEU A 1 340 ? -0.191 -6.313 29.656 1.00 97.88 340 LEU A CA 1
ATOM 2464 C C . LEU A 1 340 ? 1.190 -6.755 29.152 1.00 97.88 340 LEU A C 1
ATOM 2466 O O . LEU A 1 340 ? 1.300 -7.249 28.033 1.00 97.88 340 LEU A O 1
ATOM 2470 N N . ASP A 1 341 ? 2.241 -6.629 29.965 1.00 97.69 341 ASP A N 1
ATOM 2471 C CA . ASP A 1 341 ? 3.580 -7.113 29.606 1.00 97.69 341 ASP A CA 1
ATOM 2472 C C . ASP A 1 341 ? 3.611 -8.630 29.346 1.00 97.69 341 ASP A C 1
ATOM 2474 O O . ASP A 1 341 ? 4.351 -9.093 28.470 1.00 97.69 341 ASP A O 1
ATOM 2478 N N . GLY A 1 342 ? 2.794 -9.399 30.074 1.00 97.56 342 GLY A N 1
ATOM 2479 C CA . GLY A 1 342 ? 2.574 -10.825 29.824 1.00 97.56 342 GLY A CA 1
ATOM 2480 C C . GLY A 1 342 ? 2.003 -11.074 28.427 1.00 97.56 342 GLY A C 1
ATOM 2481 O O . GLY A 1 342 ? 2.617 -11.796 27.637 1.00 97.56 342 GLY A O 1
ATOM 2482 N N . VAL A 1 343 ? 0.910 -10.383 28.089 1.00 97.94 343 VAL A N 1
ATOM 2483 C CA . VAL A 1 343 ? 0.246 -10.464 26.774 1.00 97.94 343 VAL A CA 1
ATOM 2484 C C . VAL A 1 343 ? 1.188 -10.042 25.642 1.00 97.94 343 VAL A C 1
ATOM 2486 O O . VAL A 1 343 ? 1.303 -10.733 24.628 1.00 97.94 343 VAL A O 1
ATOM 2489 N N . VAL A 1 344 ? 1.938 -8.946 25.823 1.00 96.75 344 VAL A N 1
ATOM 2490 C CA . VAL A 1 344 ? 2.960 -8.480 24.866 1.00 96.75 344 VAL A CA 1
ATOM 2491 C C . VAL A 1 344 ? 3.961 -9.592 24.569 1.00 96.75 344 VAL A C 1
ATOM 2493 O O . VAL A 1 344 ? 4.291 -9.835 23.406 1.00 96.75 344 VAL A O 1
ATOM 2496 N N . ARG A 1 345 ? 4.470 -10.271 25.604 1.00 95.62 345 ARG A N 1
ATOM 2497 C CA . ARG A 1 345 ? 5.454 -11.345 25.440 1.00 95.62 345 ARG A CA 1
ATOM 2498 C C . ARG A 1 345 ? 4.873 -12.502 24.629 1.00 95.62 345 ARG A C 1
ATOM 2500 O O . ARG A 1 345 ? 5.558 -12.996 23.731 1.00 95.62 345 ARG A O 1
ATOM 2507 N N . GLU A 1 346 ? 3.645 -12.913 24.915 1.00 95.81 346 GLU A N 1
ATOM 2508 C CA . GLU A 1 346 ? 2.973 -14.032 24.245 1.00 95.81 346 GLU A CA 1
ATOM 2509 C C . GLU A 1 346 ? 2.693 -13.730 22.771 1.00 95.81 346 GLU A C 1
ATOM 2511 O O . GLU A 1 346 ? 3.202 -14.429 21.888 1.00 95.81 346 GLU A O 1
ATOM 2516 N N . VAL A 1 347 ? 2.005 -12.619 22.491 1.00 95.12 347 VAL A N 1
ATOM 2517 C CA . VAL A 1 347 ? 1.669 -12.183 21.126 1.00 95.12 347 VAL A CA 1
ATOM 2518 C C . VAL A 1 347 ? 2.931 -11.960 20.286 1.00 95.12 347 VAL A C 1
ATOM 2520 O O . VAL A 1 347 ? 2.994 -12.356 19.116 1.00 95.12 347 VAL A O 1
ATOM 2523 N N . TYR A 1 348 ? 3.979 -11.369 20.870 1.00 92.00 348 TYR A N 1
ATOM 2524 C CA . TYR A 1 348 ? 5.248 -11.167 20.172 1.00 92.00 348 TYR A CA 1
ATOM 2525 C C . TYR A 1 348 ? 5.963 -12.491 19.866 1.00 92.00 348 TYR A C 1
ATOM 2527 O O . TYR A 1 348 ? 6.533 -12.655 18.784 1.00 92.00 348 TYR A O 1
ATOM 2535 N N . THR A 1 349 ? 5.919 -13.453 20.791 1.00 90.44 349 THR A N 1
ATOM 2536 C CA . THR A 1 349 ? 6.532 -14.779 20.615 1.00 90.44 349 THR A CA 1
ATOM 2537 C C . THR A 1 349 ? 5.871 -15.541 19.472 1.00 90.44 349 THR A C 1
ATOM 2539 O O . THR A 1 349 ? 6.561 -16.081 18.603 1.00 90.44 349 THR A O 1
ATOM 2542 N N . GLU A 1 350 ? 4.542 -15.508 19.407 1.00 89.31 350 GLU A N 1
ATOM 2543 C CA . GLU A 1 350 ? 3.792 -16.113 18.311 1.00 89.31 350 GLU A CA 1
ATOM 2544 C C . GLU A 1 350 ? 4.108 -15.441 16.962 1.00 89.31 350 GLU A C 1
ATOM 2546 O O . GLU A 1 350 ? 4.353 -16.113 15.957 1.00 89.31 350 GLU A O 1
ATOM 2551 N N . HIS A 1 351 ? 4.206 -14.106 16.933 1.00 86.62 351 HIS A N 1
ATOM 2552 C CA . HIS A 1 351 ? 4.579 -13.371 15.722 1.00 86.62 351 HIS A CA 1
ATOM 2553 C C . HIS A 1 351 ? 5.976 -13.753 15.197 1.00 86.62 351 HIS A C 1
ATOM 2555 O O . HIS A 1 351 ? 6.186 -13.877 13.982 1.00 86.62 351 HIS A O 1
ATOM 2561 N N . LEU A 1 352 ? 6.941 -13.967 16.098 1.00 81.75 352 LEU A N 1
ATOM 2562 C CA . LEU A 1 352 ? 8.295 -14.394 15.739 1.00 81.75 352 LEU A CA 1
ATOM 2563 C C . LEU A 1 352 ? 8.341 -15.804 15.148 1.00 81.75 352 LEU A C 1
ATOM 2565 O O . LEU A 1 352 ? 9.145 -16.034 14.239 1.00 81.75 352 LEU A O 1
ATOM 2569 N N . ALA A 1 353 ? 7.479 -16.721 15.599 1.00 75.06 353 ALA A N 1
ATOM 2570 C CA . ALA A 1 353 ? 7.380 -18.063 15.021 1.00 75.06 353 ALA A CA 1
ATOM 2571 C C . ALA A 1 353 ? 7.054 -18.009 13.516 1.00 75.06 353 ALA A C 1
ATOM 2573 O O . ALA A 1 353 ? 7.540 -18.827 12.734 1.00 75.06 353 ALA A O 1
ATOM 2574 N N . MET A 1 354 ? 6.310 -16.984 13.088 1.00 67.19 354 MET A N 1
ATOM 2575 C CA . MET A 1 354 ? 5.978 -16.751 11.681 1.00 67.19 354 MET A CA 1
ATOM 2576 C C . MET A 1 354 ? 7.024 -15.920 10.913 1.00 67.19 354 MET A C 1
ATOM 2578 O O . MET A 1 354 ? 6.994 -15.891 9.679 1.00 67.19 354 MET A O 1
ATOM 2582 N N . THR A 1 355 ? 7.981 -15.279 11.601 1.00 65.19 355 THR A N 1
ATOM 2583 C CA . THR A 1 355 ? 8.937 -14.324 11.000 1.00 65.19 355 THR A CA 1
ATOM 2584 C C . THR A 1 355 ? 10.395 -14.567 11.450 1.00 65.19 355 THR A C 1
ATOM 2586 O O . THR A 1 355 ? 11.008 -13.715 12.097 1.00 65.19 355 THR A O 1
ATOM 2589 N N . PRO A 1 356 ? 11.033 -15.696 11.075 1.00 55.38 356 PRO A N 1
ATOM 2590 C CA . 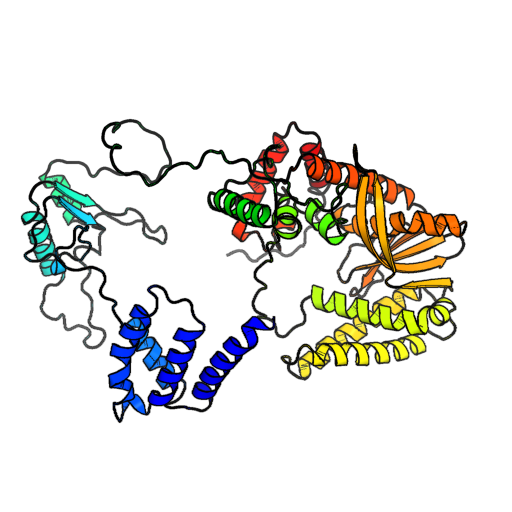PRO A 1 356 ? 12.270 -16.176 11.715 1.00 55.38 356 PRO A CA 1
ATOM 2591 C C . PRO A 1 356 ? 13.560 -15.376 11.420 1.00 55.38 356 PRO A C 1
ATOM 2593 O O . PRO A 1 356 ? 14.627 -15.723 11.919 1.00 55.38 356 PRO A O 1
ATOM 2596 N N . ARG A 1 357 ? 13.518 -14.311 10.606 1.00 59.31 357 ARG A N 1
ATOM 2597 C CA . ARG A 1 357 ? 14.715 -13.711 9.968 1.00 59.31 357 ARG A CA 1
ATOM 2598 C C . ARG A 1 357 ? 15.356 -12.522 10.699 1.00 59.31 357 ARG A C 1
ATOM 2600 O O . ARG A 1 357 ? 16.134 -11.790 10.094 1.00 59.31 357 ARG A O 1
ATOM 2607 N N . VAL A 1 358 ? 15.046 -12.306 11.974 1.00 65.38 358 VAL A N 1
ATOM 2608 C CA . VAL A 1 358 ? 15.530 -11.139 12.736 1.00 65.38 358 VAL A CA 1
ATOM 2609 C C . VAL A 1 358 ? 16.552 -11.572 13.795 1.00 65.38 358 VAL A C 1
ATOM 2611 O O . VAL A 1 358 ? 16.323 -12.575 14.467 1.00 65.38 358 VAL A O 1
ATOM 2614 N N . GLY A 1 359 ? 17.669 -10.850 13.950 1.00 73.00 359 GLY A N 1
ATOM 2615 C CA . GLY A 1 359 ? 18.680 -11.121 14.988 1.00 73.00 359 GLY A CA 1
ATOM 2616 C C . GLY A 1 359 ? 18.183 -10.813 16.410 1.00 73.00 359 GLY A C 1
ATOM 2617 O O . GLY A 1 359 ? 17.272 -10.005 16.580 1.00 73.00 359 GLY A O 1
ATOM 2618 N N . MET A 1 360 ? 18.781 -11.432 17.435 1.00 78.12 360 MET A N 1
ATOM 2619 C CA . MET A 1 360 ? 18.291 -11.382 18.828 1.00 78.12 360 MET A CA 1
ATOM 2620 C C . MET A 1 360 ? 18.139 -9.962 19.396 1.00 78.12 360 MET A C 1
ATOM 2622 O O . MET A 1 360 ? 17.070 -9.626 19.893 1.00 78.12 360 MET A O 1
ATOM 2626 N N . ALA A 1 361 ? 19.150 -9.099 19.246 1.00 77.75 361 ALA A N 1
ATOM 2627 C CA . ALA A 1 361 ? 19.103 -7.719 19.749 1.00 77.75 361 ALA A CA 1
ATOM 2628 C C . ALA A 1 361 ? 17.946 -6.898 19.149 1.00 77.75 361 ALA A C 1
ATOM 2630 O O . ALA A 1 361 ? 17.332 -6.066 19.808 1.00 77.75 361 ALA A O 1
ATOM 2631 N N . MET A 1 362 ? 17.613 -7.165 17.889 1.00 77.94 362 MET A N 1
ATOM 2632 C CA . MET A 1 362 ? 16.523 -6.490 17.197 1.00 77.94 362 MET A CA 1
ATOM 2633 C C . MET A 1 362 ? 15.154 -7.014 17.633 1.00 77.94 362 MET A C 1
ATOM 2635 O O . MET A 1 362 ? 14.215 -6.231 17.755 1.00 77.94 362 MET A O 1
ATOM 2639 N N . ARG A 1 363 ? 15.031 -8.326 17.880 1.00 83.94 363 ARG A N 1
ATOM 2640 C CA . ARG A 1 363 ? 13.808 -8.902 18.461 1.00 83.94 363 ARG A CA 1
ATOM 2641 C C . ARG A 1 363 ? 13.510 -8.251 19.804 1.00 83.94 363 ARG A C 1
ATOM 2643 O O . ARG A 1 363 ? 12.384 -7.827 20.032 1.00 83.94 363 ARG A O 1
ATOM 2650 N N . GLU A 1 364 ? 14.539 -8.102 20.633 1.00 86.75 364 GLU A N 1
ATOM 2651 C CA . GLU A 1 364 ? 14.422 -7.424 21.919 1.00 86.75 364 GLU A CA 1
ATOM 2652 C C . GLU A 1 364 ? 13.987 -5.965 21.746 1.00 86.75 364 GLU A C 1
ATOM 2654 O O . GLU A 1 364 ? 12.987 -5.546 22.318 1.00 86.75 364 GLU A O 1
ATOM 2659 N N . GLN A 1 365 ? 14.656 -5.215 20.864 1.00 87.44 365 GLN A N 1
ATOM 2660 C CA . GLN A 1 365 ? 14.312 -3.818 20.588 1.00 87.44 365 GLN A CA 1
ATOM 2661 C C . GLN A 1 365 ? 12.860 -3.646 20.106 1.00 87.44 365 GLN A C 1
ATOM 2663 O O . GLN A 1 365 ? 12.173 -2.710 20.513 1.00 87.44 365 GLN A O 1
ATOM 2668 N N . GLN A 1 366 ? 12.383 -4.514 19.210 1.00 88.31 366 GLN A N 1
ATOM 2669 C CA . GLN A 1 366 ? 11.015 -4.435 18.692 1.00 88.31 366 GLN A CA 1
ATOM 2670 C C . GLN A 1 366 ? 9.976 -4.882 19.731 1.00 88.31 366 GLN A C 1
ATOM 2672 O O . GLN A 1 366 ? 8.904 -4.282 19.788 1.00 88.31 366 GLN A O 1
ATOM 2677 N N . ARG A 1 367 ? 10.290 -5.879 20.571 1.00 91.44 367 ARG A N 1
ATOM 2678 C CA . ARG A 1 367 ? 9.442 -6.270 21.705 1.00 91.44 367 ARG A CA 1
ATOM 2679 C C . ARG A 1 367 ? 9.315 -5.132 22.708 1.00 91.44 367 ARG A C 1
ATOM 2681 O O . ARG A 1 367 ? 8.208 -4.803 23.114 1.00 91.44 367 ARG A O 1
ATOM 2688 N N . GLU A 1 368 ? 10.430 -4.496 23.054 1.00 92.06 368 GLU A N 1
ATOM 2689 C CA . GLU A 1 368 ? 10.449 -3.377 23.993 1.00 92.06 368 GLU A CA 1
ATOM 2690 C C . GLU A 1 368 ? 9.678 -2.170 23.450 1.00 92.06 368 GLU A C 1
ATOM 2692 O O . GLU A 1 368 ? 8.902 -1.543 24.168 1.00 92.06 368 GLU A O 1
ATOM 2697 N N . ARG A 1 369 ? 9.807 -1.889 22.148 1.00 89.94 369 ARG A N 1
ATOM 2698 C CA . ARG A 1 369 ? 8.981 -0.882 21.476 1.00 89.94 369 ARG A CA 1
ATOM 2699 C C . ARG A 1 369 ? 7.488 -1.205 21.596 1.00 89.94 369 ARG A C 1
ATOM 2701 O O . ARG A 1 369 ? 6.718 -0.317 21.942 1.00 89.94 369 ARG A O 1
ATOM 2708 N N . LEU A 1 370 ? 7.083 -2.443 21.301 1.00 92.12 370 LEU A N 1
ATOM 2709 C CA . LEU A 1 370 ? 5.687 -2.882 21.411 1.00 92.12 370 LEU A CA 1
ATOM 2710 C C . LEU A 1 370 ? 5.170 -2.736 22.847 1.00 92.12 370 LEU A C 1
ATOM 2712 O O . LEU A 1 370 ? 4.106 -2.161 23.048 1.00 92.12 370 LEU A O 1
ATOM 2716 N N . ARG A 1 371 ? 5.954 -3.192 23.829 1.00 94.38 371 ARG A N 1
ATOM 2717 C CA . ARG A 1 371 ? 5.651 -3.092 25.261 1.00 94.38 371 ARG A CA 1
ATOM 2718 C C . ARG A 1 371 ? 5.411 -1.649 25.688 1.00 94.38 371 ARG A C 1
ATOM 2720 O O . ARG A 1 371 ? 4.376 -1.332 26.265 1.00 94.38 371 ARG A O 1
ATOM 2727 N N . ARG A 1 372 ? 6.350 -0.760 25.357 1.00 91.81 372 ARG A N 1
ATOM 2728 C CA . ARG A 1 372 ? 6.261 0.670 25.662 1.00 91.81 372 ARG A CA 1
ATOM 2729 C C . ARG A 1 372 ? 5.032 1.310 25.017 1.00 91.81 372 ARG A C 1
ATOM 2731 O O . ARG A 1 372 ? 4.305 2.025 25.696 1.00 91.81 372 ARG A O 1
ATOM 2738 N N . ASP A 1 373 ? 4.805 1.066 23.728 1.00 89.56 373 ASP A N 1
ATOM 2739 C CA . ASP A 1 373 ? 3.691 1.677 22.995 1.00 89.56 373 ASP A CA 1
ATOM 2740 C C . ASP A 1 373 ? 2.327 1.157 23.514 1.00 89.56 373 ASP A C 1
ATOM 2742 O O . ASP A 1 373 ? 1.384 1.938 23.630 1.00 89.56 373 ASP A O 1
ATOM 2746 N N . ALA A 1 374 ? 2.235 -0.122 23.905 1.00 92.25 374 ALA A N 1
ATOM 2747 C CA . ALA A 1 374 ? 1.040 -0.705 24.519 1.00 92.25 374 ALA A CA 1
ATOM 2748 C C . ALA A 1 374 ? 0.766 -0.139 25.922 1.00 92.25 374 ALA A C 1
ATOM 2750 O O . ALA A 1 374 ? -0.368 0.230 26.221 1.00 92.25 374 ALA A O 1
ATOM 2751 N N . ARG A 1 375 ? 1.795 -0.009 26.770 1.00 91.81 375 ARG A N 1
ATOM 2752 C CA . ARG A 1 375 ? 1.667 0.618 28.098 1.00 91.81 375 ARG A CA 1
ATOM 2753 C C . ARG A 1 375 ? 1.224 2.073 28.006 1.00 91.81 375 ARG A C 1
ATOM 2755 O O . ARG A 1 375 ? 0.351 2.487 28.759 1.00 91.81 375 ARG A O 1
ATOM 2762 N N . LEU A 1 376 ? 1.792 2.834 27.067 1.00 87.06 376 LEU A N 1
ATOM 2763 C CA . LEU A 1 376 ? 1.378 4.218 26.819 1.00 87.06 376 LEU A CA 1
ATOM 2764 C C . LEU A 1 376 ? -0.116 4.296 26.492 1.00 87.06 376 LEU A C 1
ATOM 2766 O O . LEU A 1 376 ? -0.817 5.121 27.071 1.00 87.06 376 LEU A O 1
ATOM 2770 N N . PHE A 1 377 ? -0.607 3.410 25.623 1.00 87.75 377 PHE A N 1
ATOM 2771 C CA . PHE A 1 377 ? -2.031 3.341 25.304 1.00 87.75 377 PHE A CA 1
ATOM 2772 C C . PHE A 1 377 ? -2.881 2.986 26.533 1.00 87.75 377 PHE A C 1
ATOM 2774 O O . PHE A 1 377 ? -3.868 3.658 26.823 1.00 87.75 377 PHE A O 1
ATOM 2781 N N . LEU A 1 378 ? -2.473 1.969 27.297 1.00 90.62 378 LEU A N 1
ATOM 2782 C CA . LEU A 1 378 ? -3.189 1.535 28.497 1.00 90.62 378 LEU A CA 1
ATOM 2783 C C . LEU A 1 378 ? -3.275 2.649 29.554 1.00 90.62 378 LEU A C 1
ATOM 2785 O O . LEU A 1 378 ? -4.322 2.849 30.167 1.00 90.62 378 LEU A O 1
ATOM 2789 N N . ALA A 1 379 ? -2.193 3.406 29.746 1.00 88.00 379 ALA A N 1
ATOM 2790 C CA . ALA A 1 379 ? -2.147 4.538 30.664 1.00 88.00 379 ALA A CA 1
ATOM 2791 C C . ALA A 1 379 ? -3.054 5.697 30.213 1.00 88.00 379 ALA A C 1
ATOM 2793 O O . ALA A 1 379 ? -3.724 6.310 31.046 1.00 88.00 379 ALA A O 1
ATOM 2794 N N . GLN A 1 380 ? -3.125 5.978 28.907 1.00 82.81 380 GLN A N 1
ATOM 2795 C CA . GLN A 1 380 ? -4.068 6.960 28.354 1.00 82.81 380 GLN A CA 1
ATOM 2796 C C . GLN A 1 380 ? -5.517 6.524 28.603 1.00 82.81 380 GLN A C 1
ATOM 2798 O O . GLN A 1 380 ? -6.341 7.288 29.107 1.00 82.81 380 GLN A O 1
ATOM 2803 N N . ASP A 1 381 ? -5.815 5.255 28.345 1.00 86.06 381 ASP A N 1
ATOM 2804 C CA . ASP A 1 381 ? -7.132 4.671 28.561 1.00 86.06 381 ASP A CA 1
ATOM 2805 C C . ASP A 1 381 ? -7.527 4.552 30.049 1.00 86.06 381 ASP A C 1
ATOM 2807 O O . ASP A 1 381 ? -8.709 4.584 30.416 1.00 86.06 381 ASP A O 1
ATOM 2811 N N . TRP A 1 382 ? -6.552 4.513 30.953 1.00 88.31 382 TRP A N 1
ATOM 2812 C CA . TRP A 1 382 ? -6.816 4.609 32.384 1.00 88.31 382 TRP A CA 1
ATOM 2813 C C . TRP A 1 382 ? -7.488 5.941 32.760 1.00 88.31 382 TRP A C 1
ATOM 2815 O O . TRP A 1 382 ? -8.338 5.953 33.651 1.00 88.31 382 TRP A O 1
ATOM 2825 N N . CYS A 1 383 ? -7.170 7.040 32.058 1.00 78.38 383 CYS A N 1
ATOM 2826 C CA . CYS A 1 383 ? -7.822 8.354 32.172 1.00 78.38 383 CYS A CA 1
ATOM 2827 C C . CYS A 1 383 ? -8.055 8.796 33.633 1.00 78.38 383 CYS A C 1
ATOM 2829 O O . CYS A 1 383 ? -9.182 9.056 34.063 1.00 78.38 383 CYS A O 1
ATOM 2831 N N . GLY A 1 384 ? -6.987 8.809 34.436 1.00 76.00 384 GLY A N 1
ATOM 2832 C CA . GLY A 1 384 ? -7.059 9.201 35.850 1.00 76.00 384 GLY A CA 1
ATOM 2833 C C . GLY A 1 384 ? -7.834 8.227 36.751 1.00 76.00 384 GLY A C 1
ATOM 2834 O O . GLY A 1 384 ? -8.203 8.593 37.860 1.00 76.00 384 GLY A O 1
ATOM 2835 N N . GLY A 1 385 ? -8.093 6.999 36.293 1.00 79.75 385 GLY A N 1
ATOM 2836 C CA . GLY A 1 385 ? -8.795 5.968 37.060 1.00 79.75 385 GLY A CA 1
ATOM 2837 C C . GLY A 1 385 ? -10.316 6.085 37.028 1.00 79.75 385 GLY A C 1
ATOM 2838 O O . GLY A 1 385 ? -10.986 5.409 37.800 1.00 79.75 385 GLY A O 1
ATOM 2839 N N . ARG A 1 386 ? -10.890 6.903 36.137 1.00 86.19 386 ARG A N 1
ATOM 2840 C CA . ARG A 1 386 ? -12.349 6.999 35.994 1.00 86.19 386 ARG A CA 1
ATOM 2841 C C . ARG A 1 386 ? -12.920 5.670 35.474 1.00 86.19 386 ARG A C 1
ATOM 2843 O O . ARG A 1 386 ? -12.463 5.229 34.414 1.00 86.19 386 ARG A O 1
ATOM 2850 N N . PRO A 1 387 ? -13.870 5.025 36.177 1.00 89.94 387 PRO A N 1
ATOM 2851 C CA . PRO A 1 387 ? -14.446 3.756 35.743 1.00 89.94 387 PRO A CA 1
ATOM 2852 C C . PRO A 1 387 ? -15.352 3.932 34.523 1.00 89.94 387 PRO A C 1
ATOM 2854 O O . PRO A 1 387 ? -16.003 4.967 34.367 1.00 89.94 387 PRO A O 1
ATOM 2857 N N . ARG A 1 388 ? -15.375 2.910 33.668 1.00 91.94 388 ARG A N 1
ATOM 2858 C CA . ARG A 1 388 ? -16.211 2.793 32.466 1.00 91.94 388 ARG A CA 1
ATOM 2859 C C . ARG A 1 388 ? -16.684 1.351 32.336 1.00 91.94 388 ARG A C 1
ATOM 2861 O O . ARG A 1 388 ? -15.933 0.436 32.668 1.00 91.94 388 ARG A O 1
ATOM 2868 N N . GLN A 1 389 ? -17.903 1.138 31.857 1.00 94.81 389 GLN A N 1
ATOM 2869 C CA . GLN A 1 389 ? -18.380 -0.218 31.607 1.00 94.81 389 GLN A CA 1
ATOM 2870 C C . GLN A 1 389 ? -17.881 -0.662 30.234 1.00 94.81 389 GLN A C 1
ATOM 2872 O O . GLN A 1 389 ? -18.300 -0.123 29.214 1.00 94.81 389 GLN A O 1
ATOM 2877 N N . PHE A 1 390 ? -16.979 -1.637 30.224 1.00 95.12 390 PHE A N 1
ATOM 2878 C CA . PHE A 1 390 ? -16.516 -2.271 28.996 1.00 95.12 390 PHE A CA 1
ATOM 2879 C C . PHE A 1 390 ? -17.662 -3.040 28.338 1.00 95.12 390 PHE A C 1
ATOM 2881 O O . PHE A 1 390 ? -18.417 -3.722 29.032 1.00 95.12 390 PHE A O 1
ATOM 2888 N N . LEU A 1 391 ? -17.782 -2.926 27.016 1.00 94.56 391 LEU A N 1
ATOM 2889 C CA . LEU A 1 391 ? -18.706 -3.743 26.238 1.00 94.56 391 LEU A CA 1
ATOM 2890 C C . LEU A 1 391 ? -17.929 -4.749 25.397 1.00 94.56 391 LEU A C 1
ATOM 2892 O O . LEU A 1 391 ? -18.006 -5.948 25.644 1.00 94.56 391 LEU A O 1
ATOM 2896 N N . GLU A 1 392 ? -17.192 -4.255 24.405 1.00 94.56 392 GLU A N 1
ATOM 2897 C CA . GLU A 1 392 ? -16.650 -5.067 23.314 1.00 94.56 392 GLU A CA 1
ATOM 2898 C C . GLU A 1 392 ? -15.327 -4.459 22.795 1.00 94.56 392 GLU A C 1
ATOM 2900 O O . GLU A 1 392 ? -15.057 -3.260 22.951 1.00 94.56 392 GLU A O 1
ATOM 2905 N N . VAL A 1 393 ? -14.494 -5.293 22.166 1.00 95.06 393 VAL A N 1
ATOM 2906 C CA . VAL A 1 393 ? -13.213 -4.930 21.534 1.00 95.06 393 VAL A CA 1
ATOM 2907 C C . VAL A 1 393 ? -13.093 -5.659 20.193 1.00 95.06 393 VAL A C 1
ATOM 2909 O O . VAL A 1 393 ? -13.526 -6.800 20.089 1.00 95.06 393 VAL A O 1
ATOM 2912 N N . GLU A 1 394 ? -12.516 -5.003 19.182 1.00 93.38 394 GLU A N 1
ATOM 2913 C CA . GLU A 1 394 ? -12.372 -5.517 17.807 1.00 93.38 394 GLU A CA 1
ATOM 2914 C C . GLU A 1 394 ? -13.690 -6.010 17.177 1.00 93.38 394 GLU A C 1
ATOM 2916 O O . GLU A 1 394 ? -13.708 -6.976 16.414 1.00 93.38 394 GLU A O 1
ATOM 2921 N N . GLU A 1 395 ? -14.803 -5.319 17.445 1.00 91.62 395 GLU A N 1
ATOM 2922 C CA . GLU A 1 395 ? -16.110 -5.703 16.903 1.00 91.62 395 GLU A CA 1
ATOM 2923 C C . GLU A 1 395 ? -16.219 -5.307 15.415 1.00 91.62 395 GLU A C 1
ATOM 2925 O O . GLU A 1 395 ? -16.110 -4.109 15.081 1.00 91.62 395 GLU A O 1
ATOM 2930 N N . PRO A 1 396 ? -16.410 -6.275 14.495 1.00 94.00 396 PRO A N 1
ATOM 2931 C CA . PRO A 1 396 ? -16.611 -5.997 13.082 1.00 94.00 396 PRO A CA 1
ATOM 2932 C C . PRO A 1 396 ? -17.981 -5.364 12.844 1.00 94.00 396 PRO A C 1
ATOM 2934 O O . PRO A 1 396 ? -18.967 -5.686 13.496 1.00 94.00 396 PRO A O 1
ATOM 2937 N N . PHE A 1 397 ? -18.069 -4.499 11.841 1.00 93.38 397 PHE A N 1
ATOM 2938 C CA . PHE A 1 397 ? -19.339 -3.926 11.419 1.00 93.38 397 PHE A CA 1
ATOM 2939 C C . PHE A 1 397 ? -19.466 -3.907 9.904 1.00 93.38 397 PHE A C 1
ATOM 2941 O O . PHE A 1 397 ? -18.482 -3.788 9.168 1.00 93.38 397 PHE A O 1
ATOM 2948 N N . GLU A 1 398 ? -20.714 -3.940 9.454 1.00 94.81 398 GLU A N 1
ATOM 2949 C CA . GLU A 1 398 ? -21.096 -3.593 8.098 1.00 94.81 398 GLU A CA 1
ATOM 2950 C C . GLU A 1 398 ? -22.371 -2.748 8.146 1.00 94.81 398 GLU A C 1
ATOM 2952 O O . GLU A 1 398 ? -23.370 -3.149 8.740 1.00 94.81 398 GLU A O 1
ATOM 2957 N N . VAL A 1 399 ? -22.335 -1.559 7.548 1.00 94.44 399 VAL A N 1
ATOM 2958 C CA . VAL A 1 399 ? -23.441 -0.598 7.593 1.00 94.44 399 VAL A CA 1
ATOM 2959 C C . VAL A 1 399 ? -23.669 0.025 6.220 1.00 94.44 399 VAL A C 1
ATOM 2961 O O . VAL A 1 399 ? -22.726 0.341 5.499 1.00 94.44 399 VAL A O 1
ATOM 2964 N N . ALA A 1 400 ? -24.933 0.206 5.843 1.00 95.19 400 ALA A N 1
ATOM 2965 C CA . ALA A 1 400 ? -25.312 0.968 4.659 1.00 95.19 400 ALA A CA 1
ATOM 2966 C C . ALA A 1 400 ? -25.547 2.429 5.058 1.00 95.19 400 ALA A C 1
ATOM 2968 O O . ALA A 1 400 ? -26.469 2.726 5.817 1.00 95.19 400 ALA A O 1
ATOM 2969 N N . LEU A 1 401 ? -24.707 3.333 4.559 1.00 94.06 401 LEU A N 1
ATOM 2970 C CA . LEU A 1 401 ? -24.768 4.760 4.866 1.00 94.06 401 LEU A CA 1
ATOM 2971 C C . LEU A 1 401 ? -25.282 5.539 3.649 1.00 94.06 401 LEU A C 1
ATOM 2973 O O . LEU A 1 401 ? -24.932 5.188 2.519 1.00 94.06 401 LEU A O 1
ATOM 2977 N N . PRO A 1 402 ? -26.098 6.590 3.827 1.00 93.38 402 PRO A N 1
ATOM 2978 C CA . PRO A 1 402 ? -26.507 7.437 2.712 1.00 93.38 402 PRO A CA 1
ATOM 2979 C C . PRO A 1 402 ? -25.279 8.026 1.995 1.00 93.38 402 PRO A C 1
ATOM 2981 O O . PRO A 1 402 ? -24.320 8.436 2.643 1.00 93.38 402 PRO A O 1
ATOM 2984 N N . ALA A 1 403 ? -25.279 8.059 0.660 1.00 91.31 403 ALA A N 1
ATOM 2985 C CA . ALA A 1 403 ? -24.147 8.554 -0.138 1.00 91.31 403 ALA A CA 1
ATOM 2986 C C . ALA A 1 403 ? -24.612 9.096 -1.506 1.00 91.31 403 ALA A C 1
ATOM 2988 O O . ALA A 1 403 ? -24.107 8.729 -2.570 1.00 91.31 403 ALA A O 1
ATOM 2989 N N . GLY A 1 404 ? -25.633 9.957 -1.483 1.00 83.81 404 GLY A N 1
ATOM 2990 C CA . GLY A 1 404 ? -26.290 10.478 -2.683 1.00 83.81 404 GLY A CA 1
ATOM 2991 C C . GLY A 1 404 ? -27.475 9.610 -3.109 1.00 83.81 404 GLY A C 1
ATOM 2992 O O . GLY A 1 404 ? -28.338 9.304 -2.293 1.00 83.81 404 GLY A O 1
ATOM 2993 N N . THR A 1 405 ? -27.535 9.231 -4.390 1.00 86.00 405 THR A N 1
ATOM 2994 C CA . THR A 1 405 ? -28.691 8.507 -4.964 1.00 86.00 405 THR A CA 1
ATOM 2995 C C . THR A 1 405 ? -28.774 7.037 -4.553 1.00 86.00 405 THR A C 1
ATOM 2997 O O . THR A 1 405 ? -29.839 6.434 -4.629 1.00 86.00 405 THR A O 1
ATOM 3000 N N . SER A 1 406 ? -27.655 6.454 -4.120 1.00 88.44 406 SER A N 1
ATOM 3001 C CA . SER A 1 406 ? -27.562 5.080 -3.633 1.00 88.44 406 SER A CA 1
ATOM 3002 C C . SER A 1 406 ? -26.778 5.047 -2.321 1.00 88.44 406 SER A C 1
ATOM 3004 O O . SER A 1 406 ? -25.831 5.825 -2.166 1.00 88.44 406 SER A O 1
ATOM 3006 N N . PRO A 1 407 ? -27.141 4.167 -1.373 1.00 94.00 407 PRO A N 1
ATOM 3007 C CA . PRO A 1 407 ? -26.370 3.994 -0.153 1.00 94.00 407 PRO A CA 1
ATOM 3008 C C . PRO A 1 407 ? -25.017 3.344 -0.456 1.00 94.00 407 PRO A C 1
ATOM 3010 O O . PRO A 1 407 ? -24.896 2.523 -1.369 1.00 94.00 407 PRO A O 1
ATOM 3013 N N . LEU A 1 408 ? -24.015 3.683 0.349 1.00 95.31 408 LEU A N 1
ATOM 3014 C CA . LEU A 1 408 ? -22.701 3.061 0.333 1.00 95.31 408 LEU A CA 1
ATOM 3015 C C . LEU A 1 408 ? -22.609 2.044 1.474 1.00 95.31 408 LEU A C 1
ATOM 3017 O O . LEU A 1 408 ? -22.771 2.395 2.642 1.00 95.31 408 LEU A O 1
ATOM 3021 N N . ARG A 1 409 ? -22.349 0.778 1.145 1.00 96.75 409 ARG A N 1
ATOM 3022 C CA . ARG A 1 409 ? -22.094 -0.281 2.131 1.00 96.75 409 ARG A CA 1
ATOM 3023 C C . ARG A 1 409 ? -20.654 -0.203 2.606 1.00 96.75 409 ARG A C 1
ATOM 3025 O O . ARG A 1 409 ? -19.746 -0.483 1.828 1.00 96.75 409 ARG A O 1
ATOM 3032 N N . VAL A 1 410 ? -20.451 0.137 3.870 1.00 96.38 410 VAL A N 1
ATOM 3033 C CA . VAL A 1 410 ? -19.133 0.293 4.485 1.00 96.38 410 VAL A CA 1
ATOM 3034 C C . VAL A 1 410 ? -18.900 -0.818 5.498 1.00 96.38 410 VAL A C 1
ATOM 3036 O O . VAL A 1 410 ? -19.759 -1.079 6.336 1.00 96.38 410 VAL A O 1
ATOM 3039 N N . ALA A 1 411 ? -17.730 -1.448 5.436 1.00 96.31 411 ALA A N 1
ATOM 3040 C CA . ALA A 1 411 ? -17.286 -2.452 6.393 1.00 96.31 411 ALA A CA 1
ATOM 3041 C C . ALA A 1 411 ? -16.036 -1.993 7.149 1.00 96.31 411 ALA A C 1
ATOM 3043 O O . ALA A 1 411 ? -15.168 -1.297 6.610 1.00 96.31 411 ALA A O 1
ATOM 3044 N N . GLY A 1 412 ? -15.905 -2.424 8.395 1.00 93.75 412 GLY A N 1
ATOM 3045 C CA . GLY A 1 412 ? -14.746 -2.111 9.215 1.00 93.75 412 GLY A CA 1
ATOM 3046 C C . GLY A 1 412 ? -14.757 -2.859 10.534 1.00 93.75 412 GLY A C 1
ATOM 3047 O O . GLY A 1 412 ? -15.515 -3.807 10.723 1.00 93.75 412 GLY A O 1
ATOM 3048 N N . THR A 1 413 ? -13.900 -2.411 11.443 1.00 92.12 413 THR A N 1
ATOM 3049 C CA . THR A 1 413 ? -13.787 -2.973 12.787 1.00 92.12 413 THR A CA 1
ATOM 3050 C C . THR A 1 413 ? -13.611 -1.832 13.770 1.00 92.12 413 THR A C 1
ATOM 3052 O O . THR A 1 413 ? -12.657 -1.055 13.653 1.00 92.12 413 THR A O 1
ATOM 3055 N N . THR A 1 414 ? -14.531 -1.715 14.724 1.00 90.62 414 THR A N 1
ATOM 3056 C CA . THR A 1 414 ? -14.360 -0.792 15.849 1.00 90.62 414 THR A CA 1
ATOM 3057 C C . THR A 1 414 ? -13.283 -1.351 16.770 1.00 90.62 414 THR A C 1
ATOM 3059 O O . THR A 1 414 ? -13.245 -2.552 17.012 1.00 90.62 414 THR A O 1
ATOM 3062 N N . PHE A 1 415 ? -12.360 -0.516 17.253 1.00 90.81 415 PHE A N 1
ATOM 3063 C CA . PHE A 1 415 ? -11.320 -1.031 18.142 1.00 90.81 415 PHE A CA 1
ATOM 3064 C C . PHE A 1 415 ? -11.896 -1.346 19.522 1.00 90.81 415 PHE A C 1
ATOM 3066 O O . PHE A 1 415 ? -11.680 -2.442 20.018 1.00 90.81 415 PHE A O 1
ATOM 3073 N N . ARG A 1 416 ? -12.638 -0.422 20.142 1.00 92.06 416 ARG A N 1
ATOM 3074 C CA . ARG A 1 416 ? -13.241 -0.652 21.461 1.00 92.06 416 ARG A CA 1
ATOM 3075 C C . ARG A 1 416 ? -14.512 0.159 21.681 1.00 92.06 416 ARG A C 1
ATOM 3077 O O . ARG A 1 416 ? -14.589 1.305 21.239 1.00 92.06 416 ARG A O 1
ATOM 3084 N N . MET A 1 417 ? -15.457 -0.414 22.425 1.00 93.62 417 MET A N 1
ATOM 3085 C CA . MET A 1 417 ? -16.678 0.249 22.878 1.00 93.62 417 MET A CA 1
ATOM 3086 C C . MET A 1 417 ? -16.844 0.160 24.398 1.00 93.62 417 MET A C 1
ATOM 3088 O O . MET A 1 417 ? -16.698 -0.906 24.997 1.00 93.62 417 MET A O 1
ATOM 3092 N N . ASP A 1 418 ? -17.201 1.285 25.011 1.00 93.62 418 ASP A N 1
ATOM 3093 C CA . ASP A 1 418 ? -17.481 1.401 26.442 1.00 93.62 418 ASP A CA 1
ATOM 3094 C C . ASP A 1 418 ? -18.760 2.216 26.678 1.00 93.62 418 ASP A C 1
ATOM 3096 O O . ASP A 1 418 ? -19.064 3.137 25.922 1.00 93.62 418 ASP A O 1
ATOM 3100 N N . VAL A 1 419 ? -19.473 1.955 27.772 1.00 94.00 419 VAL A N 1
ATOM 3101 C CA . VAL A 1 419 ? -20.471 2.891 28.306 1.00 94.00 419 VAL A CA 1
ATOM 3102 C C . VAL A 1 419 ? -19.785 3.829 29.294 1.00 94.00 419 VAL A C 1
ATOM 3104 O O . VAL A 1 419 ? -19.217 3.401 30.306 1.00 94.00 419 VAL A O 1
ATOM 3107 N N . ASP A 1 420 ? -19.858 5.127 29.009 1.00 90.31 420 ASP A N 1
ATOM 3108 C CA . ASP A 1 420 ? -19.389 6.192 29.889 1.00 90.31 420 ASP A CA 1
ATOM 3109 C C . ASP A 1 420 ? -20.515 7.198 30.160 1.00 90.31 420 ASP A C 1
ATOM 3111 O O . ASP A 1 420 ? -20.883 8.020 29.317 1.00 90.31 420 ASP A O 1
ATOM 3115 N N . ARG A 1 421 ? -21.067 7.145 31.378 1.00 88.38 421 ARG A N 1
ATOM 3116 C CA . ARG A 1 421 ? -22.229 7.936 31.819 1.00 88.38 421 ARG A CA 1
ATOM 3117 C C . ARG A 1 421 ? -23.447 7.743 30.907 1.00 88.38 421 ARG A C 1
ATOM 3119 O O . ARG A 1 421 ? -24.173 6.774 31.070 1.00 88.38 421 ARG A O 1
ATOM 3126 N N . ARG A 1 422 ? -23.701 8.697 30.006 1.00 90.06 422 ARG A N 1
ATOM 3127 C CA . ARG A 1 422 ? -24.839 8.712 29.069 1.00 90.06 422 ARG A CA 1
ATOM 3128 C C . ARG A 1 422 ? -24.420 8.415 27.629 1.00 90.06 422 ARG A C 1
ATOM 3130 O O . ARG A 1 422 ? -25.264 8.460 26.739 1.00 90.06 422 ARG A O 1
ATOM 3137 N N . HIS A 1 423 ? -23.141 8.111 27.418 1.00 92.88 423 HIS A N 1
ATOM 3138 C CA . HIS A 1 423 ? -22.575 7.908 26.098 1.00 92.88 423 HIS A CA 1
ATOM 3139 C C . HIS A 1 423 ? -22.136 6.459 25.894 1.00 92.88 423 HIS A C 1
ATOM 3141 O O . HIS A 1 423 ? -21.550 5.844 26.787 1.00 92.88 423 HIS A O 1
ATOM 3147 N N . LEU A 1 424 ? -22.363 5.949 24.688 1.00 94.56 424 LEU A N 1
ATOM 3148 C CA . LEU A 1 424 ? -21.605 4.846 24.121 1.00 94.56 424 LEU A CA 1
ATOM 3149 C C . LEU A 1 424 ? -20.339 5.442 23.496 1.00 94.56 424 LEU A C 1
ATOM 3151 O O . LEU A 1 424 ? -20.413 6.083 22.448 1.00 94.56 424 LEU A O 1
ATOM 3155 N N . LEU A 1 425 ? -19.200 5.271 24.161 1.00 92.69 425 LEU A N 1
ATOM 3156 C CA . LEU A 1 425 ? -17.900 5.740 23.701 1.00 92.69 425 LEU A CA 1
ATOM 3157 C C . LEU A 1 425 ? -17.277 4.704 22.765 1.00 92.69 425 LEU A C 1
ATOM 3159 O O . LEU A 1 425 ? -16.894 3.619 23.199 1.00 92.69 425 LEU A O 1
ATOM 3163 N N . VAL A 1 426 ? -17.119 5.072 21.498 1.00 92.44 426 VAL A N 1
ATOM 3164 C CA . VAL A 1 426 ? -16.384 4.289 20.504 1.00 92.44 426 VAL A CA 1
ATOM 3165 C C . VAL A 1 426 ? -14.972 4.834 20.383 1.00 92.44 426 VAL A C 1
ATOM 3167 O O . VAL A 1 426 ? -14.775 6.027 20.142 1.00 92.44 426 VAL A O 1
ATOM 3170 N N . ARG A 1 427 ? -13.975 3.965 20.523 1.00 88.50 427 ARG A N 1
ATOM 3171 C CA . ARG A 1 427 ? -12.568 4.326 20.363 1.00 88.50 427 ARG A CA 1
ATOM 3172 C C . ARG A 1 427 ? -11.992 3.607 19.166 1.00 88.50 427 ARG A C 1
ATOM 3174 O O . ARG A 1 427 ? -12.128 2.390 19.066 1.00 88.50 427 ARG A O 1
ATOM 3181 N N . ASP A 1 428 ? -11.332 4.352 18.287 1.00 87.75 428 ASP A N 1
ATOM 3182 C CA . ASP A 1 428 ? -10.474 3.781 17.250 1.00 87.75 428 ASP A CA 1
ATOM 3183 C C . ASP A 1 428 ? -8.998 3.896 17.652 1.00 87.75 428 ASP A C 1
ATOM 3185 O O . ASP A 1 428 ? -8.583 4.876 18.274 1.00 87.75 428 ASP A O 1
ATOM 3189 N N . LEU A 1 429 ? -8.203 2.886 17.297 1.00 85.62 429 LEU A N 1
ATOM 3190 C CA . LEU A 1 429 ? -6.766 2.843 17.563 1.00 85.62 429 LEU A CA 1
ATOM 3191 C C . LEU A 1 429 ? -5.990 3.165 16.289 1.00 85.62 429 LEU A C 1
ATOM 3193 O O . LEU A 1 429 ? -5.996 2.380 15.337 1.00 85.62 429 LEU A O 1
ATOM 3197 N N . GLN A 1 430 ? -5.217 4.249 16.331 1.00 81.00 430 GLN A N 1
ATOM 3198 C CA . GLN A 1 430 ? -4.316 4.635 15.250 1.00 81.00 430 GLN A CA 1
ATOM 3199 C C . GLN A 1 430 ? -2.846 4.571 15.716 1.00 81.00 430 GLN A C 1
ATOM 3201 O O . GLN A 1 430 ? -2.452 5.274 16.646 1.00 81.00 430 GLN A O 1
ATOM 3206 N N . PRO A 1 431 ? -1.981 3.755 15.081 1.00 69.62 431 PRO A N 1
ATOM 3207 C CA . PRO A 1 431 ? -0.587 3.545 15.502 1.00 69.62 431 PRO A CA 1
ATOM 3208 C C . PRO A 1 431 ? 0.382 4.659 15.042 1.00 69.62 431 PRO A C 1
ATOM 3210 O O . PRO A 1 431 ? 1.593 4.440 14.950 1.00 69.62 431 PRO A O 1
ATOM 3213 N N . GLY A 1 432 ? -0.145 5.825 14.659 1.00 67.25 432 GLY A N 1
ATOM 3214 C CA . GLY A 1 432 ? 0.597 6.956 14.099 1.00 67.25 432 GLY A CA 1
ATOM 3215 C C . GLY A 1 432 ? 0.497 8.214 14.960 1.00 67.25 432 GLY A C 1
ATOM 3216 O O . GLY A 1 432 ? -0.286 8.277 15.898 1.00 67.25 432 GLY A O 1
ATOM 3217 N N . ARG A 1 433 ? 1.294 9.236 14.627 1.00 66.69 433 ARG A N 1
ATOM 3218 C CA . ARG A 1 433 ? 1.141 10.567 15.230 1.00 66.69 433 ARG A CA 1
ATOM 3219 C C . ARG A 1 433 ? -0.084 11.253 14.640 1.00 66.69 433 ARG A C 1
ATOM 3221 O O . ARG A 1 433 ? -0.245 11.231 13.423 1.00 66.69 433 ARG A O 1
ATOM 3228 N N . CYS A 1 434 ? -0.848 11.932 15.482 1.00 63.94 434 CYS A N 1
ATOM 3229 C CA . CYS A 1 434 ? -1.845 12.896 15.045 1.00 63.94 434 CYS A CA 1
ATOM 3230 C C . CYS A 1 434 ? -1.747 14.153 15.905 1.00 63.94 434 CYS A C 1
ATOM 3232 O O . CYS A 1 434 ? -1.495 14.041 17.109 1.00 63.94 434 CYS A O 1
ATOM 3234 N N . PRO A 1 435 ? -1.925 15.341 15.311 1.00 65.75 435 PRO A N 1
ATOM 3235 C CA . PRO A 1 435 ? -2.115 16.551 16.089 1.00 65.75 435 PRO A CA 1
ATOM 3236 C C . PRO A 1 435 ? -3.362 16.419 16.991 1.00 65.75 435 PRO A C 1
ATOM 3238 O O . PRO A 1 435 ? -4.386 15.876 16.549 1.00 65.75 435 PRO A O 1
ATOM 3241 N N . PRO A 1 436 ? -3.287 16.869 18.259 1.00 67.50 436 PRO A N 1
ATOM 3242 C CA . PRO A 1 436 ? -4.460 16.958 19.123 1.00 67.50 436 PRO A CA 1
ATOM 3243 C C . PRO A 1 436 ? -5.515 17.869 18.486 1.00 67.50 436 PRO A C 1
ATOM 3245 O O . PRO A 1 436 ? -5.177 18.786 17.740 1.00 67.50 436 PRO A O 1
ATOM 3248 N N . ARG A 1 437 ? -6.794 17.615 18.782 1.00 72.06 437 ARG A N 1
ATOM 3249 C CA . ARG A 1 437 ? -7.891 18.443 18.267 1.00 72.06 437 ARG A CA 1
ATOM 3250 C C . ARG A 1 437 ? -7.852 19.830 18.913 1.00 72.06 437 ARG A C 1
ATOM 3252 O O . ARG A 1 437 ? -7.904 19.929 20.138 1.00 72.06 437 ARG A O 1
ATOM 3259 N N . GLY A 1 438 ? -7.775 20.875 18.092 1.00 69.19 438 GLY A N 1
ATOM 3260 C CA . GLY A 1 438 ? -8.048 22.255 18.505 1.00 69.19 438 GLY A CA 1
ATOM 3261 C C . GLY A 1 438 ? -9.534 22.612 18.369 1.00 69.19 438 GLY A C 1
ATOM 3262 O O . GLY A 1 438 ? -10.399 21.743 18.411 1.00 69.19 438 GLY A O 1
ATOM 3263 N N . ALA A 1 439 ? -9.834 23.892 18.133 1.00 66.94 439 ALA A N 1
ATOM 3264 C CA . ALA A 1 439 ? -11.175 24.363 17.749 1.00 66.94 439 ALA A CA 1
ATOM 3265 C C . ALA A 1 439 ? -11.479 24.178 16.242 1.00 66.94 439 ALA A C 1
ATOM 3267 O O . ALA A 1 439 ? -12.406 24.780 15.706 1.00 66.94 439 ALA A O 1
ATOM 3268 N N . GLU A 1 440 ? -10.664 23.385 15.551 1.00 77.69 440 GLU A N 1
ATOM 3269 C CA . GLU A 1 440 ? -10.739 23.152 14.110 1.00 77.69 440 GLU A CA 1
ATOM 3270 C C . GLU A 1 440 ? -11.923 22.252 13.718 1.00 77.69 440 GLU A C 1
ATOM 3272 O O . GLU A 1 440 ? -12.401 21.417 14.499 1.00 77.69 440 GLU A O 1
ATOM 3277 N N . ALA A 1 441 ? -12.399 22.430 12.484 1.00 85.00 441 ALA A N 1
ATOM 3278 C CA . ALA A 1 441 ? -13.439 21.597 11.893 1.00 85.00 441 ALA A CA 1
ATOM 3279 C C . ALA A 1 441 ? -12.940 20.152 11.661 1.00 85.00 441 ALA A C 1
ATOM 3281 O O . ALA A 1 441 ? -11.730 19.934 11.552 1.00 85.00 441 ALA A O 1
ATOM 3282 N N . PRO A 1 442 ? -13.846 19.156 11.563 1.00 90.31 442 PRO A N 1
ATOM 3283 C CA . PRO A 1 442 ? -13.464 17.787 11.226 1.00 90.31 442 PRO A CA 1
ATOM 3284 C C . PRO A 1 442 ? -12.682 17.716 9.909 1.00 90.31 442 PRO A C 1
ATOM 3286 O O . PRO A 1 442 ? -13.094 18.303 8.907 1.00 90.31 442 PRO A O 1
ATOM 3289 N N . LEU A 1 443 ? -11.585 16.961 9.907 1.00 88.62 443 LEU A N 1
ATOM 3290 C CA . LEU A 1 443 ? -10.688 16.786 8.768 1.00 88.62 443 LEU A CA 1
ATOM 3291 C C . LEU A 1 443 ? -10.898 15.391 8.166 1.00 88.62 443 LEU A C 1
ATOM 3293 O O . LEU A 1 443 ? -10.723 14.393 8.873 1.00 88.62 443 LEU A O 1
ATOM 3297 N N . PRO A 1 444 ? -11.228 15.265 6.872 1.00 90.12 444 PRO A N 1
ATOM 3298 C CA . PRO A 1 444 ? -11.610 13.982 6.293 1.00 90.12 444 PRO A CA 1
ATOM 3299 C C . PRO A 1 444 ? -10.492 12.930 6.378 1.00 90.12 444 PRO A C 1
ATOM 3301 O O . PRO A 1 444 ? -10.768 11.759 6.629 1.00 90.12 444 PRO A O 1
ATOM 3304 N N . GLU A 1 445 ? -9.220 13.313 6.237 1.00 85.12 445 GLU A N 1
ATOM 3305 C CA . GLU A 1 445 ? -8.093 12.371 6.272 1.00 85.12 445 GLU A CA 1
ATOM 3306 C C . GLU A 1 445 ? -7.814 11.794 7.668 1.00 85.12 445 GLU A C 1
ATOM 3308 O O . GLU A 1 445 ? -7.256 10.700 7.784 1.00 85.12 445 GLU A O 1
ATOM 3313 N N . HIS A 1 446 ? -8.189 12.520 8.722 1.00 85.31 446 HIS A N 1
ATOM 3314 C CA . HIS A 1 446 ? -7.918 12.147 10.111 1.00 85.31 446 HIS A CA 1
ATOM 3315 C C . HIS A 1 446 ? -9.147 11.579 10.817 1.00 85.31 446 HIS A C 1
ATOM 3317 O O . HIS A 1 446 ? -9.027 10.667 11.635 1.00 85.31 446 HIS A O 1
ATOM 3323 N N . ASP A 1 447 ? -10.324 12.107 10.493 1.00 90.50 447 ASP A N 1
ATOM 3324 C CA . ASP A 1 447 ? -11.539 11.899 11.269 1.00 90.50 447 ASP A CA 1
ATOM 3325 C C . ASP A 1 447 ? -12.522 10.917 10.604 1.00 90.50 447 ASP A C 1
ATOM 3327 O O . ASP A 1 447 ? -13.438 10.425 11.263 1.00 90.50 447 ASP A O 1
ATOM 3331 N N . LEU A 1 448 ? -12.320 10.542 9.332 1.00 92.56 448 LEU A N 1
ATOM 3332 C CA . LEU A 1 448 ? -13.172 9.551 8.658 1.00 92.56 448 LEU A CA 1
ATOM 3333 C C . LEU A 1 448 ? -13.230 8.194 9.392 1.00 92.56 448 LEU A C 1
ATOM 3335 O O . LEU A 1 448 ? -14.338 7.680 9.554 1.00 92.56 448 LEU A O 1
ATOM 3339 N N . PRO A 1 449 ? -12.122 7.592 9.879 1.00 90.69 449 PRO A N 1
ATOM 3340 C CA . PRO A 1 449 ? -12.187 6.282 10.536 1.00 90.69 449 PRO A CA 1
ATOM 3341 C C . PRO A 1 449 ? -13.038 6.288 11.807 1.00 90.69 449 PRO A C 1
ATOM 3343 O O . PRO A 1 449 ? -13.886 5.414 11.992 1.00 90.69 449 PRO A O 1
ATOM 3346 N N . VAL A 1 450 ? -12.865 7.310 12.649 1.00 90.56 450 VAL A N 1
ATOM 3347 C CA . VAL A 1 450 ? -13.641 7.474 13.885 1.00 90.56 450 VAL A CA 1
ATOM 3348 C C . VAL A 1 450 ? -15.095 7.838 13.598 1.00 90.56 450 VAL A C 1
ATOM 3350 O O . VAL A 1 450 ? -15.989 7.345 14.286 1.00 90.56 450 VAL A O 1
ATOM 3353 N N . ALA A 1 451 ? -15.362 8.600 12.533 1.00 94.19 451 ALA A N 1
ATOM 3354 C CA . ALA A 1 451 ? -16.725 8.847 12.081 1.00 94.19 451 ALA A CA 1
ATOM 3355 C C . ALA A 1 451 ? -17.426 7.551 11.659 1.00 94.19 451 ALA A C 1
ATOM 3357 O O . ALA A 1 451 ? -18.563 7.321 12.062 1.00 94.19 451 ALA A O 1
ATOM 3358 N N . MET A 1 452 ? -16.755 6.685 10.888 1.00 94.81 452 MET A N 1
ATOM 3359 C CA . MET A 1 452 ? -17.333 5.411 10.443 1.00 94.81 452 MET A CA 1
ATOM 3360 C C . MET A 1 452 ? -17.638 4.495 11.630 1.00 94.81 452 MET A C 1
ATOM 3362 O O . MET A 1 452 ? -18.725 3.925 11.695 1.00 94.81 452 MET A O 1
ATOM 3366 N N . ALA A 1 453 ? -16.719 4.406 12.594 1.00 92.12 453 ALA A N 1
ATOM 3367 C CA . ALA A 1 453 ? -16.919 3.626 13.811 1.00 92.12 453 ALA A CA 1
ATOM 3368 C C . ALA A 1 453 ? -18.099 4.157 14.651 1.00 92.12 453 ALA A C 1
ATOM 3370 O O . ALA A 1 453 ? -18.959 3.385 15.072 1.00 92.12 453 ALA A O 1
ATOM 3371 N N . GLY A 1 454 ? -18.192 5.477 14.846 1.00 93.69 454 GLY A N 1
ATOM 3372 C CA . GLY A 1 454 ? -19.304 6.092 15.574 1.00 93.69 454 GLY A CA 1
ATOM 3373 C C . GLY A 1 454 ? -20.653 5.954 14.854 1.00 93.69 454 GLY A C 1
ATOM 3374 O O . GLY A 1 454 ? -21.665 5.666 15.491 1.00 93.69 454 GLY A O 1
ATOM 3375 N N . LEU A 1 455 ? -20.683 6.105 13.524 1.00 94.12 455 LEU A N 1
ATOM 3376 C CA . LEU A 1 455 ? -21.895 5.918 12.717 1.00 94.12 455 LEU A CA 1
ATOM 3377 C C . LEU A 1 455 ? -22.385 4.468 12.776 1.00 94.12 455 LEU A C 1
ATOM 3379 O O . LEU A 1 455 ? -23.583 4.245 12.944 1.00 94.12 455 LEU A O 1
ATOM 3383 N N . ALA A 1 456 ? -21.474 3.495 12.705 1.00 91.12 456 ALA A N 1
ATOM 3384 C CA . ALA A 1 456 ? -21.802 2.081 12.867 1.00 91.12 456 ALA A CA 1
ATOM 3385 C C . ALA A 1 456 ? -22.379 1.776 14.263 1.00 91.12 456 ALA A C 1
ATOM 3387 O O . ALA A 1 456 ? -23.321 0.996 14.393 1.00 91.12 456 ALA A O 1
ATOM 3388 N N . ALA A 1 457 ? -21.883 2.450 15.304 1.00 92.31 457 ALA A N 1
ATOM 3389 C CA . ALA A 1 457 ? -22.349 2.265 16.675 1.00 92.31 457 ALA A CA 1
ATOM 3390 C C . ALA A 1 457 ? -23.691 2.953 16.999 1.00 92.31 457 ALA A C 1
ATOM 3392 O O . ALA A 1 457 ? -24.269 2.668 18.051 1.00 92.31 457 ALA A O 1
ATOM 3393 N N . LYS A 1 458 ? -24.237 3.821 16.125 1.00 91.44 458 LYS A N 1
ATOM 3394 C CA . LYS A 1 458 ? -25.505 4.542 16.385 1.00 91.44 458 LYS A CA 1
ATOM 3395 C C . LYS A 1 458 ? -26.667 3.602 16.713 1.00 91.44 458 LYS A C 1
ATOM 3397 O O . LYS A 1 458 ? -27.433 3.879 17.634 1.00 91.44 458 LYS A O 1
ATOM 3402 N N . HIS A 1 459 ? -26.790 2.479 16.002 1.00 86.69 459 HIS A N 1
ATOM 3403 C CA . HIS A 1 459 ? -27.858 1.509 16.267 1.00 86.69 459 HIS A CA 1
ATOM 3404 C C . HIS A 1 459 ? -27.724 0.879 17.662 1.00 86.69 459 HIS A C 1
ATOM 3406 O O . HIS A 1 459 ? -28.700 0.780 18.407 1.00 86.69 459 HIS A O 1
ATOM 3412 N N . ARG A 1 460 ? -26.494 0.523 18.048 1.00 88.94 460 ARG A N 1
ATOM 3413 C CA . ARG A 1 460 ? -26.186 -0.029 19.370 1.00 88.94 460 ARG A CA 1
ATOM 3414 C C . ARG A 1 460 ? -26.465 0.988 20.475 1.00 88.94 460 ARG A C 1
ATOM 3416 O O . ARG A 1 460 ? -27.136 0.644 21.444 1.00 88.94 460 ARG A O 1
ATOM 3423 N N . ALA A 1 461 ? -26.038 2.237 20.304 1.00 90.25 461 ALA A N 1
ATOM 3424 C CA . ALA A 1 461 ? -26.322 3.316 21.249 1.00 90.25 461 ALA A CA 1
ATOM 3425 C C . ALA A 1 461 ? -27.832 3.506 21.456 1.00 90.25 461 ALA A C 1
ATOM 3427 O O . ALA A 1 461 ? -28.293 3.534 22.596 1.00 90.25 461 ALA A O 1
ATOM 3428 N N . ALA A 1 462 ? -28.612 3.518 20.368 1.00 91.06 462 ALA A N 1
ATOM 3429 C CA . ALA A 1 462 ? -30.068 3.609 20.432 1.00 91.06 462 ALA A CA 1
ATOM 3430 C C . ALA A 1 462 ? -30.694 2.438 21.208 1.00 91.06 462 ALA A C 1
ATOM 3432 O O . ALA A 1 462 ? -31.556 2.664 22.055 1.00 91.06 462 ALA A O 1
ATOM 3433 N N . SER A 1 463 ? -30.224 1.203 20.987 1.00 91.00 463 SER A N 1
ATOM 3434 C CA . SER A 1 463 ? -30.713 0.021 21.719 1.00 91.00 463 SER A CA 1
ATOM 3435 C C . SER A 1 463 ? -30.442 0.074 23.229 1.00 91.00 463 SER A C 1
ATOM 3437 O O . SER A 1 463 ? -31.179 -0.525 24.007 1.00 91.00 463 SER A O 1
ATOM 3439 N N . LEU A 1 464 ? -29.407 0.812 23.642 1.00 91.88 464 LEU A N 1
ATOM 3440 C CA . LEU A 1 464 ? -29.012 1.000 25.039 1.00 91.88 464 LEU A CA 1
ATOM 3441 C C . LEU A 1 464 ? -29.580 2.290 25.657 1.00 91.88 464 LEU A C 1
ATOM 3443 O O . LEU A 1 464 ? -29.347 2.550 26.835 1.00 91.88 464 LEU A O 1
ATOM 3447 N N . GLY A 1 465 ? -30.298 3.117 24.887 1.00 93.50 465 GLY A N 1
ATOM 3448 C CA . GLY A 1 465 ? -30.767 4.431 25.339 1.00 93.50 465 GLY A CA 1
ATOM 3449 C C . GLY A 1 465 ? -29.639 5.440 25.597 1.00 93.50 465 GLY A C 1
ATOM 3450 O O . GLY A 1 465 ? -29.783 6.319 26.446 1.00 93.50 465 GLY A O 1
ATOM 3451 N N . LEU A 1 466 ? -28.512 5.305 24.893 1.00 94.12 466 LEU A N 1
ATOM 3452 C CA . LEU A 1 466 ? -27.317 6.144 25.026 1.00 94.12 466 LEU A CA 1
ATOM 3453 C C . LEU A 1 466 ? -27.121 7.031 23.790 1.00 94.12 466 LEU A C 1
ATOM 3455 O O . LEU A 1 466 ? -27.592 6.718 22.696 1.00 94.12 466 LEU A O 1
ATOM 3459 N N . THR A 1 467 ? -26.371 8.121 23.945 1.00 93.19 467 THR A N 1
ATOM 3460 C CA . THR A 1 467 ? -25.869 8.917 22.814 1.00 93.19 467 THR A CA 1
ATOM 3461 C C . THR A 1 467 ? -24.496 8.410 22.374 1.00 93.19 467 THR A C 1
ATOM 3463 O O . THR A 1 467 ? -23.764 7.817 23.160 1.00 93.19 467 THR A O 1
ATOM 3466 N N . VAL A 1 468 ? -24.118 8.603 21.110 1.00 92.38 468 VAL A N 1
ATOM 3467 C CA . VAL A 1 468 ? -22.777 8.207 20.650 1.00 92.38 468 VAL A CA 1
ATOM 3468 C C . VAL A 1 468 ? -21.766 9.285 21.026 1.00 92.38 468 VAL A C 1
ATOM 3470 O O . VAL A 1 468 ? -21.988 10.463 20.760 1.00 92.38 468 VAL A O 1
ATOM 3473 N N . ALA A 1 469 ? -20.647 8.860 21.599 1.00 90.19 469 ALA A N 1
ATOM 3474 C CA . ALA A 1 469 ? -19.408 9.619 21.670 1.00 90.19 469 ALA A CA 1
ATOM 3475 C C . ALA A 1 469 ? -18.336 8.843 20.899 1.00 90.19 469 ALA A C 1
ATOM 3477 O O . ALA A 1 469 ? -18.310 7.612 20.936 1.00 90.19 469 ALA A O 1
ATOM 3478 N N . ALA A 1 470 ? -17.432 9.535 20.215 1.00 85.31 470 ALA A N 1
ATOM 3479 C CA . ALA A 1 470 ? -16.366 8.874 19.471 1.00 85.31 470 ALA A CA 1
ATOM 3480 C C . ALA A 1 470 ? -15.016 9.531 19.751 1.00 85.31 470 ALA A C 1
ATOM 3482 O O . ALA A 1 470 ? -14.933 10.735 19.975 1.00 85.31 470 ALA A O 1
ATOM 3483 N N . ALA A 1 471 ? -13.943 8.752 19.757 1.00 80.50 471 ALA A N 1
ATOM 3484 C CA . ALA A 1 471 ? -12.596 9.279 19.911 1.00 80.50 471 ALA A CA 1
ATOM 3485 C C . ALA A 1 471 ? -11.587 8.442 19.129 1.00 80.50 471 ALA A C 1
ATOM 3487 O O . ALA A 1 471 ? -11.659 7.214 19.114 1.00 80.50 471 ALA A O 1
ATOM 3488 N N . THR A 1 472 ? -10.598 9.100 18.533 1.00 76.31 472 THR A N 1
ATOM 3489 C CA . THR A 1 472 ? -9.401 8.404 18.052 1.00 76.31 472 THR A CA 1
ATOM 3490 C C . THR A 1 472 ? -8.323 8.478 19.118 1.00 76.31 472 THR A C 1
ATOM 3492 O O . THR A 1 472 ? -7.924 9.571 19.532 1.00 76.31 472 THR A O 1
ATOM 3495 N N . SER A 1 473 ? -7.832 7.317 19.539 1.00 71.62 473 SER A N 1
ATOM 3496 C CA . SER A 1 473 ? -6.705 7.185 20.454 1.00 71.62 473 SER A CA 1
ATOM 3497 C C . SER A 1 473 ? -5.443 6.837 19.661 1.00 71.62 473 SER A C 1
ATOM 3499 O O . SER A 1 473 ? -5.410 5.870 18.892 1.00 71.62 473 SER A O 1
ATOM 3501 N N . TYR A 1 474 ? -4.387 7.630 19.848 1.00 68.19 474 TYR A N 1
ATOM 3502 C CA . TYR A 1 474 ? -3.132 7.478 19.117 1.00 68.19 474 TYR A CA 1
ATOM 3503 C C . TYR A 1 474 ? -2.060 6.826 19.982 1.00 68.19 474 TYR A C 1
ATOM 3505 O O . TYR A 1 474 ? -1.644 7.366 21.009 1.00 68.19 474 TYR A O 1
ATOM 3513 N N . ALA A 1 475 ? -1.558 5.677 19.537 1.00 59.25 475 ALA A N 1
ATOM 3514 C CA . ALA A 1 475 ? -0.458 5.008 20.216 1.00 59.25 475 ALA A CA 1
ATOM 3515 C C . ALA A 1 475 ? 0.908 5.456 19.668 1.00 59.25 475 ALA A C 1
ATOM 3517 O O . ALA A 1 475 ? 1.092 5.616 18.461 1.00 59.25 475 ALA A O 1
ATOM 3518 N N . GLY A 1 476 ? 1.899 5.603 20.557 1.00 54.81 476 GLY A N 1
ATOM 3519 C CA . GLY A 1 476 ? 3.294 5.886 20.182 1.00 54.81 476 GLY A CA 1
ATOM 3520 C C . GLY A 1 476 ? 3.740 7.352 20.287 1.00 54.81 476 GLY A C 1
ATOM 3521 O O . GLY A 1 476 ? 4.802 7.703 19.764 1.00 54.81 476 GLY A O 1
ATOM 3522 N N . VAL A 1 477 ? 2.976 8.207 20.975 1.00 53.91 477 VAL A N 1
ATOM 3523 C CA . VAL A 1 477 ? 3.373 9.579 21.342 1.00 53.91 477 VAL A CA 1
ATOM 3524 C C . VAL A 1 477 ? 3.545 9.654 22.862 1.00 53.91 477 VAL A C 1
ATOM 3526 O O . VAL A 1 477 ? 2.731 9.113 23.600 1.00 53.91 477 VAL A O 1
ATOM 3529 N N . GLN A 1 478 ? 4.617 10.299 23.342 1.00 53.50 478 GLN A N 1
ATOM 3530 C CA . GLN A 1 478 ? 4.887 10.466 24.784 1.00 53.50 478 GLN A CA 1
ATOM 3531 C C . GLN A 1 478 ? 3.859 11.364 25.498 1.00 53.50 478 GLN A C 1
ATOM 3533 O O . GLN A 1 478 ? 3.807 11.370 26.723 1.00 53.50 478 GLN A O 1
ATOM 3538 N N . VAL A 1 479 ? 3.052 12.113 24.744 1.00 54.78 479 VAL A N 1
ATOM 3539 C CA . VAL A 1 479 ? 2.039 13.040 25.257 1.00 54.78 479 VAL A CA 1
ATOM 3540 C C . VAL A 1 479 ? 0.650 12.443 24.999 1.00 54.78 479 VAL A C 1
ATOM 3542 O O . VAL A 1 479 ? 0.430 11.930 23.895 1.00 54.78 479 VAL A O 1
ATOM 3545 N N . PRO A 1 480 ? -0.286 12.498 25.970 1.00 53.94 480 PRO A N 1
ATOM 3546 C CA . PRO A 1 480 ? -1.680 12.141 25.737 1.00 53.94 480 PRO A CA 1
ATOM 3547 C C . PRO A 1 480 ? -2.214 12.948 24.553 1.00 53.94 480 PRO A C 1
ATOM 3549 O O . PRO A 1 480 ? -2.285 14.173 24.609 1.00 53.94 480 PRO A O 1
ATOM 3552 N N . SER A 1 481 ? -2.536 12.269 23.457 1.00 64.12 481 SER A N 1
ATOM 3553 C CA . SER A 1 481 ? -3.183 12.886 22.303 1.00 64.12 481 SER A CA 1
ATOM 3554 C C . SER A 1 481 ? -4.335 11.985 21.907 1.00 64.12 481 SER A C 1
ATOM 3556 O O . SER A 1 481 ? -4.168 10.936 21.291 1.00 64.12 481 SER A O 1
ATOM 3558 N N . GLU A 1 482 ? -5.519 12.374 22.353 1.00 75.19 482 GLU A N 1
ATOM 3559 C CA . GLU A 1 482 ? -6.763 11.863 21.805 1.00 75.19 482 GLU A CA 1
ATOM 3560 C C . GLU A 1 482 ? -7.340 12.942 20.903 1.00 75.19 482 GLU A C 1
ATOM 3562 O O . GLU A 1 482 ? -7.118 14.139 21.115 1.00 75.19 482 GLU A O 1
ATOM 3567 N N . ARG A 1 483 ? -8.085 12.512 19.890 1.00 82.50 483 ARG A N 1
ATOM 3568 C CA . ARG A 1 483 ? -8.896 13.397 19.058 1.00 82.50 483 ARG A CA 1
ATOM 3569 C C . ARG A 1 483 ? -10.366 13.082 19.359 1.00 82.50 483 ARG A C 1
ATOM 3571 O O . ARG A 1 483 ? -10.914 12.164 18.745 1.00 82.50 483 ARG A O 1
ATOM 3578 N N . PRO A 1 484 ? -10.955 13.723 20.389 1.00 87.25 484 PRO A N 1
ATOM 3579 C CA . PRO A 1 484 ? -12.261 13.339 20.903 1.00 87.25 484 PRO A CA 1
ATOM 3580 C C . PRO A 1 484 ? -13.409 14.117 20.245 1.00 87.25 484 PRO A C 1
ATOM 3582 O O . PRO A 1 484 ? -13.276 15.295 19.911 1.00 87.25 484 PRO A O 1
ATOM 3585 N N . TYR A 1 485 ? -14.554 13.448 20.148 1.00 89.50 485 TYR A N 1
ATOM 3586 C CA . TYR A 1 485 ? -15.869 13.958 19.764 1.00 89.50 485 TYR A CA 1
ATOM 3587 C C . TYR A 1 485 ? -16.896 13.448 20.785 1.00 89.50 485 TYR A C 1
ATOM 3589 O O . TYR A 1 485 ? -17.657 12.514 20.518 1.00 89.50 485 TYR A O 1
ATOM 3597 N N . LEU A 1 486 ? -16.822 13.972 22.014 1.00 87.19 486 LEU A N 1
ATOM 3598 C CA . LEU A 1 486 ? -17.623 13.473 23.141 1.00 87.19 486 LEU A CA 1
ATOM 3599 C C . LEU A 1 486 ? -19.038 14.050 23.126 1.00 87.19 486 LEU A C 1
ATOM 3601 O O . LEU A 1 486 ? -20.010 13.300 23.148 1.00 87.19 486 LEU A O 1
ATOM 3605 N N . ASP A 1 487 ? -19.126 15.376 23.044 1.00 86.62 487 ASP A N 1
ATOM 3606 C CA . ASP A 1 487 ? -20.387 16.118 23.128 1.00 86.62 487 ASP A CA 1
ATOM 3607 C C . ASP A 1 487 ? -20.851 16.648 21.760 1.00 86.62 487 ASP A C 1
ATOM 3609 O O . ASP A 1 487 ? -21.966 17.143 21.621 1.00 86.62 487 ASP A O 1
ATOM 3613 N N . ASP A 1 488 ? -20.010 16.531 20.732 1.00 89.50 488 ASP A N 1
ATOM 3614 C CA . ASP A 1 488 ? -20.206 17.113 19.403 1.00 89.50 488 ASP A CA 1
ATOM 3615 C C . ASP A 1 488 ? -20.073 16.085 18.268 1.00 89.50 488 ASP A C 1
ATOM 3617 O O . ASP A 1 488 ? -19.806 16.438 17.119 1.00 89.50 488 ASP A O 1
ATOM 3621 N N . PHE A 1 489 ? -20.304 14.800 18.561 1.00 92.38 489 PHE A N 1
ATOM 3622 C CA . PHE A 1 489 ? -20.243 13.732 17.560 1.00 92.38 489 PHE A CA 1
ATOM 3623 C C . PHE A 1 489 ? -21.150 13.984 16.345 1.00 92.38 489 PHE A C 1
ATOM 3625 O O . PHE A 1 489 ? -20.789 13.630 15.226 1.00 92.38 489 PHE A O 1
ATOM 3632 N N . GLU A 1 490 ? -22.297 14.645 16.518 1.00 93.00 490 GLU A N 1
ATOM 3633 C CA . GLU A 1 490 ? -23.183 14.965 15.390 1.00 93.00 490 GLU A CA 1
ATOM 3634 C C . GLU A 1 490 ? -22.552 15.947 14.384 1.00 93.00 490 GLU A C 1
ATOM 3636 O O . GLU A 1 490 ? -22.866 15.880 13.196 1.00 93.00 490 GLU A O 1
ATOM 3641 N N . VAL A 1 491 ? -21.601 16.792 14.807 1.00 93.44 491 VAL A N 1
ATOM 3642 C CA . VAL A 1 491 ? -20.814 17.638 13.890 1.00 93.44 491 VAL A CA 1
ATOM 3643 C C . VAL A 1 491 ? -19.931 16.764 13.000 1.00 93.44 491 VAL A C 1
ATOM 3645 O O . VAL A 1 491 ? -19.908 16.936 11.780 1.00 93.44 491 VAL A O 1
ATOM 3648 N N . LEU A 1 492 ? -19.251 15.780 13.596 1.00 93.62 492 LEU A N 1
ATOM 3649 C CA . LEU A 1 492 ? -18.448 14.807 12.859 1.00 93.62 492 LEU A CA 1
ATOM 3650 C C . LEU A 1 492 ? -19.313 13.938 11.939 1.00 93.62 492 LEU A C 1
ATOM 3652 O O . LEU A 1 492 ? -18.955 13.727 10.784 1.00 93.62 492 LEU A O 1
ATOM 3656 N N . ALA A 1 493 ? -20.457 13.456 12.426 1.00 94.56 493 ALA A N 1
ATOM 3657 C CA . ALA A 1 493 ? -21.388 12.654 11.641 1.00 94.56 493 ALA A CA 1
ATOM 3658 C C . ALA A 1 493 ? -21.905 13.433 10.419 1.00 94.56 493 ALA A C 1
ATOM 3660 O O . ALA A 1 493 ? -21.940 12.888 9.316 1.00 94.56 493 ALA A O 1
ATOM 3661 N N . GLY A 1 494 ? -22.245 14.715 10.596 1.00 94.94 494 GLY A N 1
ATOM 3662 C CA . GLY A 1 494 ? -22.650 15.605 9.510 1.00 94.94 494 GLY A CA 1
ATOM 3663 C C . GLY A 1 494 ? -21.543 15.831 8.477 1.00 94.94 494 GLY A C 1
ATOM 3664 O O . GLY A 1 494 ? -21.800 15.733 7.277 1.00 94.94 494 GLY A O 1
ATOM 3665 N N . ALA A 1 495 ? -20.304 16.068 8.919 1.00 95.00 495 ALA A N 1
ATOM 3666 C CA . ALA A 1 495 ? -19.155 16.208 8.022 1.00 95.00 495 ALA A CA 1
ATOM 3667 C C . ALA A 1 495 ? -18.873 14.906 7.250 1.00 95.00 495 ALA A C 1
ATOM 3669 O O . ALA A 1 495 ? -18.746 14.916 6.026 1.00 95.00 495 ALA A O 1
ATOM 3670 N N . ALA A 1 496 ? -18.879 13.764 7.941 1.00 95.25 496 ALA A N 1
ATOM 3671 C CA . ALA A 1 496 ? -18.672 12.456 7.330 1.00 95.25 496 ALA A CA 1
ATOM 3672 C C . ALA A 1 496 ? -19.741 12.108 6.293 1.00 95.25 496 ALA A C 1
ATOM 3674 O O . ALA A 1 496 ? -19.420 11.547 5.248 1.00 95.25 496 ALA A O 1
ATOM 3675 N N . GLN A 1 497 ? -20.993 12.495 6.536 1.00 95.38 497 GLN A N 1
ATOM 3676 C CA . GLN A 1 497 ? -22.078 12.329 5.576 1.00 95.38 497 GLN A CA 1
ATOM 3677 C C . GLN A 1 497 ? -21.813 13.097 4.268 1.00 95.38 497 GLN A C 1
ATOM 3679 O O . GLN A 1 497 ? -22.056 12.563 3.184 1.00 95.38 497 GLN A O 1
ATOM 3684 N N . GLN A 1 498 ? -21.265 14.314 4.350 1.00 94.56 498 GLN A N 1
ATOM 3685 C CA . GLN A 1 498 ? -20.878 15.101 3.172 1.00 94.56 498 GLN A CA 1
ATOM 3686 C C . GLN A 1 498 ? -19.700 14.460 2.428 1.00 94.56 498 GLN A C 1
ATOM 3688 O O . GLN A 1 498 ? -19.711 14.377 1.199 1.00 94.56 498 GLN A O 1
ATOM 3693 N N . TRP A 1 499 ? -18.700 13.953 3.158 1.00 95.94 499 TRP A N 1
ATOM 3694 C CA . TRP A 1 499 ? -17.572 13.238 2.558 1.00 95.94 499 TRP A CA 1
ATOM 3695 C C . TRP A 1 499 ? -18.052 11.991 1.808 1.00 95.94 499 TRP A C 1
ATOM 3697 O O . TRP A 1 499 ? -17.722 11.811 0.637 1.00 95.94 499 TRP A O 1
ATOM 3707 N N . LEU A 1 500 ? -18.888 11.166 2.445 1.00 95.88 500 LEU A N 1
ATOM 3708 C CA . LEU A 1 500 ? -19.461 9.963 1.840 1.00 95.88 500 LEU A CA 1
ATOM 3709 C C . LEU A 1 500 ? -20.299 10.272 0.600 1.00 95.88 500 LEU A C 1
ATOM 3711 O O . LEU A 1 500 ? -20.251 9.508 -0.359 1.00 95.88 500 LEU A O 1
ATOM 3715 N N . GLU A 1 501 ? -21.028 11.387 0.575 1.00 95.75 501 GLU A N 1
ATOM 3716 C CA . GLU A 1 501 ? -21.775 11.804 -0.610 1.00 95.75 501 GLU A CA 1
ATOM 3717 C C . GLU A 1 501 ? -20.849 12.095 -1.802 1.00 95.75 501 GLU A C 1
ATOM 3719 O O . GLU A 1 501 ? -21.123 11.651 -2.919 1.00 95.75 501 GLU A O 1
ATOM 3724 N N . VAL A 1 502 ? -19.730 12.792 -1.578 1.00 95.69 502 VAL A N 1
ATOM 3725 C CA . VAL A 1 502 ? -18.727 13.045 -2.626 1.00 95.69 502 VAL A CA 1
ATOM 3726 C C . VAL A 1 502 ? -18.106 11.734 -3.112 1.00 95.69 502 VAL A C 1
ATOM 3728 O O . VAL A 1 502 ? -18.048 11.494 -4.319 1.00 95.69 502 VAL A O 1
ATOM 3731 N N . LEU A 1 503 ? -17.680 10.865 -2.192 1.00 95.75 503 LEU A N 1
ATOM 3732 C CA . LEU A 1 503 ? -17.060 9.579 -2.529 1.00 95.75 503 LEU A CA 1
ATOM 3733 C C . LEU A 1 503 ? -18.041 8.639 -3.249 1.00 95.75 503 LEU A C 1
ATOM 3735 O O . LEU A 1 503 ? -17.681 8.010 -4.243 1.00 95.75 503 LEU A O 1
ATOM 3739 N N . GLY A 1 504 ? -19.296 8.588 -2.800 1.00 95.19 504 GLY A N 1
ATOM 3740 C CA . GLY A 1 504 ? -20.367 7.825 -3.437 1.00 95.19 504 GLY A CA 1
ATOM 3741 C C . GLY A 1 504 ? -20.646 8.306 -4.858 1.00 95.19 504 GLY A C 1
ATOM 3742 O O . GLY A 1 504 ? -20.753 7.484 -5.768 1.00 95.19 504 GLY A O 1
ATOM 3743 N N . LYS A 1 505 ? -20.675 9.628 -5.080 1.00 94.12 505 LYS A N 1
ATOM 3744 C CA . LYS A 1 505 ? -20.806 10.219 -6.419 1.00 94.12 505 LYS A CA 1
ATOM 3745 C C . LYS A 1 505 ? -19.639 9.839 -7.332 1.00 94.12 505 LYS A C 1
ATOM 3747 O O . LYS A 1 505 ? -19.899 9.465 -8.468 1.00 94.12 505 LYS A O 1
ATOM 3752 N N . LEU A 1 506 ? -18.390 9.866 -6.850 1.00 93.44 506 LEU A N 1
ATOM 3753 C CA . LEU A 1 506 ? -17.227 9.425 -7.639 1.00 93.44 506 LEU A CA 1
ATOM 3754 C C . LEU A 1 506 ? -17.359 7.964 -8.092 1.00 93.44 506 LEU A C 1
ATOM 3756 O O . LEU A 1 506 ? -17.092 7.655 -9.252 1.00 93.44 506 LEU A O 1
ATOM 3760 N N . LEU A 1 507 ? -17.800 7.072 -7.199 1.00 93.25 507 LEU A N 1
ATOM 3761 C CA . LEU A 1 507 ? -18.023 5.662 -7.532 1.00 93.25 507 LEU A CA 1
ATOM 3762 C C . LEU A 1 507 ? -19.170 5.491 -8.537 1.00 93.25 507 LEU A C 1
ATOM 3764 O O . LEU A 1 507 ? -19.016 4.773 -9.521 1.00 93.25 507 LEU A O 1
ATOM 3768 N N . GLN A 1 508 ? -20.296 6.179 -8.325 1.00 90.50 508 GLN A N 1
ATOM 3769 C CA . GLN A 1 508 ? -21.466 6.126 -9.209 1.00 90.50 508 GLN A CA 1
ATOM 3770 C C . GLN A 1 508 ? -21.144 6.635 -10.622 1.00 90.50 508 GLN A C 1
ATOM 3772 O O . GLN A 1 508 ? -21.581 6.031 -11.598 1.00 90.50 508 GLN A O 1
ATOM 3777 N N . THR A 1 509 ? -20.349 7.703 -10.748 1.00 89.06 509 THR A N 1
ATOM 3778 C CA . THR A 1 509 ? -19.921 8.245 -12.050 1.00 89.06 509 THR A CA 1
ATOM 3779 C C . THR A 1 509 ? -18.663 7.573 -12.599 1.00 89.06 509 THR A C 1
ATOM 3781 O O . THR A 1 509 ? -18.152 8.000 -13.630 1.00 89.06 509 THR A O 1
ATOM 3784 N N . ARG A 1 510 ? -18.128 6.549 -11.917 1.00 90.19 510 ARG A N 1
ATOM 3785 C CA . ARG A 1 510 ? -16.877 5.860 -12.283 1.00 90.19 510 ARG A CA 1
ATOM 3786 C C . ARG A 1 510 ? -15.717 6.840 -12.548 1.00 90.19 510 ARG A C 1
ATOM 3788 O O . ARG A 1 510 ? -14.919 6.654 -13.472 1.00 90.19 510 ARG A O 1
ATOM 3795 N N . ALA A 1 511 ? -15.637 7.896 -11.738 1.00 89.56 511 ALA A N 1
ATOM 3796 C CA . ALA A 1 511 ? -14.669 8.976 -11.878 1.00 89.56 511 ALA A CA 1
ATOM 3797 C C . ALA A 1 511 ? -13.524 8.815 -10.873 1.00 89.56 511 ALA A C 1
ATOM 3799 O O . AL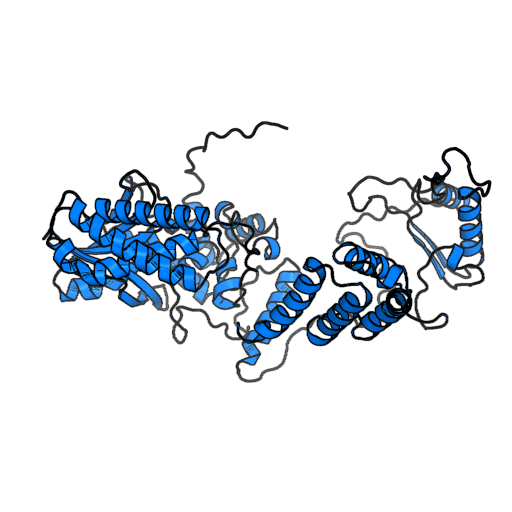A A 1 511 ? -13.720 8.893 -9.660 1.00 89.56 511 ALA A O 1
ATOM 3800 N N . PHE A 1 512 ? -12.305 8.648 -11.387 1.00 91.56 512 PHE A N 1
ATOM 3801 C CA . PHE A 1 512 ? -11.123 8.384 -10.568 1.00 91.56 512 PHE A CA 1
ATOM 3802 C C . PHE A 1 512 ? -9.983 9.366 -10.876 1.00 91.56 512 PHE A C 1
ATOM 3804 O O . PHE A 1 512 ? -8.985 8.998 -11.492 1.00 91.56 512 PHE A O 1
ATOM 3811 N N . PRO A 1 513 ? -10.115 10.649 -10.500 1.00 91.19 513 PRO A N 1
ATOM 3812 C CA . PRO A 1 513 ? -9.057 11.622 -10.736 1.00 91.19 513 PRO A CA 1
ATOM 3813 C C . PRO A 1 513 ? -7.798 11.310 -9.911 1.00 91.19 513 PRO A C 1
ATOM 3815 O O . PRO A 1 513 ? -7.842 10.673 -8.852 1.00 91.19 513 PRO A O 1
ATOM 3818 N N . HIS A 1 514 ? -6.662 11.831 -10.374 1.00 91.25 514 HIS A N 1
ATOM 3819 C CA . HIS A 1 514 ? -5.477 11.960 -9.535 1.00 91.25 514 HIS A CA 1
ATOM 3820 C C . HIS A 1 514 ? -5.728 13.015 -8.449 1.00 91.25 514 HIS A C 1
ATOM 3822 O O . HIS A 1 514 ? -6.434 14.000 -8.670 1.00 91.25 514 HIS A O 1
ATOM 3828 N N . THR A 1 515 ? -5.134 12.813 -7.274 1.00 91.50 515 THR A N 1
ATOM 3829 C CA . THR A 1 515 ? -5.088 13.847 -6.232 1.00 91.50 515 THR A CA 1
ATOM 3830 C C . THR A 1 515 ? -4.273 15.060 -6.709 1.00 91.50 515 THR A C 1
ATOM 3832 O O . THR A 1 515 ? -3.230 14.865 -7.341 1.00 91.50 515 THR A O 1
ATOM 3835 N N . PRO A 1 516 ? -4.705 16.298 -6.402 1.00 89.88 516 PRO A N 1
ATOM 3836 C CA . PRO A 1 516 ? -3.912 17.496 -6.657 1.00 89.88 516 PRO A CA 1
ATOM 3837 C C . PRO A 1 516 ? -2.844 17.729 -5.573 1.00 89.88 516 PRO A C 1
ATOM 3839 O O . PRO A 1 516 ? -2.024 18.625 -5.710 1.00 89.88 516 PRO A O 1
ATOM 3842 N N . ARG A 1 517 ? -2.832 16.954 -4.476 1.00 89.06 517 ARG A N 1
ATOM 3843 C CA . ARG A 1 517 ? -1.908 17.173 -3.354 1.00 89.06 517 ARG A CA 1
ATOM 3844 C C . ARG A 1 517 ? -0.619 16.369 -3.488 1.00 89.06 517 ARG A C 1
ATOM 3846 O O . ARG A 1 517 ? -0.628 15.159 -3.739 1.00 89.06 517 ARG A O 1
ATOM 3853 N N . GLN A 1 518 ? 0.511 17.022 -3.225 1.00 87.75 518 GLN A N 1
ATOM 3854 C CA . GLN A 1 518 ? 1.815 16.367 -3.255 1.00 87.75 518 GLN A CA 1
ATOM 3855 C C . GLN A 1 518 ? 2.011 15.392 -2.083 1.00 87.75 518 GLN A C 1
ATOM 3857 O O . GLN A 1 518 ? 2.676 14.362 -2.261 1.00 87.75 518 GLN A O 1
ATOM 3862 N N . GLU A 1 519 ? 1.426 15.650 -0.903 1.00 86.50 519 GLU A N 1
ATOM 3863 C CA . GLU A 1 519 ? 1.609 14.765 0.258 1.00 86.50 519 GLU A CA 1
ATOM 3864 C C . GLU A 1 519 ? 1.054 13.360 0.005 1.00 86.50 519 GLU A C 1
ATOM 3866 O O . GLU A 1 519 ? 1.704 12.369 0.357 1.00 86.50 519 GLU A O 1
ATOM 3871 N N . ASP A 1 520 ? -0.092 13.271 -0.677 1.00 88.25 520 ASP A N 1
ATOM 3872 C CA . ASP A 1 520 ? -0.737 12.008 -1.048 1.00 88.25 520 ASP A CA 1
ATOM 3873 C C . ASP A 1 520 ? 0.171 11.153 -1.955 1.00 88.25 520 ASP A C 1
ATOM 3875 O O . ASP A 1 520 ? 0.178 9.919 -1.877 1.00 88.25 520 ASP A O 1
ATOM 3879 N N . CYS A 1 521 ? 0.994 11.802 -2.786 1.00 88.81 521 CYS A N 1
ATOM 3880 C CA . CYS A 1 521 ? 1.927 11.142 -3.697 1.00 88.81 521 CYS A CA 1
ATOM 3881 C C . CYS A 1 521 ? 3.263 10.762 -3.035 1.00 88.81 521 CYS A C 1
ATOM 3883 O O . CYS A 1 521 ? 3.875 9.768 -3.434 1.00 88.81 521 CYS A O 1
ATOM 3885 N N . ARG A 1 522 ? 3.712 11.488 -1.997 1.00 86.31 522 ARG A N 1
ATOM 3886 C CA . ARG A 1 522 ? 5.063 11.365 -1.400 1.00 86.31 522 ARG A CA 1
ATOM 3887 C C . ARG A 1 522 ? 5.425 9.947 -0.948 1.00 86.31 522 ARG A C 1
ATOM 3889 O O . ARG A 1 522 ? 6.593 9.562 -0.978 1.00 86.31 522 ARG A O 1
ATOM 3896 N N . ARG A 1 523 ? 4.440 9.171 -0.489 1.00 80.19 523 ARG A N 1
ATOM 3897 C CA . ARG A 1 523 ? 4.611 7.769 -0.053 1.00 80.19 523 ARG A CA 1
ATOM 3898 C C . ARG A 1 523 ? 3.758 6.789 -0.861 1.00 80.19 523 ARG A C 1
ATOM 3900 O O . ARG A 1 523 ? 3.620 5.632 -0.461 1.00 80.19 523 ARG A O 1
ATOM 3907 N N . CYS A 1 524 ? 3.187 7.235 -1.979 1.00 86.12 524 CYS A N 1
ATOM 3908 C CA . CYS A 1 524 ? 2.353 6.399 -2.827 1.00 86.12 524 CYS A CA 1
ATOM 3909 C C . CYS A 1 524 ? 3.216 5.398 -3.598 1.00 86.12 524 CYS A C 1
ATOM 3911 O O . CYS A 1 524 ? 4.129 5.765 -4.336 1.00 86.12 524 CYS A O 1
ATOM 3913 N N . ALA A 1 525 ? 2.901 4.112 -3.463 1.00 84.69 525 ALA A N 1
ATOM 3914 C CA . ALA A 1 525 ? 3.640 3.058 -4.147 1.00 84.69 525 ALA A CA 1
ATOM 3915 C C . ALA A 1 525 ? 3.315 2.955 -5.653 1.00 84.69 525 ALA A C 1
ATOM 3917 O O . ALA A 1 525 ? 3.973 2.200 -6.363 1.00 84.69 525 ALA A O 1
ATOM 3918 N N . PHE A 1 526 ? 2.329 3.721 -6.131 1.00 84.94 526 PHE A N 1
ATOM 3919 C CA . PHE A 1 526 ? 1.923 3.789 -7.536 1.00 84.94 526 PHE A CA 1
ATOM 3920 C C . PHE A 1 526 ? 2.506 4.994 -8.281 1.00 84.94 526 PHE A C 1
ATOM 3922 O O . PHE A 1 526 ? 2.228 5.152 -9.464 1.00 84.94 526 PHE A O 1
ATOM 3929 N N . LEU A 1 527 ? 3.348 5.822 -7.646 1.00 83.12 527 LEU A N 1
ATOM 3930 C CA . LEU A 1 527 ? 3.937 6.994 -8.307 1.00 83.12 527 LEU A CA 1
ATOM 3931 C C . LEU A 1 527 ? 4.708 6.625 -9.585 1.00 83.12 527 LEU A C 1
ATOM 3933 O O . LEU A 1 527 ? 4.642 7.348 -10.570 1.00 83.12 527 LEU A O 1
ATOM 3937 N N . SER A 1 528 ? 5.383 5.471 -9.612 1.00 76.94 528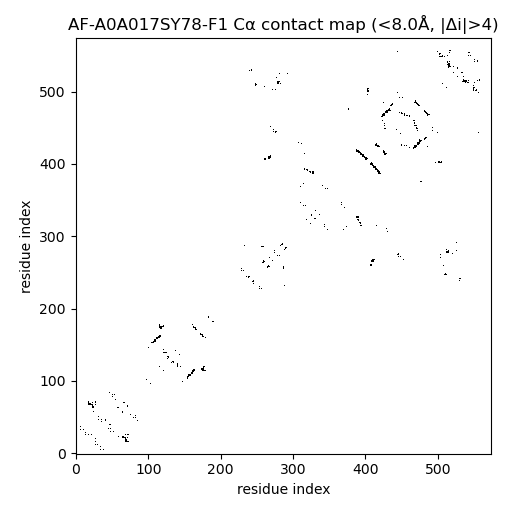 SER A N 1
ATOM 3938 C CA . SER A 1 528 ? 6.078 4.990 -10.814 1.00 76.94 528 SER A CA 1
ATOM 3939 C C . SER A 1 528 ? 5.138 4.555 -11.943 1.00 76.94 528 SER A C 1
ATOM 3941 O O . SER A 1 528 ? 5.589 4.419 -13.072 1.00 76.94 528 SER A O 1
ATOM 3943 N N . VAL A 1 529 ? 3.868 4.274 -11.633 1.00 77.62 529 VAL A N 1
ATOM 3944 C CA . VAL A 1 529 ? 2.825 3.958 -12.621 1.00 77.62 529 VAL A CA 1
ATOM 3945 C C . VAL A 1 529 ? 2.173 5.251 -13.108 1.00 77.62 529 VAL A C 1
ATOM 3947 O O . VAL A 1 529 ? 2.005 5.435 -14.304 1.00 77.62 529 VAL A O 1
ATOM 3950 N N . CYS A 1 530 ? 1.848 6.170 -12.195 1.00 80.62 530 CYS A N 1
ATOM 3951 C CA . CYS A 1 530 ? 1.200 7.433 -12.548 1.00 80.62 530 CYS A CA 1
ATOM 3952 C C . CYS A 1 530 ? 2.160 8.438 -13.221 1.00 80.62 530 CYS A C 1
ATOM 3954 O O . CYS A 1 530 ? 1.718 9.302 -13.977 1.00 80.62 530 CYS A O 1
ATOM 3956 N N . GLY A 1 531 ? 3.467 8.347 -12.959 1.00 78.69 531 GLY A N 1
ATOM 3957 C CA . GLY A 1 531 ? 4.477 9.293 -13.436 1.00 78.69 531 GLY A CA 1
ATOM 3958 C C . GLY A 1 531 ? 4.542 10.589 -12.616 1.00 78.69 531 GLY A C 1
ATOM 3959 O O . GLY A 1 531 ? 3.653 10.900 -11.824 1.00 78.69 531 GLY A O 1
ATOM 3960 N N . HIS A 1 532 ? 5.614 11.363 -12.806 1.00 77.94 532 HIS A N 1
ATOM 3961 C CA . HIS A 1 532 ? 5.874 12.586 -12.030 1.00 77.94 532 HIS A CA 1
ATOM 3962 C C . HIS A 1 532 ? 4.888 13.730 -12.319 1.00 77.94 532 HIS A C 1
ATOM 3964 O O . HIS A 1 532 ? 4.662 14.568 -11.452 1.00 77.94 532 HIS A O 1
ATOM 3970 N N . GLU A 1 533 ? 4.249 13.740 -13.491 1.00 80.75 533 GLU A N 1
ATOM 3971 C CA . GLU A 1 533 ? 3.252 14.754 -13.862 1.00 80.75 533 GLU A CA 1
ATOM 3972 C C . GLU A 1 533 ? 1.837 14.465 -13.334 1.00 80.75 533 GLU A C 1
ATOM 3974 O O . GLU A 1 533 ? 0.927 15.262 -13.553 1.00 80.75 533 GLU A O 1
ATOM 3979 N N . ALA A 1 534 ? 1.630 13.346 -12.632 1.00 82.88 534 ALA A N 1
ATOM 3980 C CA . ALA A 1 534 ? 0.316 12.922 -12.149 1.00 82.88 534 ALA A CA 1
ATOM 3981 C C . ALA A 1 534 ? -0.414 13.994 -11.322 1.00 82.88 534 ALA A C 1
ATOM 3983 O O . ALA A 1 534 ? -1.624 14.155 -11.462 1.00 82.88 534 ALA A O 1
ATOM 3984 N N . ILE A 1 535 ? 0.331 14.744 -10.505 1.00 85.38 535 ILE A N 1
ATOM 3985 C CA . ILE A 1 535 ? -0.205 15.833 -9.677 1.00 85.38 535 ILE A CA 1
ATOM 3986 C C . ILE A 1 535 ? -0.722 16.964 -10.571 1.00 85.38 535 ILE A C 1
ATOM 3988 O O . ILE A 1 535 ? -1.906 17.280 -10.529 1.00 85.38 535 ILE A O 1
ATOM 3992 N N . GLY A 1 536 ? 0.132 17.503 -11.450 1.00 83.12 536 GLY A N 1
ATOM 3993 C CA . GLY A 1 536 ? -0.245 18.603 -12.345 1.00 83.12 536 GLY A CA 1
ATOM 3994 C C . GLY A 1 536 ? -1.373 18.232 -13.312 1.00 83.12 536 GLY A C 1
ATOM 3995 O O . GLY A 1 536 ? -2.166 19.082 -13.713 1.00 83.12 536 GLY A O 1
ATOM 3996 N N . ARG A 1 537 ? -1.492 16.951 -13.672 1.00 82.12 537 ARG A N 1
ATOM 3997 C CA . ARG A 1 537 ? -2.637 16.447 -14.435 1.00 82.12 537 ARG A CA 1
ATOM 3998 C C . ARG A 1 537 ? -3.920 16.400 -13.603 1.00 82.12 537 ARG A C 1
ATOM 4000 O O . ARG A 1 537 ? -4.960 16.861 -14.071 1.00 82.12 537 ARG A O 1
ATOM 4007 N N . GLY A 1 538 ? -3.840 15.924 -12.358 1.00 85.00 538 GLY A N 1
ATOM 4008 C CA . GLY A 1 538 ? -4.938 15.988 -11.391 1.00 85.00 538 GLY A CA 1
ATOM 4009 C C . GLY A 1 538 ? -5.445 17.416 -11.181 1.00 85.00 538 GLY A C 1
ATOM 4010 O O . GLY A 1 538 ? -6.642 17.660 -11.311 1.00 85.00 538 GLY A O 1
ATOM 4011 N N . GLU A 1 539 ? -4.538 18.368 -10.959 1.00 86.25 539 GLU A N 1
ATOM 4012 C CA . GLU A 1 539 ? -4.854 19.796 -10.815 1.00 86.25 539 GLU A CA 1
ATOM 4013 C C . GLU A 1 539 ? -5.598 20.347 -12.033 1.00 86.25 539 GLU A C 1
ATOM 4015 O O . GLU A 1 539 ? -6.695 20.889 -11.892 1.00 86.25 539 GLU A O 1
ATOM 4020 N N . ARG A 1 540 ? -5.049 20.163 -13.243 1.00 84.44 540 ARG A N 1
ATOM 4021 C CA . ARG A 1 540 ? -5.684 20.644 -14.480 1.00 84.44 540 ARG A CA 1
ATOM 4022 C C . ARG A 1 540 ? -7.072 20.052 -14.672 1.00 84.44 540 ARG A C 1
ATOM 4024 O O . ARG A 1 540 ? -8.004 20.787 -14.990 1.00 84.44 540 ARG A O 1
ATOM 4031 N N . ARG A 1 541 ? -7.223 18.741 -14.457 1.00 84.19 541 ARG A N 1
ATOM 4032 C CA . ARG A 1 541 ? -8.507 18.053 -14.619 1.00 84.19 541 ARG A CA 1
ATOM 4033 C C . ARG A 1 541 ? -9.544 18.568 -13.629 1.00 84.19 541 ARG A C 1
ATOM 4035 O O . ARG A 1 541 ? -10.677 18.820 -14.026 1.00 84.19 541 ARG A O 1
ATOM 4042 N N . LEU A 1 542 ? -9.170 18.723 -12.362 1.00 87.75 542 LEU A N 1
ATOM 4043 C CA . LEU A 1 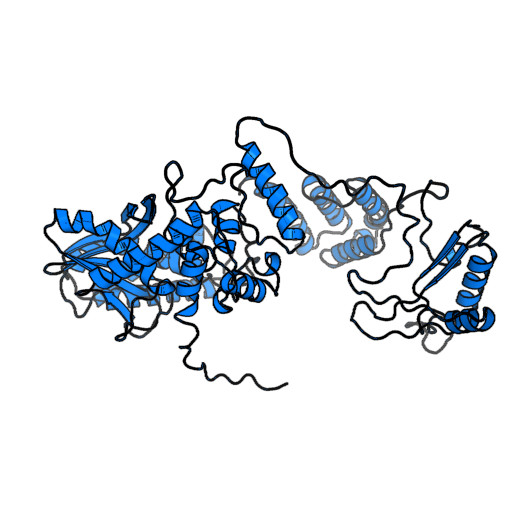542 ? -10.078 19.202 -11.323 1.00 87.75 542 LEU A CA 1
ATOM 4044 C C . LEU A 1 542 ? -10.437 20.682 -11.510 1.00 87.75 542 LEU A C 1
ATOM 4046 O O . LEU A 1 542 ? -11.580 21.051 -11.252 1.00 87.75 542 LEU A O 1
ATOM 4050 N N . ALA A 1 543 ? -9.520 21.504 -12.031 1.00 84.75 543 ALA A N 1
ATOM 4051 C CA . ALA A 1 543 ? -9.761 22.923 -12.294 1.00 84.75 543 ALA A CA 1
ATOM 4052 C C . ALA A 1 543 ? -10.827 23.171 -13.376 1.00 84.75 543 ALA A C 1
ATOM 4054 O O . ALA A 1 543 ? -11.619 24.103 -13.260 1.00 84.75 543 ALA A O 1
ATOM 4055 N N . ILE A 1 544 ? -10.875 22.334 -14.418 1.00 81.19 544 ILE A N 1
ATOM 4056 C CA . ILE A 1 544 ? -11.837 22.476 -15.528 1.00 81.19 544 ILE A CA 1
ATOM 4057 C C . ILE A 1 544 ? -13.075 21.580 -15.375 1.00 81.19 544 ILE A C 1
ATOM 4059 O O . ILE A 1 544 ? -13.950 21.568 -16.243 1.00 81.19 544 ILE A O 1
ATOM 4063 N N . ALA A 1 545 ? -13.158 20.795 -14.297 1.00 82.50 545 ALA A N 1
ATOM 4064 C CA . ALA A 1 545 ? -14.203 19.798 -14.139 1.00 82.50 545 ALA A CA 1
ATOM 4065 C C . ALA A 1 545 ? -15.585 20.436 -13.939 1.00 82.50 545 ALA A C 1
ATOM 4067 O O . ALA A 1 545 ? -15.901 21.006 -12.896 1.00 82.50 545 ALA A O 1
ATOM 4068 N N . MET A 1 546 ? -16.474 20.251 -14.915 1.00 81.56 546 MET A N 1
ATOM 4069 C CA . MET A 1 546 ? -17.880 20.655 -14.798 1.00 81.56 546 MET A CA 1
ATOM 4070 C C . MET A 1 546 ? -18.735 19.638 -14.038 1.00 81.56 546 MET A C 1
ATOM 4072 O O . MET A 1 546 ? -19.847 19.957 -13.624 1.00 81.56 546 MET A O 1
ATOM 4076 N N . GLN A 1 547 ? -18.226 18.439 -13.782 1.00 84.38 547 GLN A N 1
ATOM 4077 C CA . GLN A 1 547 ? -18.976 17.399 -13.086 1.00 84.38 547 GLN A CA 1
ATOM 4078 C C . GLN A 1 547 ? -19.045 17.656 -11.572 1.00 84.38 547 GLN A C 1
ATOM 4080 O O . GLN A 1 547 ? -18.007 17.912 -10.953 1.00 84.38 547 GLN A O 1
ATOM 4085 N N . PRO A 1 548 ? -20.230 17.532 -10.941 1.00 87.50 548 PRO A N 1
ATOM 4086 C CA . PRO A 1 548 ? -20.385 17.757 -9.503 1.00 87.50 548 PRO A CA 1
ATOM 4087 C C . PRO A 1 548 ? -19.487 16.872 -8.627 1.00 87.50 548 PRO A C 1
ATOM 4089 O O . PRO A 1 548 ? -18.976 17.348 -7.619 1.00 87.50 548 PRO A O 1
ATOM 4092 N N . ALA A 1 549 ? -19.262 15.610 -9.014 1.00 88.75 549 ALA A N 1
ATOM 4093 C CA . ALA A 1 549 ? -18.434 14.669 -8.254 1.00 88.75 549 ALA A CA 1
ATOM 4094 C C . ALA A 1 549 ? -16.966 15.124 -8.173 1.00 88.75 549 ALA A C 1
ATOM 4096 O O . ALA A 1 549 ? -16.382 15.180 -7.091 1.00 88.75 549 ALA A O 1
ATOM 4097 N N . LEU A 1 550 ? -16.395 15.527 -9.312 1.00 90.81 550 LEU A N 1
ATOM 4098 C CA . LEU A 1 550 ? -15.025 16.032 -9.398 1.00 90.81 550 LEU A CA 1
ATOM 4099 C C . LEU A 1 550 ? -14.861 17.375 -8.675 1.00 90.81 550 LEU A C 1
ATOM 4101 O O . LEU A 1 550 ? -13.871 17.559 -7.972 1.00 90.81 550 LEU A O 1
ATOM 4105 N N . ARG A 1 551 ? -15.843 18.284 -8.774 1.00 91.31 551 ARG A N 1
ATOM 4106 C CA . ARG A 1 551 ? -15.832 19.547 -8.012 1.00 91.31 551 ARG A CA 1
ATOM 4107 C C . ARG A 1 551 ? -15.913 19.314 -6.506 1.00 91.31 551 ARG A C 1
ATOM 4109 O O . ARG A 1 551 ? -15.187 19.957 -5.757 1.00 91.31 551 ARG A O 1
ATOM 4116 N N . GLY A 1 552 ? -16.757 18.379 -6.068 1.00 91.94 552 GLY A N 1
ATOM 4117 C CA . GLY A 1 552 ? -16.843 17.983 -4.663 1.00 91.94 552 GLY A CA 1
ATOM 4118 C C . GLY A 1 552 ? -15.509 17.446 -4.149 1.00 91.94 552 GLY A C 1
ATOM 4119 O O . GLY A 1 552 ? -15.030 17.882 -3.106 1.00 91.94 552 GLY A O 1
ATOM 4120 N N . PHE A 1 553 ? -14.860 16.568 -4.920 1.00 93.81 553 PHE A N 1
ATOM 4121 C CA . PHE A 1 553 ? -13.541 16.039 -4.573 1.00 93.81 553 PHE A CA 1
ATOM 4122 C C . PHE A 1 553 ? -12.460 17.128 -4.536 1.00 93.81 553 PHE A C 1
ATOM 4124 O O . PHE A 1 553 ? -11.666 17.174 -3.598 1.00 93.81 553 PHE A O 1
ATOM 4131 N N . ALA A 1 554 ? -12.460 18.043 -5.511 1.00 91.50 554 ALA A N 1
ATOM 4132 C CA . ALA A 1 554 ? -11.572 19.202 -5.510 1.00 91.50 554 ALA A CA 1
ATOM 4133 C C . ALA A 1 554 ? -11.784 20.074 -4.263 1.00 91.50 554 ALA A C 1
ATOM 4135 O O . ALA A 1 554 ? -10.808 20.500 -3.657 1.00 91.50 554 ALA A O 1
ATOM 4136 N N . GLY A 1 555 ? -13.035 20.274 -3.832 1.00 90.69 555 GLY A N 1
ATOM 4137 C CA . GLY A 1 555 ? -13.372 20.979 -2.593 1.00 90.69 555 GLY A CA 1
ATOM 4138 C C . GLY A 1 555 ? -12.780 20.313 -1.349 1.00 90.69 555 GLY A C 1
ATOM 4139 O O . GLY A 1 555 ? -12.113 20.986 -0.567 1.00 90.69 555 GLY A O 1
ATOM 4140 N N . LEU A 1 556 ? -12.922 18.987 -1.214 1.00 90.88 556 LEU A N 1
ATOM 4141 C CA . LEU A 1 556 ? -12.301 18.227 -0.115 1.00 90.88 556 LEU A CA 1
ATOM 4142 C C . LEU A 1 556 ? -10.770 18.369 -0.108 1.00 90.88 556 LEU A C 1
ATOM 4144 O O . LEU A 1 556 ? -10.146 18.408 0.951 1.00 90.88 556 LEU A O 1
ATOM 4148 N N . LYS A 1 557 ? -10.151 18.474 -1.291 1.00 89.12 557 LYS A N 1
ATOM 4149 C CA . LYS A 1 557 ? -8.698 18.635 -1.435 1.00 89.12 557 LYS A CA 1
ATOM 4150 C C . LYS A 1 557 ? -8.210 20.086 -1.331 1.00 89.12 557 LYS A C 1
ATOM 4152 O O . LYS A 1 557 ? -7.072 20.301 -0.919 1.00 89.12 557 LYS A O 1
ATOM 4157 N N . GLY A 1 558 ? -9.036 21.082 -1.624 1.00 75.56 558 GLY A N 1
ATOM 4158 C CA . GLY A 1 558 ? -8.670 22.500 -1.546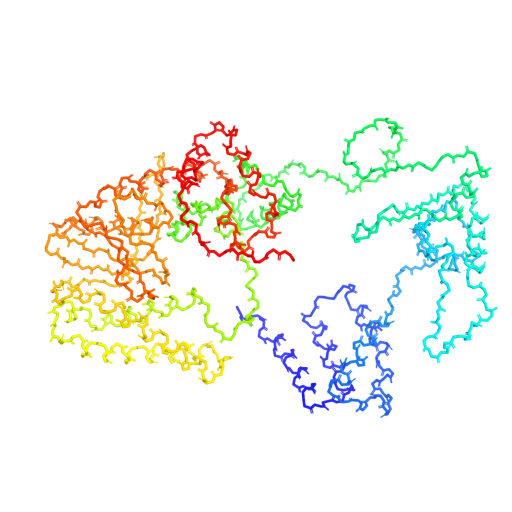 1.00 75.56 558 GLY A CA 1
ATOM 4159 C C . GLY A 1 558 ? -8.678 23.067 -0.124 1.00 75.56 558 GLY A C 1
ATOM 4160 O O . GLY A 1 558 ? -7.867 23.928 0.186 1.00 75.56 558 GLY A O 1
ATOM 4161 N N . GLN A 1 559 ? -9.523 22.541 0.767 1.00 61.41 559 GLN A N 1
ATOM 4162 C CA . GLN A 1 559 ? -9.741 23.081 2.122 1.00 61.41 559 GLN A CA 1
ATOM 4163 C C . GLN A 1 559 ? -8.530 23.016 3.080 1.00 61.41 559 GLN A C 1
ATOM 4165 O O . GLN A 1 559 ? -8.614 23.564 4.174 1.00 61.41 559 GLN A O 1
ATOM 4170 N N . HIS A 1 560 ? -7.410 22.386 2.695 1.00 54.59 560 HIS A N 1
ATOM 4171 C CA . HIS A 1 560 ? -6.239 22.182 3.572 1.00 54.59 560 HIS A CA 1
ATOM 4172 C C . HIS A 1 560 ? -4.885 22.517 2.921 1.00 54.59 560 HIS A C 1
ATOM 4174 O O . HIS A 1 560 ? -3.852 22.092 3.427 1.00 54.59 560 HIS A O 1
ATOM 4180 N N . ALA A 1 561 ? -4.860 23.246 1.798 1.00 47.16 561 ALA A N 1
ATOM 4181 C CA . ALA A 1 561 ? -3.594 23.655 1.173 1.00 47.16 561 ALA A CA 1
ATOM 4182 C C . ALA A 1 561 ? -2.885 24.811 1.919 1.00 47.16 561 ALA A C 1
ATOM 4184 O O . ALA A 1 561 ? -1.676 24.964 1.773 1.00 47.16 561 ALA A O 1
ATOM 4185 N N . ASP A 1 562 ? -3.610 25.577 2.746 1.00 36.53 562 ASP A N 1
ATOM 4186 C CA . ASP A 1 562 ? -3.114 26.831 3.342 1.00 36.53 562 ASP A CA 1
ATOM 4187 C C . ASP A 1 562 ? -2.606 26.717 4.796 1.00 36.53 562 ASP A C 1
ATOM 4189 O O . ASP A 1 562 ? -2.090 27.689 5.343 1.00 36.53 562 ASP A O 1
ATOM 4193 N N . GLU A 1 563 ? -2.674 25.543 5.434 1.00 37.53 563 GLU A N 1
ATOM 4194 C CA . GLU A 1 563 ? -2.241 25.361 6.830 1.00 37.53 563 GLU A CA 1
ATOM 4195 C C . GLU A 1 563 ? -1.172 24.268 6.963 1.00 37.53 563 GLU A C 1
ATOM 4197 O O . GLU A 1 563 ? -1.421 23.158 7.430 1.00 37.53 563 GLU A O 1
ATOM 4202 N N . VAL A 1 564 ? 0.068 24.589 6.588 1.00 36.59 564 VAL A N 1
ATOM 4203 C CA . VAL A 1 564 ? 1.241 23.836 7.056 1.00 36.59 564 VAL A CA 1
ATOM 4204 C C . VAL A 1 564 ? 2.084 24.757 7.940 1.00 36.59 564 VAL A C 1
ATOM 4206 O O . VAL A 1 564 ? 2.677 25.709 7.430 1.00 36.59 564 VAL A O 1
ATOM 4209 N N . PRO A 1 565 ? 2.208 24.491 9.255 1.00 36.88 565 PRO A N 1
ATOM 4210 C CA . PRO A 1 565 ? 3.259 25.092 10.062 1.00 36.88 565 PRO A CA 1
ATOM 4211 C C . PRO A 1 565 ? 4.601 24.614 9.505 1.00 36.88 565 PRO A C 1
ATOM 4213 O O . PRO A 1 565 ? 4.852 23.408 9.452 1.00 36.88 565 PRO A O 1
ATOM 4216 N N . GLY A 1 566 ? 5.443 25.546 9.057 1.00 31.97 566 GLY A N 1
ATOM 4217 C CA . GLY A 1 566 ? 6.751 25.238 8.487 1.00 31.97 566 GLY A CA 1
ATOM 4218 C C . GLY A 1 566 ? 7.563 24.318 9.401 1.00 31.97 566 GLY A C 1
ATOM 4219 O O . GLY A 1 566 ? 7.932 24.694 10.513 1.00 31.97 566 GLY A O 1
ATOM 4220 N N . ASP A 1 567 ? 7.852 23.105 8.927 1.00 32.66 567 ASP A N 1
ATOM 4221 C CA . ASP A 1 567 ? 8.873 22.243 9.518 1.00 32.66 567 ASP A CA 1
ATOM 4222 C C . ASP A 1 567 ? 10.217 22.925 9.232 1.00 32.66 567 ASP A C 1
ATOM 4224 O O . ASP A 1 567 ? 10.739 22.853 8.119 1.00 32.66 567 ASP A O 1
ATOM 4228 N N . GLY A 1 568 ? 10.709 23.691 10.212 1.00 31.14 568 GLY A N 1
ATOM 4229 C CA . GLY A 1 568 ? 11.952 24.465 10.188 1.00 31.14 568 GLY A CA 1
ATOM 4230 C C . GLY A 1 568 ? 13.195 23.585 10.091 1.00 31.14 568 GLY A C 1
ATOM 4231 O O . GLY A 1 568 ? 14.027 23.542 10.995 1.00 31.14 568 GLY A O 1
ATOM 4232 N N . ARG A 1 569 ? 13.322 22.862 8.983 1.00 31.64 569 ARG A N 1
ATOM 4233 C CA . ARG A 1 569 ? 14.545 22.198 8.556 1.00 31.64 569 ARG A CA 1
ATOM 4234 C C . ARG A 1 569 ? 14.920 22.761 7.203 1.00 31.64 569 ARG A C 1
ATOM 4236 O O . ARG A 1 569 ? 14.554 22.215 6.165 1.00 31.64 569 ARG A O 1
ATOM 4243 N N . GLU A 1 570 ? 15.665 23.861 7.249 1.00 27.78 570 GLU A N 1
ATOM 4244 C CA . GLU A 1 570 ? 16.531 24.261 6.149 1.00 27.78 570 GLU A CA 1
ATOM 4245 C C . GLU A 1 570 ? 17.366 23.043 5.735 1.00 27.78 570 GLU A C 1
ATOM 4247 O O . GLU A 1 570 ? 18.140 22.482 6.515 1.00 27.78 570 GLU A O 1
ATOM 4252 N N . LEU A 1 571 ? 17.146 22.584 4.506 1.00 30.73 571 LEU A N 1
ATOM 4253 C CA . LEU A 1 571 ? 18.100 21.735 3.811 1.00 30.73 571 LEU A CA 1
ATOM 4254 C C . LEU A 1 571 ? 19.346 22.594 3.551 1.00 30.73 571 LEU A C 1
ATOM 4256 O O . LEU A 1 571 ? 19.187 23.724 3.084 1.00 30.73 571 LEU A O 1
ATOM 4260 N N . PRO A 1 572 ? 20.568 22.106 3.823 1.00 30.69 572 PRO A N 1
ATOM 4261 C CA . PRO A 1 572 ? 21.755 22.842 3.428 1.00 30.69 572 PRO A CA 1
ATOM 4262 C C . PRO A 1 572 ? 21.773 22.959 1.898 1.00 30.69 572 PRO A C 1
ATOM 4264 O O . PRO A 1 572 ? 21.524 21.982 1.185 1.00 30.69 572 PRO A O 1
ATOM 4267 N N . ALA A 1 573 ? 22.002 24.185 1.429 1.00 29.17 573 ALA A N 1
ATOM 4268 C CA . ALA A 1 573 ? 22.185 24.539 0.025 1.00 29.17 573 ALA A CA 1
ATOM 4269 C C . ALA A 1 573 ? 23.426 23.811 -0.566 1.00 29.17 573 ALA A C 1
ATOM 4271 O O . ALA A 1 573 ? 24.229 23.297 0.217 1.00 29.17 573 ALA A O 1
ATOM 4272 N N . PRO A 1 574 ? 23.540 23.709 -1.908 1.00 43.31 574 PRO A N 1
ATOM 4273 C CA . PRO A 1 574 ? 24.334 22.690 -2.606 1.00 43.31 574 PRO A CA 1
ATOM 4274 C C . PRO A 1 574 ? 25.831 22.676 -2.292 1.00 43.31 574 PRO A C 1
ATOM 4276 O O . PRO A 1 574 ? 26.406 23.762 -2.047 1.00 43.31 574 PRO A O 1
#

pLDDT: mean 80.8, std 18.51, range [27.55, 98.06]

Sequence (574 aa):
MRATKPARGALWGVARLCVEGGPLRQIWPALRSLARRWLILPGGEAMLEAVNTALAPLCTDPKVGTLLGEAALDQVVRTLHAARMPRGRCGDAAVFVGTPRQARGLSFAATRVLGLAEGVLPAAPEEDPVLPGRAYAVDRPLLDLHEIDRAVRDTRRTLVLSAARLGVDGAARMPSPVLLEVAAALGREIAVHGGGAGGGGGARGARGGGDGHAAVGASGGGAPGAEGAEVAAEKVLALLAEGGWEGEIAPDAPDLPLPGLPGQRAITVAELLDLLGCPQRFLLSGVLGFTPKGAMPRGRHLRTVAHGKLLRRTLEAFYLEHGEAFGGRARPLPTWETLLDGVVREVYTEHLAMTPRVGMAMREQQRERLRRDARLFLAQDWCGGRPRQFLEVEEPFEVALPAGTSPLRVAGTTFRMDVDRRHLLVRDLQPGRCPPRGAEAPLPEHDLPVAMAGLAAKHRAASLGLTVAAATSYAGVQVPSERPYLDDFEVLAGAAQQWLEVLGKLLQTRAFPHTPRQEDCRRCAFLSVCGHEAIGRGERRLAIAMQPALRGFAGLKGQHADEVPGDGRELPAP

Secondary structure (DSSP, 8-state):
-GGGHHHHHHHHHHHHHHHTT-BHHHHHHHHHHHHHHH---TTHHHHHHHHHHHHHHHHHSTTTTT-BHHHHHHHHHHHHHH-----S-TTSSS-----GGGGTT--EEEEEE---BTTTTTTPPPPPSSSTT---S--HHHHHHHHHHHHHHTEEEEEEE---SB-TT--B-PBPHHHHHHHHHTT---------SS------S---S----------------THHHHHHHHHHHHHHHTT---S---TTS-----TTSTTSPPEEHHHHHHHHH-HHHHIIIIIS-----------SS--HHHHHHHHHHHHHHHHHHHHHHHHTT-S-HHHHHHHHHHHHHHHHHHHHHH-TT--HHHHHHHHHHHHHHHHHHHHHHHGGG---EEEEEEEEEEEEE--SSS-EEEEEEEEEEEEETTEEEEEEEESS--PPP-SPPP-HHHHHHHHHHHHHHHHHHHHTT-EEEEEEEESS-SS--EEEESS-HHHHHHHHHHHHHHHHHHHHTT--PPPS-HHHHHT-TTHHHH-TTHHHHHHHHHHT--SHHHHHHHHHHHTTSS--------PPP-

Organism: NCBI:txid1192034

Mean predicted aligned error: 16.97 Å

Radius of gyration: 33.78 Å; Cα contacts (8 Å, |Δi|>4): 676; chains: 1; bounding box: 84×57×95 Å

InterPro domains:
  IPR027417 P-loop containing nucleoside triphosphate hydrolase [SSF52540] (73-188)
  IPR038726 PD-(D/E)XK endonuclease-like domain, AddAB-type [PF12705] (268-530)

Solvent-accessible surface area (backbone atoms only — not comparable to full-atom values): 33594 Å² total; per-residue (Å²): 121,77,86,54,51,64,55,53,50,48,53,48,51,44,52,47,38,34,75,74,45,35,28,24,54,54,50,50,61,46,47,52,55,42,42,74,75,69,51,92,52,87,71,45,67,62,47,56,50,52,47,43,66,67,45,50,62,44,34,68,33,83,74,57,16,58,28,37,13,66,63,21,50,50,51,51,53,53,49,60,72,67,55,76,80,90,75,85,59,96,87,54,100,67,84,90,81,78,54,45,74,74,43,65,94,57,72,39,64,59,42,74,51,73,56,38,16,57,61,57,37,54,41,63,87,79,76,46,89,92,44,73,94,58,76,68,90,64,61,57,38,59,50,54,50,52,31,41,53,46,54,56,70,37,36,72,73,40,82,45,81,41,50,54,57,52,46,99,86,63,46,80,40,52,66,5,65,66,59,53,50,52,27,60,75,68,74,43,81,84,82,82,82,72,96,64,84,84,86,81,91,86,74,94,80,82,90,79,90,77,96,79,79,78,80,87,73,90,86,82,92,72,86,87,58,84,65,54,61,56,59,50,49,54,55,50,48,55,40,41,74,70,75,60,74,76,68,59,61,55,90,85,50,78,88,71,72,51,58,12,40,86,97,44,57,57,25,38,57,69,52,50,51,34,36,72,54,20,27,40,56,24,44,40,39,74,57,68,61,53,69,65,81,72,73,72,84,83,59,91,61,80,50,69,70,61,45,34,54,52,46,52,53,32,51,42,57,44,41,75,76,38,28,53,52,56,23,62,49,75,62,60,68,75,61,52,50,55,52,46,50,51,41,40,53,52,55,50,52,58,52,41,74,78,50,79,87,61,58,70,72,52,52,51,52,54,50,51,50,48,43,52,32,50,45,53,41,53,56,57,71,36,56,93,66,63,66,31,47,50,74,52,58,62,48,72,48,75,42,77,39,74,11,71,97,49,50,36,26,39,25,50,62,36,41,33,37,28,44,49,97,63,25,33,36,32,35,33,78,41,68,49,91,68,82,58,68,70,97,66,77,87,47,70,94,76,42,44,65,35,34,52,42,34,60,62,41,43,63,58,15,56,77,70,77,30,43,59,14,25,24,36,42,44,29,76,58,100,58,96,37,52,43,73,25,64,93,49,32,67,60,42,48,54,52,44,43,55,52,37,26,30,54,35,37,21,60,75,62,42,48,47,54,45,37,62,52,65,74,63,51,76,78,39,80,53,44,87,68,60,41,91,59,35,35,66,50,16,39,53,52,42,74,71,41,85,48,68,37,48,39,44,49,44,50,71,62,58,79,63,73,87,76,71,83,79,79,88,64,84,73,82,78,134